Protein 3RPP (pdb70)

Secondary structure (DSSP, 8-state):
-PPPEEEEEEE-TT-HHHHHHHHHHHHHTTTSSEEEEEEE--HHHH-----SSS-HHHHHHHHHHHHHHHHHT------SS-HHHHHHH-SHHHHHHHHHHHHH-GGGHHHHHHHHHHHHHTS----SSHHHHHHHHHHTT--HHHHHHHHTTTTSHHHHHHHHHHHHHHHHTT-SSS-EEEEEETTEEEEEESSS-HHHHHHHHT-----SS---/-PPPEEEEEEE-TT-HHHHHHHHHHHHHTTTSSEEEEEEE--GGGT------SSS-HHHHHHHHHHHHHHHHHT------SS-HHHHHHH-SHHHHHHHHHHHHH-GGGHHHHHHHHHHHHHTS---SSSHHHHHHHHHHTT--HHHHHHHHTTTTSHHHHHHHHHHHHHHHHTT-SSS-EEEEEETTEEEEEESSS-HHHHHHHHT-----SS---/-PPPEEEEEEE-TT-HHHHHHHHHHHHHTTTSSEEEEEEE--HHHH-----SSS-HHHHHHHHHHHHHHHHHT------SS-HHHHHHH-SHHHHHHHHHHHHH-GGGHHHHHHHHHIIIIIS---SSSHHHHHHHHHHTT--HHHHHHHHTTTTSHHHHHHHHHHHHHHHHTT-SSS-EEEEEETTEEEEEESSS-HHHHHHHHT-----SS---

Sequence (649 aa):
GPLPRTVELFYDVLSPYSWLGFEILCRYQNIWNINLQLRPSLITGIMKKPPGLLPRKGLYMANDLKLLRHHLQIPIHFPKDFLSVMLEKGSLSAMRFLTAVNLEHPEMLEKASRELWMRVWSRNEDITEPQSILAAAEKAGMSAEQAQGLLEKIATPKVKNQLKETTEAACRYGAFGLPITVAHVDGQTHMLFGSDRMELLAHLLGEKWMGPIPPAGPLPRTVELFYDVLSPYSWLGFEILCRYQNIWNINLQLRPSLITGIMKNKPPGLLPRKGLYMANDLKLLRHHLQIPIHFPKDFLSVMLEKGSLSAMRFLTAVNLEHPEMLEKASRELWMRVWSRNEDITEPQSILAAAEKAGMSAEQAQGLLEKIATPKVKNQLKETTEAACRYGAFGLPITVAHVDGQTHMLFGSDRMELLAHLLGEKWMGPIPPAGPLPRTVELFYDVLSPYSWLGFEILCRYQNIWNINLQLRPSLITGIMKKPPGLLPRKGLYMANDLKLLRHHLQIPIHFPKDFLSVMLEKGSLSAMRFLTAVNLEHPEMLEKASRELWMRVWSRNEDITEPQSILAAAEKAGMSAEQAQGLLEKIATPKVKNQLKETTEAACRYGAFGLPITVAHVDGQTHMLFGSDRMELLAHLLGEKWMGPIPPA

B-factor: mean 27.47, std 15.36, range [7.99, 128.36]

InterPro domains:
  IPR001853 DSBA-like thioredoxin domain [PF01323] (7-210)
  IPR014440 HCCA isomerase/glutathione S-transferase kappa [PIRSF006386] (5-219)
  IPR036249 Thioredoxin-like superfamily [SSF52833] (3-220)
  IPR044088 Glutathione S-transferase kappa [cd03021] (6-211)
  IPR051924 Glutathione S-transferase Kappa/NadH [PTHR42943] (6-217)

Nearest PDB structures (foldseek):
  3rpp-assembly1_A  TM=1.005E+00  e=1.902E-38  Homo sapiens
  3rpp-assembly2_B  TM=1.004E+00  e=6.364E-37  Homo sapiens
  1yzx-assembly1_B  TM=9.667E-01  e=1.546E-33  Homo sapiens
  1r4w-assembly2_D  TM=9.695E-01  e=1.805E-28  Rattus norvegicus
  4z7x-assembly2_B  TM=6.663E-01  e=5.792E-04  Actinomyces oris

Foldseek 3Di:
DDAAWEKEKEDELLDPLSLLLLLLCVLCVVPGRHDYHYQQAFQVLQAPDDPDPQDPVNVVVQVVVVVSCVQLVPQFDDAPDDSVVLPVLGCLLVSLLLLLCCVPPVVLSSQLSVLLNCQVGHVVHDRNDLVNSLVSSVVSPDDSVRSVVSSVCSPPPVSVVSRSVSNVVCVVLPDNGDTWMWICPPNDIDIDHTRPCVVVVCVRSVHDDPGSNDDD/DDAAWEKEKEDELLDPLSLLQLLLCVLCVVPGRHDYHYQLEFQVLFADDDDPDPQDPVNVVVQVVVVVSCVQLVPQFDDAPDDSCVLVVLGQLLVSLLLLLCCVPPVVLNSQLSSLLNCAVGHVNHDRNDLVNSLVSSVVSPDDSVRSVVSSVCSPPPVSVVSRSVSNVVCVVLPDNGDTWMWIDPPNDIDIDHGRPCVVVVCVRSVHDDPGSNHDD/DDAAWEKEKEDELLDPLSLLQLLLCVLCVVPGRHDYHYQQAFQVLQADDDPDPQDPVNVVVQVVVVVCCVQLVPQFDDAPDDSVVLPVLGQLLVSLLLLLCCVPPVVLNSQLSSLSNCQVGHVNHDNNDLVNSLVSSVVSVDDSVRSVVSSVCSPPPVSVVSRSVSNVVCVVLPDNGDTWMWICPPNDIDIDHGRPCVVVVCVRSVHDDPGSNHDD

CATH classification: 3.40.30.10

GO terms:
  GO:0004364 glutathione transferase activity (F, EXP)
  GO:0005739 mitochondrion (C, HTP)
  GO:0005759 mitochondrial matrix (C, TAS)
  GO:0005782 peroxisomal matrix (C, TAS)
  GO:0005829 cytosol (C, TAS)
  GO:0005515 protein binding (F, IPI)
  GO:0005777 peroxisome (C, IDA)
  GO:0004602 glutathione peroxidase activity (F, IDA)
  GO:0004364 glutathione transferase activity (F, IDA)
  GO:0030855 epithelial cell differentiation (P, IEP)
  GO:0070062 extracellular exosome (C, HDA)
  GO:0016020 membrane (C, HDA)

Radius of gyration: 30.56 Å; Cα contacts (8 Å, |Δi|>4): 1044; chains: 3; bounding box: 88×62×83 Å

Solvent-accessible surface area: 31805 Å² total; per-residue (Å²): 89,46,28,57,34,17,1,12,0,1,0,1,0,12,8,16,54,0,2,0,0,0,16,6,8,13,70,1,50,141,74,13,50,22,55,28,58,20,65,3,0,28,28,104,51,12,115,246,231,77,140,43,166,151,51,214,183,38,113,148,36,28,72,27,5,137,126,34,91,115,110,8,119,4,59,4,82,91,11,201,74,149,41,66,63,16,88,152,109,13,4,81,42,0,0,44,2,0,3,0,0,45,62,68,59,77,129,29,6,46,118,1,0,60,29,1,0,42,34,6,1,17,87,74,60,32,6,45,94,68,120,9,1,28,48,3,1,87,130,7,61,8,61,58,150,48,0,75,31,5,29,134,80,16,72,45,94,126,4,67,76,56,3,132,108,14,9,79,38,0,46,195,69,43,14,130,4,13,0,0,2,0,1,19,7,22,24,59,73,36,57,17,88,8,11,118,118,5,109,64,0,2,90,9,4,23,41,149,70,60,15,20,85,19,86,152,116,121,153,66,66,40,1,11,0,0,0,1,0,12,8,16,47,0,2,0,0,0,14,6,8,13,68,1,51,142,78,11,61,22,55,28,59,20,66,4,0,28,31,80,7,2,112,122,211,173,81,143,43,165,149,50,74,141,37,100,29,40,28,72,5,5,141,34,12,89,111,19,7,119,4,60,4,79,90,8,198,67,161,41,63,61,14,89,153,107,13,4,80,42,0,0,52,1,0,2,2,0,37,92,84,46,73,127,31,7,46,117,2,0,61,31,0,0,41,33,5,2,17,97,58,61,34,7,40,99,76,150,10,1,29,47,4,1,85,142,5,59,8,62,58,149,47,0,73,28,3,30,130,85,18,68,48,91,171,5,81,80,57,4,125,109,12,3,41,38,0,28,105,67,3,0,21,6,14,0,0,1,0,0,61,6,118,86,117,74,27,34,4,68,9,10,48,21,5,32,9,0,2,107,31,4,71,44,150,44,59,8,13,86,18,85,154,116,120,150,64,67,40,1,11,0,0,0,1,0,12,7,16,46,0,2,0,0,0,15,6,8,13,70,1,49,142,78,11,62,22,57,26,58,19,66,4,0,26,27,104,50,2,109,203,224,91,93,13,69,74,42,39,139,36,46,31,39,28,73,6,6,140,35,12,92,112,21,6,118,4,61,5,81,88,10,198,69,157,39,68,61,14,86,152,110,13,3,80,40,0,0,45,2,0,3,0,0,46,60,57,49,76,122,28,7,44,85,1,0,62,31,1,0,39,37,5,1,16,97,60,59,31,6,45,82,72,107,8,0,30,46,4,1,86,134,3,61,8,56,59,150,74,0,74,29,4,31,132,91,19,64,47,104,138,2,68,70,58,4,127,94,15,8,77,37,0,40,195,68,11,0,23,4,13,0,0,0,0,0,57,8,118,85,116,74,27,31,5,67,9,11,48,20,5,34,8,0,2,106,32,5,69,44,151,46,58,8,13,84,17,86,154

Organism: Homo sapiens (NCBI:txid9606)

Structure (mmCIF, N/CA/C/O backbone):
data_3RPP
#
_entry.id   3RPP
#
_cell.length_a   146.113
_cell.length_b   84.290
_cell.length_c   87.316
_cell.angle_alpha   90.000
_cell.angle_beta   122.120
_cell.angle_gamma   90.000
#
_symmetry.space_group_name_H-M   'C 1 2 1'
#
loop_
_entity.id
_entity.type
_entity.pdbx_description
1 polymer 'Glutathione S-transferase kappa 1'
2 water water
#
loop_
_atom_site.group_PDB
_atom_site.id
_atom_site.type_symbol
_atom_site.label_atom_id
_atom_site.label_alt_id
_atom_site.label_comp_id
_atom_site.label_asym_id
_atom_site.label_entity_id
_atom_site.label_seq_id
_atom_site.pdbx_PDB_ins_code
_atom_site.Cartn_x
_atom_site.Cartn_y
_atom_site.Cartn_z
_atom_site.occupancy
_atom_site.B_iso_or_equiv
_atom_site.auth_seq_id
_atom_site.auth_comp_id
_atom_site.auth_asym_id
_atom_site.auth_atom_id
_atom_site.pdbx_PDB_model_num
ATOM 1 N N . GLY A 1 2 ? -3.341 -19.563 18.881 1.00 60.26 2 GLY A N 1
ATOM 2 C CA . GLY A 1 2 ? -3.619 -19.844 20.279 1.00 62.39 2 GLY A CA 1
ATOM 3 C C . GLY A 1 2 ? -3.310 -21.281 20.660 1.00 55.64 2 GLY A C 1
ATOM 4 O O . GLY A 1 2 ? -2.904 -22.077 19.812 1.00 55.16 2 GLY A O 1
ATOM 5 N N . PRO A 1 3 ? -3.503 -21.626 21.943 1.00 45.81 3 PRO A N 1
ATOM 6 C CA . PRO A 1 3 ? -3.198 -22.988 22.393 1.00 37.13 3 PRO A CA 1
ATOM 7 C C . PRO A 1 3 ? -4.075 -24.001 21.672 1.00 33.38 3 PRO A C 1
ATOM 8 O O . PRO A 1 3 ? -5.246 -23.738 21.397 1.00 29.60 3 PRO A O 1
ATOM 12 N N . LEU A 1 4 ? -3.488 -25.144 21.351 1.00 24.55 4 LEU A N 1
ATOM 13 C CA . LEU A 1 4 ? -4.169 -26.176 20.589 1.00 18.74 4 LEU A CA 1
ATOM 14 C C . LEU A 1 4 ? -5.385 -26.712 21.339 1.00 16.11 4 LEU A C 1
ATOM 15 O O . LEU A 1 4 ? -5.366 -26.828 22.557 1.00 15.93 4 LEU A O 1
ATOM 20 N N . PRO A 1 5 ? -6.450 -27.038 20.601 1.00 25.92 5 PRO A N 1
ATOM 21 C CA . PRO A 1 5 ? -7.614 -27.652 21.241 1.00 25.79 5 PRO A CA 1
ATOM 22 C C . PRO A 1 5 ? -7.277 -29.022 21.807 1.00 22.33 5 PRO A C 1
ATOM 23 O O . PRO A 1 5 ? -6.412 -29.732 21.286 1.00 18.81 5 PRO A O 1
ATOM 27 N N . ARG A 1 6 ? -7.961 -29.385 22.886 1.00 18.80 6 ARG A N 1
ATOM 28 C CA . ARG A 1 6 ? -7.793 -30.699 23.487 1.00 17.44 6 ARG A CA 1
ATOM 29 C C . ARG A 1 6 ? -8.659 -31.710 22.760 1.00 21.85 6 ARG A C 1
ATOM 30 O O . ARG A 1 6 ? -9.842 -31.471 22.516 1.00 17.44 6 ARG A O 1
ATOM 38 N N . THR A 1 7 ? -8.076 -32.851 22.426 1.00 13.75 7 THR A N 1
ATOM 39 C CA . THR A 1 7 ? -8.850 -33.907 21.791 1.00 15.51 7 THR A CA 1
ATOM 40 C C . THR A 1 7 ? -9.727 -34.603 22.821 1.00 16.76 7 THR A C 1
ATOM 41 O O . THR A 1 7 ? -9.259 -35.036 23.885 1.00 15.30 7 THR A O 1
ATOM 45 N N . VAL A 1 8 ? -11.016 -34.676 22.515 1.00 13.89 8 VAL A N 1
ATOM 46 C CA . VAL A 1 8 ? -11.934 -35.450 23.331 1.00 17.35 8 VAL A CA 1
ATOM 47 C C . VAL A 1 8 ? -12.576 -36.494 22.424 1.00 21.25 8 VAL A C 1
ATOM 48 O O . VAL A 1 8 ? -13.259 -36.143 21.457 1.00 14.86 8 VAL A O 1
ATOM 52 N N . GLU A 1 9 ? -12.345 -37.771 22.723 1.00 11.24 9 GLU A N 1
ATOM 53 C CA . GLU A 1 9 ? -12.896 -38.848 21.906 1.00 14.84 9 GLU A CA 1
ATOM 54 C C . GLU A 1 9 ? -14.172 -39.369 22.552 1.00 17.00 9 GLU A C 1
ATOM 55 O O . GLU A 1 9 ? -14.223 -39.553 23.761 1.00 19.58 9 GLU A O 1
ATOM 61 N N . LEU A 1 10 ? -15.210 -39.587 21.757 1.00 11.63 10 LEU A N 1
ATOM 62 C CA . LEU A 1 10 ? -16.414 -40.227 22.268 1.00 13.79 10 LEU A CA 1
ATOM 63 C C . LEU A 1 10 ? -16.615 -41.557 21.555 1.00 15.27 10 LEU A C 1
ATOM 64 O O . LEU A 1 10 ? -16.832 -41.580 20.347 1.00 13.13 10 LEU A O 1
ATOM 69 N N . PHE A 1 11 ? -16.525 -42.656 22.294 1.00 10.95 11 PHE A N 1
ATOM 70 C CA . PHE A 1 11 ? -16.815 -43.980 21.738 1.00 13.83 11 PHE A CA 1
ATOM 71 C C . PHE A 1 11 ? -18.268 -44.339 22.028 1.00 14.28 11 PHE A C 1
ATOM 72 O O . PHE A 1 11 ? -18.711 -44.305 23.189 1.00 12.69 11 PHE A O 1
ATOM 80 N N . TYR A 1 12 ? -19.005 -44.687 20.977 1.00 10.78 12 TYR A N 1
ATOM 81 C CA . TYR A 1 12 ? -20.454 -44.869 21.083 1.00 13.41 12 TYR A CA 1
ATOM 82 C C . TYR A 1 12 ? -20.990 -45.917 20.118 1.00 15.56 12 TYR A C 1
ATOM 83 O O . TYR A 1 12 ? -20.363 -46.238 19.108 1.00 18.98 12 TYR A O 1
ATOM 92 N N . ASP A 1 13 ? -22.173 -46.428 20.442 1.00 13.03 13 ASP A N 1
ATOM 93 C CA . ASP A 1 13 ? -22.895 -47.380 19.611 1.00 17.25 13 ASP A CA 1
ATOM 94 C C . ASP A 1 13 ? -24.329 -46.873 19.659 1.00 16.45 13 ASP A C 1
ATOM 95 O O . ASP A 1 13 ? -24.802 -46.484 20.732 1.00 17.35 13 ASP A O 1
ATOM 100 N N . VAL A 1 14 ? -25.016 -46.831 18.520 1.00 12.62 14 VAL A N 1
ATOM 101 C CA . VAL A 1 14 ? -26.380 -46.282 18.515 1.00 16.56 14 VAL A CA 1
ATOM 102 C C . VAL A 1 14 ? -27.389 -47.167 19.255 1.00 15.80 14 VAL A C 1
ATOM 103 O O . VAL A 1 14 ? -28.516 -46.757 19.503 1.00 17.23 14 VAL A O 1
ATOM 107 N N . LEU A 1 15 ? -26.982 -48.381 19.612 1.00 15.62 15 LEU A N 1
ATOM 108 C CA . LEU A 1 15 ? -27.828 -49.258 20.412 1.00 19.96 15 LEU A CA 1
ATOM 109 C C . LEU A 1 15 ? -27.917 -48.774 21.867 1.00 21.11 15 LEU A C 1
ATOM 110 O O . LEU A 1 15 ? -28.849 -49.118 22.595 1.00 16.83 15 LEU A O 1
ATOM 115 N N . SER A 1 16 ? -26.947 -47.958 22.278 1.00 14.08 16 SER A N 1
ATOM 116 C CA . SER A 1 16 ? -26.856 -47.462 23.653 1.00 17.24 16 SER A CA 1
ATOM 117 C C . SER A 1 16 ? -27.619 -46.147 23.889 1.00 15.11 16 SER A C 1
ATOM 118 O O . SER A 1 16 ? -27.299 -45.127 23.270 1.00 13.84 16 SER A O 1
ATOM 121 N N . PRO A 1 17 ? -28.602 -46.147 24.816 1.00 12.55 17 PRO A N 1
ATOM 122 C CA . PRO A 1 17 ? -29.345 -44.908 25.086 1.00 11.70 17 PRO A CA 1
ATOM 123 C C . PRO A 1 17 ? -28.452 -43.850 25.738 1.00 16.15 17 PRO A C 1
ATOM 124 O O . PRO A 1 17 ? -28.516 -42.671 25.380 1.00 11.43 17 PRO A O 1
ATOM 128 N N . TYR A 1 18 ? -27.615 -44.258 26.684 1.00 12.89 18 TYR A N 1
ATOM 129 C CA . TYR A 1 18 ? -26.773 -43.281 27.361 1.00 15.30 18 TYR A CA 1
ATOM 130 C C . TYR A 1 18 ? -25.697 -42.711 26.440 1.00 12.73 18 TYR A C 1
ATOM 131 O O . TYR A 1 18 ? -25.232 -41.595 26.660 1.00 10.79 18 TYR A O 1
ATOM 140 N N . SER A 1 19 ? -25.324 -43.465 25.406 1.00 14.60 19 SER A N 1
ATOM 141 C CA . SER A 1 19 ? -24.374 -42.955 24.414 1.00 16.35 19 SER A CA 1
ATOM 142 C C . SER A 1 19 ? -24.988 -41.747 23.685 1.00 14.25 19 SER A C 1
ATOM 143 O O . SER A 1 19 ? -24.309 -40.755 23.410 1.00 11.49 19 SER A O 1
ATOM 146 N N . TRP A 1 20 ? -26.278 -41.830 23.369 1.00 9.49 20 TRP A N 1
ATOM 147 C CA . TRP A 1 20 ? -26.948 -40.697 22.734 1.00 16.31 20 TRP A CA 1
ATOM 148 C C . TRP A 1 20 ? -26.916 -39.472 23.628 1.00 15.11 20 TRP A C 1
ATOM 149 O O . TRP A 1 20 ? -26.613 -38.363 23.176 1.00 11.52 20 TRP A O 1
ATOM 160 N N . LEU A 1 21 ? -27.225 -39.663 24.906 1.00 13.21 21 LEU A N 1
ATOM 161 C CA . LEU A 1 21 ? -27.267 -38.549 25.835 1.00 13.48 21 LEU A CA 1
ATOM 162 C C . LEU A 1 21 ? -25.898 -37.869 25.975 1.00 13.72 21 LEU A C 1
ATOM 163 O O . LEU A 1 21 ? -25.805 -36.642 25.925 1.00 13.29 21 LEU A O 1
ATOM 168 N N . GLY A 1 22 ? -24.840 -38.659 26.136 1.00 11.58 22 GLY A N 1
ATOM 169 C CA . GLY A 1 22 ? -23.504 -38.084 26.260 1.00 12.49 22 GLY A CA 1
ATOM 170 C C . GLY A 1 22 ? -23.095 -37.389 24.972 1.00 12.89 22 GLY A C 1
ATOM 171 O O . GLY A 1 22 ? -22.471 -36.321 24.988 1.00 11.43 22 GLY A O 1
ATOM 172 N N . PHE A 1 23 ? -23.427 -38.021 23.854 1.00 11.56 23 PHE A N 1
ATOM 173 C CA . PHE A 1 23 ? -23.189 -37.469 22.516 1.00 17.01 23 PHE A CA 1
ATOM 174 C C . PHE A 1 23 ? -23.782 -36.065 22.390 1.00 16.34 23 PHE A C 1
ATOM 175 O O . PHE A 1 23 ? -23.100 -35.124 21.975 1.00 11.55 23 PHE A O 1
ATOM 183 N N . GLU A 1 24 ? -25.051 -35.903 22.753 1.00 12.30 24 GLU A N 1
ATOM 184 C CA . GLU A 1 24 ? -25.681 -34.590 22.562 1.00 13.50 24 GLU A CA 1
ATOM 185 C C . GLU A 1 24 ? -25.042 -33.523 23.451 1.00 17.56 24 GLU A C 1
ATOM 186 O O . GLU A 1 24 ? -24.859 -32.385 23.028 1.00 13.35 24 GLU A O 1
ATOM 192 N N . ILE A 1 25 ? -24.704 -33.878 24.688 1.00 13.99 25 ILE A N 1
ATOM 193 C CA . ILE A 1 25 ? -24.051 -32.912 25.568 1.00 13.71 25 ILE A CA 1
ATOM 194 C C . ILE A 1 25 ? -22.712 -32.478 24.973 1.00 17.55 25 ILE A C 1
ATOM 195 O O . ILE A 1 25 ? -22.403 -31.287 24.916 1.00 13.26 25 ILE A O 1
ATOM 200 N N . LEU A 1 26 ? -21.920 -33.441 24.516 1.00 12.59 26 LEU A N 1
ATOM 201 C CA . LEU A 1 26 ? -20.646 -33.105 23.884 1.00 14.86 26 LEU A CA 1
ATOM 202 C C . LEU A 1 26 ? -20.822 -32.252 22.631 1.00 21.35 26 LEU A C 1
ATOM 203 O O . LEU A 1 26 ? -20.099 -31.270 22.440 1.00 15.50 26 LEU A O 1
ATOM 208 N N . CYS A 1 27 ? -21.781 -32.606 21.778 1.00 14.43 27 CYS A N 1
ATOM 209 C CA . CYS A 1 27 ? -21.992 -31.822 20.560 1.00 17.51 27 CYS A CA 1
ATOM 210 C C . CYS A 1 27 ? -22.379 -30.391 20.912 1.00 22.35 27 CYS A C 1
ATOM 211 O O . CYS A 1 27 ? -22.030 -29.458 20.197 1.00 15.19 27 CYS A O 1
ATOM 214 N N . ARG A 1 28 ? -23.098 -30.219 22.017 1.00 18.41 28 ARG A N 1
ATOM 215 C CA . ARG A 1 28 ? -23.516 -28.885 22.440 1.00 16.98 28 ARG A CA 1
ATOM 216 C C . ARG A 1 28 ? -22.351 -28.011 22.893 1.00 17.75 28 ARG A C 1
ATOM 217 O O . ARG A 1 28 ? -22.437 -26.784 22.833 1.00 15.31 28 ARG A O 1
ATOM 225 N N . TYR A 1 29 ? -21.275 -28.640 23.359 1.00 13.19 29 TYR A N 1
ATOM 226 C CA . TYR A 1 29 ? -20.118 -27.890 23.841 1.00 14.56 29 TYR A CA 1
ATOM 227 C C . TYR A 1 29 ? -18.969 -27.831 22.836 1.00 20.66 29 TYR A C 1
ATOM 228 O O . TYR A 1 29 ? -17.948 -27.187 23.091 1.00 19.46 29 TYR A O 1
ATOM 237 N N . GLN A 1 30 ? -19.131 -28.477 21.690 1.00 13.30 30 GLN A N 1
ATOM 238 C CA . GLN A 1 30 ? -17.993 -28.630 20.780 1.00 21.45 30 GLN A CA 1
ATOM 239 C C . GLN A 1 30 ? -17.462 -27.313 20.202 1.00 23.16 30 GLN A C 1
ATOM 240 O O . GLN A 1 30 ? -16.285 -27.235 19.834 1.00 22.04 30 GLN A O 1
ATOM 246 N N . ASN A 1 31 ? -18.314 -26.291 20.126 1.00 19.19 31 ASN A N 1
ATOM 247 C CA . ASN A 1 31 ? -17.893 -24.967 19.644 1.00 29.99 31 ASN A CA 1
ATOM 248 C C . ASN A 1 31 ? -17.850 -23.919 20.753 1.00 32.10 31 ASN A C 1
ATOM 249 O O . ASN A 1 31 ? -17.728 -22.724 20.487 1.00 36.79 31 ASN A O 1
ATOM 254 N N . ILE A 1 32 ? -17.975 -24.373 21.993 1.00 19.52 32 ILE A N 1
ATOM 255 C CA . ILE A 1 32 ? -17.884 -23.503 23.159 1.00 16.38 32 ILE A CA 1
ATOM 256 C C . ILE A 1 32 ? -16.549 -23.733 23.865 1.00 22.50 32 ILE A C 1
ATOM 257 O O . ILE A 1 32 ? -15.784 -22.797 24.098 1.00 22.81 32 ILE A O 1
ATOM 262 N N . TRP A 1 33 ? -16.265 -24.985 24.200 1.00 14.92 33 TRP A N 1
ATOM 263 C CA . TRP A 1 33 ? -14.975 -25.341 24.775 1.00 13.17 33 TRP A CA 1
ATOM 264 C C . TRP A 1 33 ? -13.907 -25.418 23.688 1.00 17.73 33 TRP A C 1
ATOM 265 O O . TRP A 1 33 ? -14.221 -25.600 22.514 1.00 21.13 33 TRP A O 1
ATOM 276 N N . ASN A 1 34 ? -12.644 -25.287 24.088 1.00 18.07 34 ASN A N 1
ATOM 277 C CA . ASN A 1 34 ? -11.536 -25.439 23.155 1.00 19.58 34 ASN A CA 1
ATOM 278 C C . ASN A 1 34 ? -11.176 -26.915 22.973 1.00 18.01 34 ASN A C 1
ATOM 279 O O . ASN A 1 34 ? -10.151 -27.389 23.470 1.00 17.31 34 ASN A O 1
ATOM 284 N N . ILE A 1 35 ? -12.043 -27.640 22.273 1.00 17.00 35 ILE A N 1
ATOM 285 C CA . ILE A 1 35 ? -11.835 -29.055 22.064 1.00 23.11 35 ILE A CA 1
ATOM 286 C C . ILE A 1 35 ? -11.952 -29.442 20.606 1.00 21.79 35 ILE A C 1
ATOM 287 O O . ILE A 1 35 ? -12.548 -28.735 19.784 1.00 15.44 35 ILE A O 1
ATOM 292 N N . ASN A 1 36 ? -11.354 -30.581 20.308 1.00 16.80 36 ASN A N 1
ATOM 293 C CA . ASN A 1 36 ? -11.487 -31.246 19.039 1.00 23.03 36 ASN A CA 1
ATOM 294 C C . ASN A 1 36 ? -12.295 -32.501 19.346 1.00 23.63 36 ASN A C 1
ATOM 295 O O . ASN A 1 36 ? -11.728 -33.513 19.759 1.00 14.39 36 ASN A O 1
ATOM 300 N N . LEU A 1 37 ? -13.615 -32.419 19.197 1.00 18.20 37 LEU A N 1
ATOM 301 C CA . LEU A 1 37 ? -14.485 -33.574 19.453 1.00 18.54 37 LEU A CA 1
ATOM 302 C C . LEU A 1 37 ? -14.311 -34.609 18.345 1.00 18.04 37 LEU A C 1
ATOM 303 O O . LEU A 1 37 ? -14.579 -34.326 17.170 1.00 15.88 37 LEU A O 1
ATOM 308 N N . GLN A 1 38 ? -13.848 -35.801 18.715 1.00 10.99 38 GLN A N 1
ATOM 309 C CA . GLN A 1 38 ? -13.644 -36.873 17.752 1.00 16.37 38 GLN A CA 1
ATOM 310 C C . GLN A 1 38 ? -14.629 -37.999 18.021 1.00 16.24 38 GLN A C 1
ATOM 311 O O . GLN A 1 38 ? -14.515 -38.700 19.026 1.00 15.42 38 GLN A O 1
ATOM 317 N N . LEU A 1 39 ? -15.603 -38.157 17.131 1.00 13.31 39 LEU A N 1
ATOM 318 C CA . LEU A 1 39 ? -16.574 -39.242 17.251 1.00 17.75 39 LEU A CA 1
ATOM 319 C C . LEU A 1 39 ? -15.961 -40.571 16.810 1.00 22.80 39 LEU A C 1
ATOM 320 O O . LEU A 1 39 ? -15.337 -40.660 15.753 1.00 19.54 39 LEU A O 1
ATOM 325 N N . ARG A 1 40 ? -16.147 -41.598 17.631 1.00 14.70 40 ARG A N 1
ATOM 326 C CA . ARG A 1 40 ? -15.541 -42.907 17.400 1.00 13.41 40 ARG A CA 1
ATOM 327 C C . ARG A 1 40 ? -16.619 -43.992 17.376 1.00 12.61 40 ARG A C 1
ATOM 3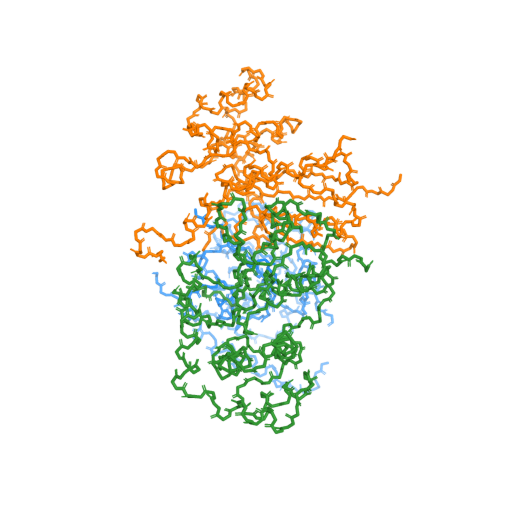28 O O . ARG A 1 40 ? -16.934 -44.582 18.411 1.00 14.44 40 ARG A O 1
ATOM 336 N N . PRO A 1 41 ? -17.182 -44.261 16.195 1.00 14.07 41 PRO A N 1
ATOM 337 C CA . PRO A 1 41 ? -18.198 -45.321 16.079 1.00 14.03 41 PRO A CA 1
ATOM 338 C C . PRO A 1 41 ? -17.633 -46.663 16.531 1.00 21.02 41 PRO A C 1
ATOM 339 O O . PRO A 1 41 ? -16.597 -47.094 16.002 1.00 16.37 41 PRO A O 1
ATOM 343 N N . SER A 1 42 ? -18.301 -47.306 17.493 1.00 14.30 42 SE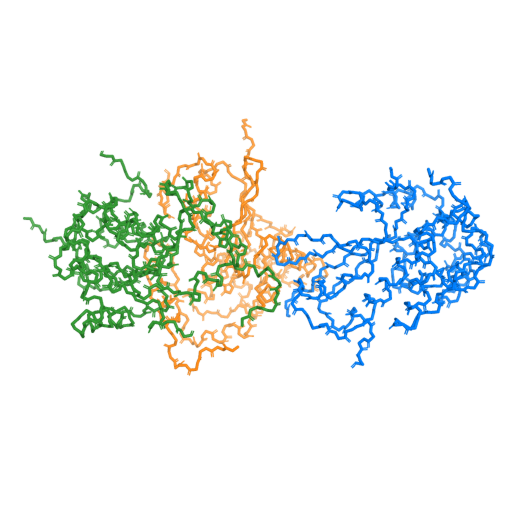R A N 1
ATOM 344 C CA . SER A 1 42 ? -17.812 -48.551 18.073 1.00 15.67 42 SER A CA 1
ATOM 345 C C . SER A 1 42 ? -18.933 -49.573 18.198 1.00 19.07 42 SER A C 1
ATOM 346 O O . SER A 1 42 ? -20.101 -49.242 18.016 1.00 17.25 42 SER A O 1
ATOM 349 N N . LEU A 1 43 ? -18.571 -50.808 18.546 1.00 17.19 43 LEU A N 1
ATOM 350 C CA . LEU A 1 43 ? -19.550 -51.899 18.666 1.00 19.18 43 LEU A CA 1
ATOM 351 C C . LEU A 1 43 ? -19.565 -52.472 20.078 1.00 21.76 43 LEU A C 1
ATOM 352 O O . LEU A 1 43 ? -18.568 -53.050 20.519 1.00 20.40 43 LEU A O 1
ATOM 357 N N . ILE A 1 44 ? -20.686 -52.327 20.783 1.00 14.06 44 ILE A N 1
ATOM 358 C CA . ILE A 1 44 ? -20.804 -52.847 22.146 1.00 15.10 44 ILE A CA 1
ATOM 359 C C . ILE A 1 44 ? -20.487 -54.345 22.234 1.00 20.21 44 ILE A C 1
ATOM 360 O O . ILE A 1 44 ? -19.866 -54.796 23.198 1.00 20.74 44 ILE A O 1
ATOM 365 N N . THR A 1 45 ? -20.906 -55.111 21.230 1.00 17.18 45 THR A N 1
ATOM 366 C CA . THR A 1 45 ? -20.663 -56.557 21.240 1.00 21.35 45 THR A CA 1
ATOM 367 C C . THR A 1 45 ? -19.165 -56.928 21.246 1.00 26.61 45 THR A C 1
ATOM 368 O O . THR A 1 45 ? -18.797 -58.041 21.624 1.00 19.38 45 THR A O 1
ATOM 372 N N . GLY A 1 46 ? -18.301 -56.007 20.829 1.00 20.40 46 GLY A N 1
ATOM 373 C CA . GLY A 1 46 ? -16.867 -56.279 20.844 1.00 21.37 46 GLY A CA 1
ATOM 374 C C . GLY A 1 46 ? -16.251 -56.008 22.211 1.00 21.41 46 GLY A C 1
ATOM 375 O O . GLY A 1 46 ? -15.122 -56.416 22.497 1.00 23.74 46 GLY A O 1
ATOM 376 N N . ILE A 1 47 ? -17.012 -55.325 23.059 1.00 17.84 47 ILE A N 1
ATOM 377 C CA . ILE A 1 47 ? -16.534 -54.914 24.372 1.00 19.92 47 ILE A CA 1
ATOM 378 C C . ILE A 1 47 ? -17.111 -55.774 25.486 1.00 34.45 47 ILE A C 1
ATOM 379 O O . ILE A 1 47 ? -16.379 -56.267 26.346 1.00 36.63 47 ILE A O 1
ATOM 384 N N . MET A 1 48 ? -18.427 -55.949 25.457 1.00 40.79 48 MET A N 1
ATOM 385 C CA . MET A 1 48 ? -19.157 -56.581 26.549 1.00 51.50 48 MET A CA 1
ATOM 386 C C . MET A 1 48 ? -18.664 -57.990 26.842 1.00 63.72 48 MET A C 1
ATOM 387 O O . MET A 1 48 ? -18.906 -58.919 26.072 1.00 66.87 48 MET A O 1
ATOM 392 N N . LYS A 1 49 ? -17.973 -58.134 27.967 1.00 65.03 49 LYS A N 1
ATOM 393 C CA . LYS A 1 49 ? -17.401 -59.410 28.370 1.00 78.89 49 LYS A CA 1
ATOM 394 C C . LYS A 1 49 ? -17.899 -59.786 29.762 1.00 83.17 49 LYS A C 1
ATOM 395 O O . LYS A 1 49 ? -18.645 -59.028 30.389 1.00 83.25 49 LYS A O 1
ATOM 401 N N . LYS A 1 54 ? -27.949 -63.498 34.472 1.00 107.99 54 LYS A N 1
ATOM 402 C CA . LYS A 1 54 ? -28.985 -62.473 34.542 1.00 117.15 54 LYS A CA 1
ATOM 403 C C . LYS A 1 54 ? -29.849 -62.664 35.784 1.00 103.03 54 LYS A C 1
ATOM 404 O O . LYS A 1 54 ? -29.958 -63.775 36.304 1.00 102.73 54 LYS A O 1
ATOM 410 N N . PRO A 1 55 ? -30.471 -61.576 36.262 1.00 68.77 55 PRO A N 1
ATOM 411 C CA . PRO A 1 55 ? -31.464 -61.685 37.337 1.00 56.58 55 PRO A CA 1
ATOM 412 C C . PRO A 1 55 ? -32.643 -62.560 36.907 1.00 49.71 55 PRO A C 1
ATOM 413 O O . PRO A 1 55 ? -33.118 -62.443 35.778 1.00 52.33 55 PRO A O 1
ATOM 417 N N . PRO A 1 56 ? -33.097 -63.448 37.800 1.00 36.83 56 PRO A N 1
ATOM 418 C CA . PRO A 1 56 ? -34.259 -64.309 37.548 1.00 28.69 56 PRO A CA 1
ATOM 419 C C . PRO A 1 56 ? -35.580 -63.564 37.742 1.00 26.32 56 PRO A C 1
ATOM 420 O O . PRO A 1 56 ? -36.638 -64.098 37.383 1.00 23.95 56 PRO A O 1
ATOM 424 N N . GLY A 1 57 ? -35.528 -62.367 38.317 1.00 21.34 57 GLY A N 1
ATOM 425 C CA . GLY A 1 57 ? -36.751 -61.631 38.633 1.00 18.74 57 GLY A CA 1
ATOM 426 C C . GLY A 1 57 ? -37.423 -61.076 37.389 1.00 20.44 57 GLY A C 1
ATOM 427 O O . GLY A 1 57 ? -36.749 -60.676 36.444 1.00 18.02 57 GLY A O 1
ATOM 428 N N . LEU A 1 58 ? -38.755 -61.035 37.388 1.00 12.82 58 LEU A N 1
ATOM 429 C CA . LEU A 1 58 ? -39.492 -60.627 36.200 1.00 16.88 58 LEU A CA 1
ATOM 430 C C . LEU A 1 58 ? -39.132 -59.206 35.787 1.00 14.66 58 LEU A C 1
ATOM 431 O O . LEU A 1 58 ? -38.982 -58.917 34.602 1.00 16.67 58 LEU A O 1
ATOM 436 N N . LEU A 1 59 ? -39.007 -58.329 36.774 1.00 12.53 59 LEU A N 1
ATOM 437 C CA . LEU A 1 59 ? -38.785 -56.899 36.528 1.00 16.07 59 LEU A CA 1
ATOM 438 C C . LEU A 1 59 ? -37.612 -56.407 37.368 1.00 14.81 59 LEU A C 1
ATOM 439 O O . LEU A 1 59 ? -37.810 -55.830 38.439 1.00 16.21 59 LEU A O 1
ATOM 444 N N . PRO A 1 60 ? -36.384 -56.648 36.890 1.00 16.55 60 PRO A N 1
ATOM 445 C CA . PRO A 1 60 ? -35.175 -56.348 37.659 1.00 20.53 60 PRO A CA 1
ATOM 446 C C . PRO A 1 60 ? -35.080 -54.867 38.027 1.00 18.02 60 PRO A C 1
ATOM 447 O O . PRO A 1 60 ? -35.517 -54.004 37.269 1.00 13.26 60 PRO A O 1
ATOM 451 N N . ARG A 1 61 ? -34.518 -54.602 39.201 1.00 15.59 61 ARG A N 1
ATOM 452 C CA . ARG A 1 61 ? -34.396 -53.249 39.734 1.00 16.06 61 ARG A CA 1
ATOM 453 C C . ARG A 1 61 ? -33.624 -52.319 38.808 1.00 14.32 61 ARG A C 1
ATOM 454 O O . ARG A 1 61 ? -33.979 -51.150 38.661 1.00 11.89 61 ARG A O 1
ATOM 462 N N . LYS A 1 62 ? -32.559 -52.817 38.193 1.00 15.06 62 LYS A N 1
ATOM 463 C CA . LYS A 1 62 ? -31.778 -51.951 37.318 1.00 13.42 62 LYS A CA 1
ATOM 464 C C . LYS A 1 62 ? -32.556 -51.579 36.063 1.00 18.38 62 LYS A C 1
ATOM 465 O O . LYS A 1 62 ? -32.404 -50.477 35.542 1.00 14.88 62 LYS A O 1
ATOM 471 N N . GLY A 1 63 ? -33.407 -52.488 35.590 1.00 15.34 63 GLY A N 1
ATOM 472 C CA . GLY A 1 63 ? -34.258 -52.199 34.450 1.00 19.91 63 GLY A CA 1
ATOM 473 C C . GLY A 1 63 ? -35.290 -51.128 34.761 1.00 21.39 63 GLY A C 1
ATOM 474 O O . GLY A 1 63 ? -35.552 -50.244 33.936 1.00 15.90 63 GLY A O 1
ATOM 475 N N . LEU A 1 64 ? -35.885 -51.209 35.950 1.00 17.54 64 LEU A N 1
ATOM 476 C CA . LEU A 1 64 ? -36.814 -50.184 36.410 1.00 12.14 64 LEU A CA 1
ATOM 477 C C . LEU A 1 64 ? -36.072 -48.867 36.538 1.00 13.98 64 LEU A C 1
ATOM 478 O O . LEU A 1 64 ? -36.559 -47.814 36.111 1.00 14.25 64 LEU A O 1
ATOM 483 N N . TYR A 1 65 ? -34.894 -48.914 37.149 1.00 11.91 65 TYR A N 1
ATOM 484 C CA . TYR A 1 65 ? -34.108 -47.691 37.289 1.00 13.04 65 TYR A CA 1
ATOM 485 C C . TYR A 1 65 ? -33.852 -47.021 35.937 1.00 16.97 65 TYR A C 1
ATOM 486 O O . TYR A 1 65 ? -34.055 -45.804 35.790 1.00 13.14 65 TYR A O 1
ATOM 495 N N . MET A 1 66 ? -33.416 -47.794 34.947 1.00 11.08 66 MET A N 1
ATOM 496 C CA . MET A 1 66 ? -33.151 -47.197 33.638 1.00 16.27 66 MET A CA 1
ATOM 497 C C . MET A 1 66 ? -34.399 -46.573 33.033 1.00 19.21 66 MET A C 1
ATOM 498 O O . MET A 1 66 ? -34.346 -45.477 32.473 1.00 12.48 66 MET A O 1
ATOM 503 N N . ALA A 1 67 ? -35.525 -47.272 33.136 1.00 17.11 67 ALA A N 1
ATOM 504 C CA . ALA A 1 67 ? -36.779 -46.720 32.639 1.00 22.91 67 ALA A CA 1
ATOM 505 C C . ALA A 1 67 ? -37.084 -45.368 33.296 1.00 22.44 67 ALA A C 1
ATOM 506 O O . ALA A 1 67 ? -37.413 -44.400 32.612 1.00 14.82 67 ALA A O 1
ATOM 508 N N . ASN A 1 68 ? -36.975 -45.298 34.621 1.00 14.27 68 ASN A N 1
ATOM 509 C CA . ASN A 1 68 ? -37.253 -44.051 35.331 1.00 14.90 68 ASN A CA 1
ATOM 510 C C . ASN A 1 68 ? -36.226 -42.965 34.996 1.00 16.78 68 ASN A C 1
ATOM 511 O O . ASN A 1 68 ? -36.567 -41.798 34.843 1.00 12.96 68 ASN A O 1
ATOM 516 N N . ASP A 1 69 ? -34.962 -43.364 34.901 1.00 15.35 69 ASP A N 1
ATOM 517 C CA . ASP A 1 69 ? -33.874 -42.431 34.638 1.00 18.31 69 ASP A CA 1
ATOM 518 C C . ASP A 1 69 ? -34.012 -41.760 33.264 1.00 22.01 69 ASP A C 1
ATOM 519 O O . ASP A 1 69 ? -33.862 -40.541 33.147 1.00 13.79 69 ASP A O 1
ATOM 524 N N . LEU A 1 70 ? -34.302 -42.546 32.229 1.00 16.76 70 LEU A N 1
ATOM 525 C CA . LEU A 1 70 ? -34.436 -41.985 30.884 1.00 18.31 70 LEU A CA 1
ATOM 526 C C . LEU A 1 70 ? -35.635 -41.044 30.800 1.00 21.64 70 LEU A C 1
ATOM 527 O O . LEU A 1 70 ? -35.626 -40.085 30.026 1.00 18.18 70 LEU A O 1
ATOM 532 N N . LYS A 1 71 ? -36.665 -41.314 31.597 1.00 19.96 71 LYS A N 1
ATOM 533 C CA . LYS A 1 71 ? -37.802 -40.397 31.672 1.00 16.23 71 LYS A CA 1
ATOM 534 C C . LYS A 1 71 ? -37.378 -39.028 32.207 1.00 21.56 71 LYS A C 1
ATOM 535 O O . LYS A 1 71 ? -37.723 -37.998 31.628 1.00 14.76 71 LYS A O 1
ATOM 541 N N . LEU A 1 72 ? -36.618 -39.018 33.298 1.00 15.04 72 LEU A N 1
ATOM 542 C CA . LEU A 1 72 ? -36.116 -37.769 33.859 1.00 15.52 72 LEU A CA 1
ATOM 543 C C . LEU A 1 72 ? -35.140 -37.087 32.910 1.00 15.54 72 LEU A C 1
ATOM 544 O O . LEU A 1 72 ? -35.169 -35.862 32.738 1.00 13.55 72 LEU A O 1
ATOM 549 N N . LEU A 1 73 ? -34.258 -37.876 32.312 1.00 14.01 73 LEU A N 1
ATOM 550 C CA . LEU A 1 73 ? -33.199 -37.296 31.482 1.00 14.57 73 LEU A CA 1
ATOM 551 C C . LEU A 1 73 ? -33.739 -36.724 30.174 1.00 17.91 73 LEU A C 1
ATOM 552 O O . LEU A 1 73 ? -33.197 -35.747 29.646 1.00 16.03 73 LEU A O 1
ATOM 557 N N . ARG A 1 74 ? -34.824 -37.307 29.665 1.00 12.17 74 ARG A N 1
ATOM 558 C CA . ARG A 1 74 ? -35.494 -36.725 28.512 1.00 14.78 74 ARG A CA 1
ATOM 559 C C . ARG A 1 74 ? -35.778 -35.244 28.778 1.00 16.74 74 ARG A C 1
ATOM 560 O O . ARG A 1 74 ? -35.485 -34.386 27.938 1.00 12.64 74 ARG A O 1
ATOM 568 N N . HIS A 1 75 ? -36.339 -34.946 29.949 1.00 12.86 75 HIS A N 1
ATOM 569 C CA . HIS A 1 75 ? -36.674 -33.566 30.301 1.00 16.79 75 HIS A CA 1
ATOM 570 C C . HIS A 1 75 ? -35.453 -32.747 30.680 1.00 13.89 75 HIS A C 1
ATOM 571 O O . HIS A 1 75 ? -35.353 -31.582 30.301 1.00 14.56 75 HIS A O 1
ATOM 578 N N . HIS A 1 76 ? -34.545 -33.343 31.451 1.00 16.42 76 HIS A N 1
ATOM 579 C CA . HIS A 1 76 ? -33.372 -32.610 31.937 1.00 15.40 76 HIS A CA 1
ATOM 580 C C . HIS A 1 76 ? -32.448 -32.186 30.793 1.00 15.51 76 HIS A C 1
ATOM 581 O O . HIS A 1 76 ? -31.885 -31.078 30.807 1.00 13.01 76 HIS A O 1
ATOM 588 N N . LEU A 1 77 ? -32.281 -33.072 29.820 1.00 13.21 77 LEU A N 1
ATOM 589 C CA . LEU A 1 77 ? -31.365 -32.839 28.707 1.00 14.72 77 LEU A CA 1
ATOM 590 C C . LEU A 1 77 ? -32.082 -32.299 27.472 1.00 13.94 77 LEU A C 1
ATOM 591 O O . LEU A 1 77 ? -31.428 -31.890 26.507 1.00 13.72 77 LEU A O 1
ATOM 596 N N . GLN A 1 78 ? -33.418 -32.327 27.496 1.00 13.43 78 GLN A N 1
ATOM 597 C CA . GLN A 1 78 ? -34.229 -31.982 26.321 1.00 17.83 78 GLN A CA 1
ATOM 598 C C . GLN A 1 78 ? -33.801 -32.793 25.085 1.00 24.75 78 GLN A C 1
ATOM 599 O O . GLN A 1 78 ? -33.409 -32.256 24.045 1.00 16.21 78 GLN A O 1
ATOM 605 N N . ILE A 1 79 ? -33.877 -34.111 25.225 1.00 15.85 79 ILE A N 1
ATOM 606 C CA . ILE A 1 79 ? -33.568 -35.033 24.146 1.00 15.07 79 ILE A CA 1
ATOM 607 C C . ILE A 1 79 ? -34.767 -35.973 24.048 1.00 17.99 79 ILE A C 1
ATOM 608 O O . ILE A 1 79 ? -35.210 -36.504 25.065 1.00 16.50 79 ILE A O 1
ATOM 613 N N . PRO A 1 80 ? -35.307 -36.172 22.833 1.00 16.82 80 PRO A N 1
ATOM 614 C CA . PRO A 1 80 ? -36.558 -36.934 22.721 1.00 15.84 80 PRO A CA 1
ATOM 615 C C . PRO A 1 80 ? -36.317 -38.435 22.761 1.00 15.33 80 PRO A C 1
ATOM 616 O O . PRO A 1 80 ? -36.633 -39.143 21.806 1.00 16.57 80 PRO A O 1
ATOM 620 N N . ILE A 1 81 ? -35.762 -38.911 23.864 1.00 16.38 81 ILE A N 1
ATOM 621 C CA . ILE A 1 81 ? -35.512 -40.334 24.024 1.00 13.46 81 ILE A CA 1
ATOM 622 C C . ILE A 1 81 ? -36.742 -41.023 24.621 1.00 18.50 81 ILE A C 1
ATOM 623 O O . ILE A 1 81 ? -37.367 -40.518 25.556 1.00 16.88 81 ILE A O 1
ATOM 628 N N . HIS A 1 82 ? -37.088 -42.170 24.049 1.00 18.30 82 HIS A N 1
ATOM 629 C CA . HIS A 1 82 ? -38.281 -42.909 24.430 1.00 20.69 82 HIS A CA 1
ATOM 630 C C . HIS A 1 82 ? -37.938 -44.389 24.472 1.00 24.23 82 HIS A C 1
ATOM 631 O O . HIS A 1 82 ? -37.376 -44.929 23.518 1.00 26.38 82 HIS A O 1
ATOM 638 N N . PHE A 1 83 ? -38.251 -45.020 25.596 1.00 24.63 83 PHE A N 1
ATOM 639 C CA . PHE A 1 83 ? -38.085 -46.455 25.748 1.00 30.52 83 PHE A CA 1
ATOM 640 C C . PHE A 1 83 ? -38.920 -47.147 24.676 1.00 31.10 83 PHE A C 1
ATOM 641 O O . PHE A 1 83 ? -40.054 -46.742 24.411 1.00 29.18 83 PHE A O 1
ATOM 649 N N . PRO A 1 84 ? -38.358 -48.183 24.040 1.00 34.27 84 PRO A N 1
ATOM 650 C CA . PRO A 1 84 ? -39.040 -48.891 22.946 1.00 40.04 84 PRO A CA 1
ATOM 651 C C . PRO A 1 84 ? -40.352 -49.514 23.408 1.00 32.12 84 PRO A C 1
ATOM 652 O O . PRO A 1 84 ? -40.470 -49.914 24.567 1.00 25.24 84 PRO A O 1
ATOM 656 N N . LYS A 1 85 ? -41.320 -49.593 22.505 1.00 34.46 85 LYS A N 1
ATOM 657 C CA . LYS A 1 85 ? -42.605 -50.209 22.814 1.00 39.23 85 LYS A CA 1
ATOM 658 C C . LYS A 1 85 ? -42.470 -51.717 23.006 1.00 43.35 85 LYS A C 1
ATOM 659 O O . LYS A 1 85 ? -43.161 -52.306 23.838 1.00 46.15 85 LYS A O 1
ATOM 665 N N . ASP A 1 86 ? -41.587 -52.347 22.236 1.00 41.16 86 ASP A N 1
ATOM 666 C CA . ASP A 1 86 ? -41.364 -53.776 22.416 1.00 42.47 86 ASP A CA 1
ATOM 667 C C . ASP A 1 86 ? -40.165 -54.063 23.308 1.00 34.64 86 ASP A C 1
ATOM 668 O O . ASP A 1 86 ? -39.469 -53.150 23.745 1.00 35.19 86 ASP A O 1
ATOM 673 N N . PHE A 1 87 ? -39.942 -55.344 23.579 1.00 29.84 87 PHE A N 1
ATOM 674 C CA . PHE A 1 87 ? -38.889 -55.772 24.485 1.00 30.03 87 PHE A CA 1
ATOM 675 C C . PHE A 1 87 ? -37.549 -55.205 24.057 1.00 24.64 87 PHE A C 1
ATOM 676 O O . PHE A 1 87 ? -37.193 -55.265 22.874 1.00 26.86 87 PHE A O 1
ATOM 684 N N . LEU A 1 8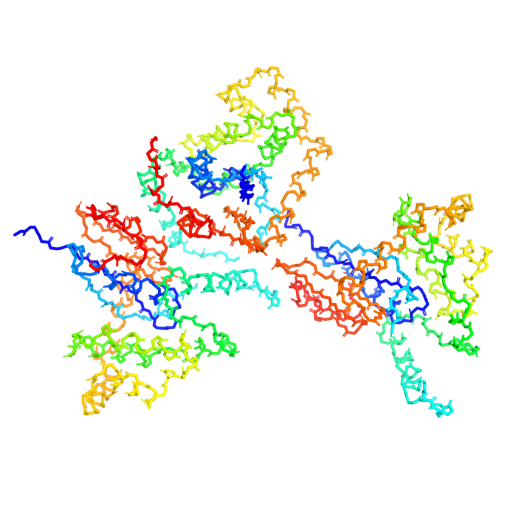8 ? -36.806 -54.665 25.019 1.00 24.61 88 LEU A N 1
ATOM 685 C CA . LEU A 1 88 ? -35.437 -54.218 24.761 1.00 32.51 88 LEU A CA 1
ATOM 686 C C . LEU A 1 88 ? -34.601 -55.365 24.203 1.00 38.36 88 LEU A C 1
ATOM 687 O O . LEU A 1 88 ? -33.755 -55.170 23.327 1.00 29.06 88 LEU A O 1
ATOM 692 N N . SER A 1 89 ? -34.833 -56.564 24.730 1.00 39.32 89 SER A N 1
ATOM 693 C CA . SER A 1 89 ? -34.104 -57.751 24.301 1.00 43.17 89 SER A CA 1
ATOM 694 C C . SER A 1 89 ? -34.146 -57.907 22.787 1.00 41.08 89 SER A C 1
ATOM 695 O O . SER A 1 89 ? -33.205 -58.416 22.180 1.00 44.14 89 SER A O 1
ATOM 698 N N . VAL A 1 90 ? -35.243 -57.470 22.180 1.00 43.78 90 VAL A N 1
ATOM 699 C CA . VAL A 1 90 ? -35.429 -57.620 20.742 1.00 45.24 90 VAL A CA 1
ATOM 700 C C . VAL A 1 90 ? -34.550 -56.672 19.927 1.00 46.67 90 VAL A C 1
ATOM 701 O O . VAL A 1 90 ? -33.888 -57.091 18.976 1.00 42.93 90 VAL A O 1
ATOM 705 N N . MET A 1 91 ? -34.561 -55.394 20.291 1.00 45.73 91 MET A N 1
ATOM 706 C CA . MET A 1 91 ? -33.680 -54.419 19.672 1.00 38.14 91 MET A CA 1
ATOM 707 C C . MET A 1 91 ? -32.243 -54.904 19.797 1.00 31.03 91 MET A C 1
ATOM 708 O O . MET A 1 91 ? -31.468 -54.870 18.840 1.00 34.05 91 MET A O 1
ATOM 713 N N . LEU A 1 92 ? -31.893 -55.360 20.993 1.00 29.86 92 LEU A N 1
ATOM 714 C CA . LEU A 1 92 ? -30.516 -55.743 21.273 1.00 37.14 92 LEU A CA 1
ATOM 715 C C . LEU A 1 92 ? -30.099 -56.988 20.496 1.00 39.22 92 LEU A C 1
ATOM 716 O O . LEU A 1 92 ? -28.976 -57.065 20.000 1.00 38.41 92 LEU A O 1
ATOM 721 N N . GLU A 1 93 ? -31.006 -57.956 20.378 1.00 38.59 93 GLU A N 1
ATOM 722 C CA . GLU A 1 93 ? -30.727 -59.168 19.612 1.00 38.27 93 GLU A CA 1
ATOM 723 C C . GLU A 1 93 ? -30.518 -58.870 18.131 1.00 41.77 93 GLU A C 1
ATOM 724 O O . GLU A 1 93 ? -29.660 -59.471 17.484 1.00 39.51 93 GLU A O 1
ATOM 730 N N . LYS A 1 94 ? -31.307 -57.948 17.592 1.00 28.00 94 LYS A N 1
ATOM 731 C CA . LYS A 1 94 ? -31.146 -57.557 16.195 1.00 25.93 94 LYS A CA 1
ATOM 732 C C . LYS A 1 94 ? -29.780 -56.899 15.994 1.00 26.50 94 LYS A C 1
ATOM 733 O O . LYS A 1 94 ? -29.133 -57.088 14.962 1.00 29.47 94 LYS A O 1
ATOM 739 N N . GLY A 1 95 ? -29.346 -56.125 16.986 1.00 24.81 95 GLY A N 1
ATOM 740 C CA . GLY A 1 95 ? -28.010 -55.544 16.965 1.00 23.84 95 GLY A CA 1
ATOM 741 C C . GLY A 1 95 ? -27.914 -54.270 16.140 1.00 29.61 95 GLY A C 1
ATOM 742 O O . GLY A 1 95 ? -28.925 -53.768 15.643 1.00 22.40 95 GLY A O 1
ATOM 743 N N . SER A 1 96 ? -26.690 -53.753 15.995 1.00 20.61 96 SER A N 1
ATOM 744 C CA . SER A 1 96 ? -26.449 -52.490 15.303 1.00 24.37 96 SER A CA 1
ATOM 745 C C . SER A 1 96 ? -25.290 -52.603 14.311 1.00 24.63 96 SER A C 1
ATOM 746 O O . SER A 1 96 ? -24.690 -51.599 13.916 1.00 17.91 96 SER A O 1
ATOM 749 N N . LEU A 1 97 ? -24.977 -53.825 13.898 1.00 21.32 97 LEU A N 1
ATOM 750 C CA . LEU A 1 97 ? -23.773 -54.057 13.112 1.00 22.93 97 LEU A CA 1
ATOM 751 C C . LEU A 1 97 ? -23.738 -53.253 11.810 1.00 26.80 97 LEU A C 1
ATOM 752 O O . LEU A 1 97 ? -22.758 -52.564 11.526 1.00 21.67 97 LEU A O 1
ATOM 757 N N . SER A 1 98 ? -24.799 -53.341 11.016 1.00 22.63 98 SER A N 1
ATOM 758 C CA . SER A 1 98 ? -24.845 -52.606 9.761 1.00 24.27 98 SER A CA 1
ATOM 759 C C . SER A 1 98 ? -24.813 -51.102 9.998 1.00 22.48 98 SER A C 1
ATOM 760 O O . SER A 1 98 ? -24.106 -50.370 9.306 1.00 23.36 98 SER A O 1
ATOM 763 N N . ALA A 1 99 ? -25.582 -50.649 10.978 1.00 20.48 99 ALA A N 1
ATOM 764 C CA . ALA A 1 99 ? -25.619 -49.236 11.330 1.00 21.04 99 ALA A CA 1
ATOM 765 C C . ALA A 1 99 ? -24.238 -48.708 11.736 1.00 19.38 99 ALA A C 1
ATOM 766 O O . ALA A 1 99 ? -23.827 -47.625 11.314 1.00 19.29 99 ALA A O 1
ATOM 768 N N . MET A 1 100 ? -23.529 -49.459 12.571 1.00 16.49 100 MET A N 1
ATOM 769 C CA . MET A 1 100 ? -22.218 -48.997 13.040 1.00 22.09 100 MET A CA 1
ATOM 770 C C . MET A 1 100 ? -21.164 -49.101 11.943 1.00 26.95 100 MET A C 1
ATOM 771 O O . MET A 1 100 ? -20.232 -48.296 11.878 1.00 17.43 100 MET A O 1
ATOM 776 N N . ARG A 1 101 ? -21.306 -50.098 11.081 1.00 18.70 101 ARG A N 1
ATOM 777 C CA . ARG A 1 101 ? -20.451 -50.168 9.903 1.00 21.36 101 ARG A CA 1
ATOM 778 C C . ARG A 1 101 ? -20.727 -49.005 8.956 1.00 25.96 101 ARG A C 1
ATOM 779 O O . ARG A 1 101 ? -19.800 -48.414 8.401 1.00 20.23 101 ARG A O 1
ATOM 787 N N . PHE A 1 102 ? -21.999 -48.666 8.773 1.00 17.69 102 PHE A N 1
ATOM 788 C CA . PHE A 1 102 ? -22.353 -47.501 7.961 1.00 22.34 102 PHE A CA 1
ATOM 789 C C . PHE A 1 102 ? -21.732 -46.225 8.517 1.00 22.54 102 PHE A C 1
ATOM 790 O O . PHE A 1 102 ? -21.167 -45.422 7.775 1.00 22.23 102 PHE A O 1
ATOM 798 N N . LEU A 1 103 ? -21.837 -46.030 9.828 1.00 19.02 103 LEU A N 1
ATOM 799 C CA . LEU A 1 103 ? -21.270 -44.837 10.436 1.00 15.76 103 LEU A CA 1
ATOM 800 C C . LEU A 1 103 ? -19.751 -44.839 10.319 1.00 21.59 103 LEU A C 1
ATOM 801 O O . LEU A 1 103 ? -19.127 -43.787 10.206 1.00 17.99 103 LEU A O 1
ATOM 806 N N . THR A 1 104 ? -19.157 -46.027 10.322 1.00 16.52 104 THR A N 1
ATOM 807 C CA . THR A 1 104 ? -17.721 -46.141 10.126 1.00 19.64 104 THR A CA 1
ATOM 808 C C . THR A 1 104 ? -17.370 -45.684 8.708 1.00 26.51 104 THR A C 1
ATOM 809 O O . THR A 1 104 ? -16.406 -44.943 8.495 1.00 23.63 104 THR A O 1
ATOM 813 N N . ALA A 1 105 ? -18.172 -46.123 7.745 1.00 18.78 105 ALA A N 1
ATOM 814 C CA . ALA A 1 105 ? -17.998 -45.717 6.353 1.00 28.26 105 ALA A CA 1
ATOM 815 C C . ALA A 1 105 ? -18.126 -44.199 6.197 1.00 33.52 105 ALA A C 1
ATOM 816 O O . ALA A 1 105 ? -17.345 -43.573 5.477 1.00 23.96 105 ALA A O 1
ATOM 818 N N . VAL A 1 106 ? -19.118 -43.617 6.868 1.00 23.72 106 VAL A N 1
ATOM 819 C CA . VAL A 1 106 ? -19.304 -42.167 6.872 1.00 27.63 106 VAL A CA 1
ATOM 820 C C . VAL A 1 106 ? -18.087 -41.460 7.457 1.00 26.00 106 VAL A C 1
ATOM 821 O O . VAL A 1 106 ? -17.633 -40.440 6.927 1.00 24.59 106 VAL A O 1
ATOM 825 N N . ASN A 1 107 ? -17.553 -42.005 8.548 1.00 20.93 107 ASN A N 1
ATOM 826 C CA . ASN A 1 107 ? -16.387 -41.403 9.190 1.00 19.68 107 ASN A CA 1
ATOM 827 C C . ASN A 1 107 ? -15.200 -41.378 8.237 1.00 28.03 107 ASN A C 1
ATOM 828 O O . ASN A 1 107 ? -14.437 -40.412 8.205 1.00 25.59 107 ASN A O 1
ATOM 833 N N . LEU A 1 108 ? -15.054 -42.448 7.463 1.00 24.77 108 LEU A N 1
ATOM 834 C CA . LEU A 1 108 ? -13.919 -42.585 6.553 1.00 28.55 108 LEU A CA 1
ATOM 835 C C . LEU A 1 108 ? -14.039 -41.682 5.321 1.00 32.46 108 LEU A C 1
ATOM 836 O O . LEU A 1 108 ? -13.036 -41.148 4.841 1.00 34.27 108 LEU A O 1
ATOM 841 N N . GLU A 1 109 ? -15.261 -41.511 4.822 1.00 33.72 109 GLU A N 1
ATOM 842 C CA . GLU A 1 109 ? -15.493 -40.822 3.549 1.00 44.27 109 GLU A CA 1
ATOM 843 C C . GLU A 1 109 ? -16.008 -39.390 3.694 1.00 44.88 109 GLU A C 1
ATOM 844 O O . GLU A 1 109 ? -15.560 -38.489 2.986 1.00 38.11 109 GLU A O 1
ATOM 850 N N . HIS A 1 110 ? -16.965 -39.195 4.595 1.00 33.25 110 HIS A N 1
ATOM 851 C CA . HIS A 1 110 ? -17.606 -37.895 4.776 1.00 31.24 110 HIS A CA 1
ATOM 852 C C . HIS A 1 110 ? -17.771 -37.566 6.259 1.00 28.35 110 HIS A C 1
ATOM 853 O O . HIS A 1 110 ? -18.893 -37.498 6.760 1.00 24.67 110 HIS A O 1
ATOM 860 N N . PRO A 1 111 ? -16.649 -37.340 6.956 1.00 30.58 111 PRO A N 1
ATOM 861 C CA . PRO A 1 111 ? -16.680 -37.166 8.411 1.00 28.19 111 PRO A CA 1
ATOM 862 C C . PRO A 1 111 ? -17.594 -36.015 8.819 1.00 34.16 111 PRO A C 1
ATOM 863 O O . PRO A 1 111 ? -18.160 -36.041 9.907 1.00 27.53 111 PRO A O 1
ATOM 867 N N . GLU A 1 112 ? -17.737 -35.013 7.958 1.00 32.64 112 GLU A N 1
ATOM 868 C CA . GLU A 1 112 ? -18.558 -33.859 8.302 1.00 34.45 112 GLU A CA 1
ATOM 869 C C . GLU A 1 112 ? -20.035 -34.232 8.433 1.00 34.12 112 GLU A C 1
ATOM 870 O O . GLU A 1 112 ? -20.834 -33.451 8.948 1.00 33.22 112 GLU A O 1
ATOM 876 N N . MET A 1 113 ? -20.397 -35.425 7.968 1.00 25.58 113 MET A N 1
ATOM 877 C CA . MET A 1 113 ? -21.781 -35.887 8.067 1.00 22.58 113 MET A CA 1
ATOM 878 C C . MET A 1 113 ? -21.988 -36.840 9.244 1.00 20.40 113 MET A C 1
ATOM 879 O O . MET A 1 113 ? -23.114 -37.253 9.518 1.00 17.79 113 MET A O 1
ATOM 884 N N . LEU A 1 114 ? -20.909 -37.192 9.935 1.00 18.03 114 LEU A N 1
ATOM 885 C CA . LEU A 1 114 ? -20.993 -38.218 10.978 1.00 18.30 114 LEU A CA 1
ATOM 886 C C . LEU A 1 114 ? -21.938 -37.842 12.120 1.00 21.74 114 LEU A C 1
ATOM 887 O O . LEU A 1 114 ? -22.720 -38.679 12.591 1.00 17.90 114 LEU A O 1
ATOM 892 N N . GLU A 1 115 ? -21.869 -36.593 12.571 1.00 21.20 115 GLU A N 1
ATOM 893 C CA . GLU A 1 115 ? -22.719 -36.166 13.682 1.00 23.80 115 GLU A CA 1
ATOM 894 C C . GLU A 1 115 ? -24.201 -36.338 13.352 1.00 24.18 115 GLU A C 1
ATOM 895 O O . GLU A 1 115 ? -24.948 -36.964 14.112 1.00 22.39 115 GLU A O 1
ATOM 901 N N . LYS A 1 116 ? -24.640 -35.797 12.218 1.00 16.95 116 LYS A N 1
ATOM 902 C CA . LYS A 1 116 ? -26.054 -35.896 11.881 1.00 23.21 116 LYS A CA 1
ATOM 903 C C . LYS A 1 116 ? -26.484 -37.325 11.556 1.00 24.24 116 LYS A C 1
ATOM 904 O O . LYS A 1 116 ? -27.586 -37.732 11.912 1.00 15.53 116 LYS A O 1
ATOM 910 N N . ALA A 1 117 ? -25.624 -38.083 10.876 1.00 19.06 117 ALA A N 1
ATOM 911 C CA . ALA A 1 117 ? -25.941 -39.478 10.575 1.00 19.03 117 ALA A CA 1
ATOM 912 C C . ALA A 1 117 ? -26.150 -40.281 11.860 1.00 22.08 117 ALA A C 1
ATOM 913 O O . ALA A 1 117 ? -27.074 -41.086 11.961 1.00 17.19 117 ALA A O 1
ATOM 915 N N . SER A 1 118 ? -25.273 -40.072 12.832 1.00 16.27 118 SER A N 1
ATOM 916 C CA . SER A 1 118 ? -25.388 -40.760 14.111 1.00 20.55 118 SER A CA 1
ATOM 917 C C . SER A 1 118 ? -26.691 -40.356 14.802 1.00 20.71 118 SER A C 1
ATOM 918 O O . SER A 1 118 ? -27.446 -41.202 15.268 1.00 16.35 118 SER A O 1
ATOM 921 N N . ARG A 1 119 ? -26.958 -39.054 14.858 1.00 13.27 119 ARG A N 1
ATOM 922 C CA . ARG A 1 119 ? -28.187 -38.577 15.481 1.00 21.93 119 ARG A CA 1
ATOM 923 C C . ARG A 1 119 ? -29.420 -39.206 14.834 1.00 22.50 119 ARG A C 1
ATOM 924 O O . ARG A 1 119 ? -30.354 -39.621 15.521 1.00 17.44 119 ARG A O 1
ATOM 932 N N . GLU A 1 120 ? -29.437 -39.283 13.507 1.00 14.88 120 GLU A N 1
ATOM 933 C CA . GLU A 1 120 ? -30.627 -39.808 12.845 1.00 19.29 120 GLU A CA 1
ATOM 934 C C . GLU A 1 120 ? -30.837 -41.288 13.151 1.00 16.59 120 GLU A C 1
ATOM 935 O O . GLU A 1 120 ? -31.972 -41.748 13.243 1.00 17.70 120 GLU A O 1
ATOM 941 N N . LEU A 1 121 ? -29.755 -42.035 13.332 1.00 17.89 121 LEU A N 1
ATOM 942 C CA . LEU A 1 121 ? -29.914 -43.448 13.671 1.00 15.84 121 LEU A CA 1
ATOM 943 C C . LEU A 1 121 ? -30.450 -43.615 15.101 1.00 19.02 121 LEU A C 1
ATOM 944 O O . LEU A 1 121 ? -31.311 -44.453 15.340 1.00 15.45 121 LEU A O 1
ATOM 949 N N . TRP A 1 122 ? -29.964 -42.805 16.044 1.00 13.18 122 TRP A N 1
ATOM 950 C CA . TRP A 1 122 ? -30.534 -42.794 17.387 1.00 15.48 122 TRP A CA 1
ATOM 951 C C . TRP A 1 122 ? -32.011 -42.392 17.351 1.00 22.19 122 TRP A C 1
ATOM 952 O O . TRP A 1 122 ? -32.827 -42.946 18.080 1.00 15.14 122 TRP A O 1
ATOM 963 N N . MET A 1 123 ? -32.346 -41.415 16.515 1.00 17.53 123 MET A N 1
ATOM 964 C CA . MET A 1 123 ? -33.746 -41.002 16.374 1.00 21.00 123 MET A CA 1
ATOM 965 C C . MET A 1 123 ? -34.641 -42.176 15.957 1.00 26.41 123 MET A C 1
ATOM 966 O O . MET A 1 123 ? -35.783 -42.282 16.411 1.00 23.74 123 MET A O 1
ATOM 971 N N . ARG A 1 124 ? -34.129 -43.057 15.101 1.00 19.22 124 ARG A N 1
ATOM 972 C CA . ARG A 1 124 ? -34.880 -44.262 14.749 1.00 20.24 124 ARG A CA 1
ATOM 973 C C . ARG A 1 124 ? -35.018 -45.226 15.923 1.00 23.17 124 ARG A C 1
ATOM 974 O O . ARG A 1 124 ? -36.127 -45.562 16.342 1.00 21.62 124 ARG A O 1
ATOM 982 N N . VAL A 1 125 ? -33.895 -45.679 16.462 1.00 21.02 125 VAL A N 1
ATOM 983 C CA . VAL A 1 125 ? -33.954 -46.756 17.447 1.00 24.53 125 VAL A CA 1
ATOM 984 C C . VAL A 1 125 ? -34.430 -46.284 18.819 1.00 22.17 125 VAL A C 1
ATOM 985 O O . VAL A 1 125 ? -35.189 -46.988 19.487 1.00 16.75 125 VAL A O 1
ATOM 989 N N . TRP A 1 126 ? -34.006 -45.090 19.229 1.00 13.82 126 TRP A N 1
ATOM 990 C CA . TRP A 1 126 ? -34.258 -44.630 20.592 1.00 17.86 126 TRP A CA 1
ATOM 991 C C . TRP A 1 126 ? -35.227 -43.458 20.728 1.00 22.03 126 TRP A C 1
ATOM 992 O O . TRP A 1 126 ? -35.417 -42.946 21.828 1.00 16.26 126 TRP A O 1
ATOM 1003 N N . SER A 1 127 ? -35.857 -43.051 19.626 1.00 19.86 127 SER A N 1
ATOM 1004 C CA . SER A 1 127 ? -36.942 -42.076 19.709 1.00 18.26 127 SER A CA 1
ATOM 1005 C C . SER A 1 127 ? -38.237 -42.618 19.108 1.00 25.52 127 SER A C 1
ATOM 1006 O O . SER A 1 127 ? -39.289 -42.549 19.736 1.00 23.69 127 SER A O 1
ATOM 1009 N N . ARG A 1 128 ? -38.162 -43.158 17.896 1.00 18.46 128 ARG A N 1
ATOM 1010 C CA . ARG A 1 128 ? -39.378 -43.567 17.184 1.00 21.36 128 ARG A CA 1
ATOM 1011 C C . ARG A 1 128 ? -39.598 -45.076 17.157 1.00 28.08 128 ARG A C 1
ATOM 1012 O O . ARG A 1 128 ? -40.543 -45.558 16.520 1.00 22.37 128 ARG A O 1
ATOM 1020 N N . ASN A 1 129 ? -38.720 -45.815 17.828 1.00 27.05 129 ASN A N 1
ATOM 1021 C CA . ASN A 1 129 ? -38.790 -47.274 17.843 1.00 29.21 129 ASN A CA 1
ATOM 1022 C C . ASN A 1 129 ? -38.857 -47.852 16.431 1.00 31.09 129 ASN A C 1
ATOM 1023 O O . ASN A 1 129 ? -39.677 -48.728 16.143 1.00 27.24 129 ASN A O 1
ATOM 1028 N N . GLU A 1 130 ? -37.984 -47.357 15.558 1.00 25.12 130 GLU A N 1
ATOM 1029 C CA . GLU A 1 130 ? -37.891 -47.851 14.184 1.00 23.77 130 GLU A CA 1
ATOM 1030 C C . GLU A 1 130 ? -36.670 -48.748 14.016 1.00 31.30 130 GLU A C 1
ATOM 1031 O O . GLU A 1 130 ? -35.666 -48.584 14.708 1.00 25.55 130 GLU A O 1
ATOM 1037 N N . ASP A 1 131 ? -36.761 -49.694 13.088 1.00 31.17 131 ASP A N 1
ATOM 1038 C CA . ASP A 1 131 ? -35.658 -50.597 12.780 1.00 32.87 131 ASP A CA 1
ATOM 1039 C C . ASP A 1 131 ? -34.399 -49.859 12.308 1.00 27.52 131 ASP A C 1
ATOM 1040 O O . ASP A 1 131 ? -34.487 -48.812 11.667 1.00 22.78 131 ASP A O 1
ATOM 1045 N N . ILE A 1 132 ? -33.231 -50.419 12.620 1.00 22.04 132 ILE A N 1
ATOM 1046 C CA . ILE A 1 132 ? -31.965 -49.886 12.113 1.00 27.27 132 ILE A CA 1
ATOM 1047 C C . ILE A 1 132 ? -31.075 -50.971 11.485 1.00 25.63 132 ILE A C 1
ATOM 1048 O O . ILE A 1 132 ? -29.891 -50.740 11.245 1.00 26.88 132 ILE A O 1
ATOM 1053 N N . THR A 1 133 ? -31.646 -52.143 11.206 1.00 23.29 133 THR A N 1
ATOM 1054 C CA . THR A 1 133 ? -30.879 -53.246 10.623 1.00 29.90 133 THR A CA 1
ATOM 1055 C C . THR A 1 133 ? -31.083 -53.432 9.112 1.00 32.63 133 THR A C 1
ATOM 1056 O O . THR A 1 133 ? -30.215 -53.974 8.428 1.00 33.73 133 THR A O 1
ATOM 1060 N N . GLU A 1 134 ? -32.226 -52.989 8.595 1.00 27.91 134 GLU A N 1
ATOM 1061 C CA . GLU A 1 134 ? -32.520 -53.128 7.169 1.00 35.47 134 GLU A CA 1
ATOM 1062 C C . GLU A 1 134 ? -31.858 -52.025 6.351 1.00 37.95 134 GLU A C 1
ATOM 1063 O O . GLU A 1 134 ? -31.736 -50.895 6.815 1.00 27.46 134 GLU A O 1
ATOM 1069 N N . PRO A 1 135 ? -31.423 -52.352 5.126 1.00 39.65 135 PRO A N 1
ATOM 1070 C CA . PRO A 1 135 ? -30.794 -51.339 4.271 1.00 36.34 135 PRO A CA 1
ATOM 1071 C C . PRO A 1 135 ? -31.672 -50.099 4.106 1.00 31.11 135 PRO A C 1
ATOM 1072 O O . PRO A 1 135 ? -31.172 -48.982 4.208 1.00 29.08 135 PRO A O 1
ATOM 1076 N N . GLN A 1 136 ? -32.963 -50.290 3.852 1.00 27.79 136 GLN A N 1
ATOM 1077 C CA . GLN A 1 136 ? -33.861 -49.156 3.657 1.00 36.80 136 GLN A CA 1
ATOM 1078 C C . GLN A 1 136 ? -33.913 -48.275 4.902 1.00 35.95 136 GLN A C 1
ATOM 1079 O O . GLN A 1 136 ? -34.087 -47.060 4.806 1.00 26.63 136 GLN A O 1
ATOM 1085 N N . SER A 1 137 ? -33.762 -48.896 6.067 1.00 31.54 137 SER A N 1
ATOM 1086 C CA . SER A 1 137 ? -33.764 -48.158 7.327 1.00 31.58 137 SER A CA 1
ATOM 1087 C C . SER A 1 137 ? -32.548 -47.240 7.430 1.00 32.79 137 SER A C 1
ATOM 1088 O O . SER A 1 137 ? -32.678 -46.056 7.757 1.00 24.23 137 SER A O 1
ATOM 1091 N N . ILE A 1 138 ? -31.370 -47.794 7.148 1.00 27.84 138 ILE A N 1
ATOM 1092 C CA . ILE A 1 138 ? -30.130 -47.018 7.162 1.00 28.10 138 ILE A CA 1
ATOM 1093 C C . ILE A 1 138 ? -30.207 -45.862 6.167 1.00 27.60 138 ILE A C 1
ATOM 1094 O O . ILE A 1 138 ? -29.861 -44.727 6.490 1.00 23.25 138 ILE A O 1
ATOM 1099 N N . LEU A 1 139 ? -30.664 -46.155 4.953 1.00 29.00 139 LEU A N 1
ATOM 1100 C CA . LEU A 1 139 ? -30.767 -45.133 3.913 1.00 35.10 139 LEU A CA 1
ATOM 1101 C C . LEU A 1 139 ? -31.708 -44.010 4.324 1.00 33.91 139 LEU A C 1
ATOM 1102 O O . LEU A 1 139 ? -31.443 -42.842 4.050 1.00 33.96 139 LEU A O 1
ATOM 1107 N N . ALA A 1 140 ? -32.810 -44.368 4.978 1.00 33.55 140 ALA A N 1
ATOM 1108 C CA . ALA A 1 140 ? -33.779 -43.374 5.422 1.00 35.28 140 ALA A CA 1
ATOM 1109 C C . ALA A 1 140 ? -33.135 -42.406 6.405 1.00 30.31 140 ALA A C 1
ATOM 1110 O O . ALA A 1 140 ? -33.327 -41.194 6.319 1.00 26.61 140 ALA A O 1
ATOM 1112 N N . ALA A 1 141 ? -32.360 -42.943 7.341 1.00 28.07 141 ALA A N 1
ATOM 1113 C CA . ALA A 1 141 ? -31.664 -42.105 8.307 1.00 32.46 141 ALA A CA 1
ATOM 1114 C C . ALA A 1 141 ? -30.627 -41.226 7.618 1.00 34.27 141 ALA A C 1
ATOM 1115 O O . ALA A 1 141 ? -30.500 -40.046 7.934 1.00 21.14 141 ALA A O 1
ATOM 1117 N N . ALA A 1 142 ? -29.885 -41.806 6.679 1.00 27.57 142 ALA A N 1
ATOM 1118 C CA . ALA A 1 142 ? -28.843 -41.071 5.966 1.00 27.57 142 ALA A CA 1
ATOM 1119 C C . ALA A 1 142 ? -29.421 -39.895 5.185 1.00 32.10 142 ALA A C 1
ATOM 1120 O O . ALA A 1 142 ? -28.863 -38.796 5.187 1.00 31.90 142 ALA A O 1
ATOM 1122 N N . GLU A 1 143 ? -30.544 -40.122 4.516 1.00 32.82 143 GLU A N 1
ATOM 1123 C CA . GLU A 1 143 ? -31.166 -39.049 3.751 1.00 45.02 143 GLU A CA 1
ATOM 1124 C C . GLU A 1 143 ? -31.763 -37.978 4.665 1.00 43.69 143 GLU A C 1
ATOM 1125 O O . GLU A 1 143 ? -31.756 -36.796 4.331 1.00 39.38 143 GLU A O 1
ATOM 1131 N N . LYS A 1 144 ? -32.246 -38.378 5.836 1.00 42.70 144 LYS A N 1
ATOM 1132 C CA . LYS A 1 144 ? -32.714 -37.388 6.795 1.00 38.90 144 LYS A CA 1
ATOM 1133 C C . LYS A 1 144 ? -31.547 -36.527 7.294 1.00 35.93 144 LYS A C 1
ATOM 1134 O O . LYS A 1 144 ? -31.716 -35.341 7.592 1.00 30.09 144 LYS A O 1
ATOM 1140 N N . ALA A 1 145 ? -30.358 -37.121 7.359 1.00 27.36 145 ALA A N 1
ATOM 1141 C CA . ALA A 1 145 ? -29.167 -36.392 7.788 1.00 29.90 145 ALA A CA 1
ATOM 1142 C C . ALA A 1 145 ? -28.715 -35.364 6.749 1.00 32.57 145 ALA A C 1
ATOM 1143 O O . ALA A 1 145 ? -27.885 -34.506 7.039 1.00 30.73 145 ALA A O 1
ATOM 1145 N N . GLY A 1 146 ? -29.260 -35.455 5.541 1.00 40.15 146 GLY A N 1
ATOM 1146 C CA . GLY A 1 146 ? -28.915 -34.508 4.494 1.00 40.36 146 GLY A CA 1
ATOM 1147 C C . GLY A 1 146 ? -28.026 -35.083 3.405 1.00 46.43 146 GLY A C 1
ATOM 1148 O O . GLY A 1 146 ? -27.568 -34.356 2.523 1.00 40.64 146 GLY A O 1
ATOM 1149 N N . MET A 1 147 ? -27.772 -36.386 3.461 1.00 40.01 147 MET A N 1
ATOM 1150 C CA . MET A 1 147 ? -27.017 -37.049 2.403 1.00 42.80 147 MET A CA 1
ATOM 1151 C C . MET A 1 147 ? -27.872 -37.241 1.154 1.00 44.88 147 MET A C 1
ATOM 1152 O O . MET A 1 147 ? -29.074 -37.486 1.248 1.00 43.33 147 MET A O 1
ATOM 1157 N N . SER A 1 148 ? -27.246 -37.142 -0.016 1.00 41.02 148 SER A N 1
ATOM 1158 C CA . SER A 1 148 ? -27.931 -37.458 -1.261 1.00 39.75 148 SER A CA 1
ATOM 1159 C C . SER A 1 148 ? -28.176 -38.960 -1.329 1.00 40.69 148 SER A C 1
ATOM 1160 O O . SER A 1 148 ? -27.446 -39.745 -0.724 1.00 32.65 148 SER A O 1
ATOM 1163 N N . ALA A 1 149 ? -29.202 -39.358 -2.071 1.00 45.95 149 ALA A N 1
ATOM 1164 C CA . ALA A 1 149 ? -29.520 -40.772 -2.226 1.00 49.74 149 ALA A CA 1
ATOM 1165 C C . ALA A 1 149 ? -28.329 -41.572 -2.756 1.00 49.63 149 ALA A C 1
ATOM 1166 O O . ALA A 1 149 ? -28.077 -42.690 -2.308 1.00 52.17 149 ALA A O 1
ATOM 1168 N N . GLU A 1 150 ? -27.599 -41.002 -3.710 1.00 62.04 150 GLU A N 1
ATOM 1169 C CA . GLU A 1 150 ? -26.450 -41.692 -4.288 1.00 66.91 150 GLU A CA 1
ATOM 1170 C C . GLU A 1 150 ? -25.319 -41.802 -3.277 1.00 57.25 150 GLU A C 1
ATOM 1171 O O . GLU A 1 150 ? -24.668 -42.839 -3.160 1.00 56.05 150 GLU A O 1
ATOM 1177 N N . GLN A 1 151 ? -25.086 -40.710 -2.560 1.00 47.04 151 GLN A N 1
ATOM 1178 C CA . GLN A 1 151 ? -24.062 -40.664 -1.530 1.00 43.84 151 GLN A CA 1
ATOM 1179 C C . GLN A 1 151 ? -24.350 -41.726 -0.472 1.00 41.75 151 GLN A C 1
ATOM 1180 O O . GLN A 1 151 ? -23.461 -42.487 -0.084 1.00 35.90 151 GLN A O 1
ATOM 1186 N N . ALA A 1 152 ? -25.600 -41.778 -0.019 1.00 40.66 152 ALA A N 1
ATOM 1187 C CA . ALA A 1 152 ? -26.009 -42.744 0.997 1.00 38.79 152 ALA A CA 1
ATOM 1188 C C . ALA A 1 152 ? -25.893 -44.165 0.464 1.00 39.74 152 ALA A C 1
ATOM 1189 O O . ALA A 1 152 ? -25.404 -45.063 1.149 1.00 35.75 152 ALA A O 1
ATOM 1191 N N . GLN A 1 153 ? -26.340 -44.369 -0.769 1.00 40.63 153 GLN A N 1
ATOM 1192 C CA . GLN A 1 153 ? -26.285 -45.694 -1.368 1.00 40.00 153 GLN A CA 1
ATOM 1193 C C . GLN A 1 153 ? -24.844 -46.156 -1.566 1.00 34.65 153 GLN A C 1
ATOM 1194 O O . GLN A 1 153 ? -24.531 -47.334 -1.392 1.00 31.24 153 GLN A O 1
ATOM 1200 N N . GLY A 1 154 ? -23.970 -45.221 -1.923 1.00 35.87 154 GLY A N 1
ATOM 1201 C CA . GLY A 1 154 ? -22.562 -45.523 -2.111 1.00 40.96 154 GLY A CA 1
ATOM 1202 C C . GLY A 1 154 ? -21.922 -45.985 -0.819 1.00 42.41 154 GLY A C 1
ATOM 1203 O O . GLY A 1 154 ? -21.125 -46.928 -0.804 1.00 31.02 154 GLY A O 1
ATOM 1204 N N . LEU A 1 155 ? -22.273 -45.315 0.275 1.00 31.10 155 LEU A N 1
ATOM 1205 C CA . LEU A 1 155 ? -21.751 -45.686 1.582 1.00 29.58 155 LEU A CA 1
ATOM 1206 C C . LEU A 1 155 ? -22.324 -47.028 2.020 1.00 30.27 155 LEU A C 1
ATOM 1207 O O . LEU A 1 155 ? -21.606 -47.883 2.536 1.00 31.34 155 LEU A O 1
ATOM 1212 N N . LEU A 1 156 ? -23.618 -47.222 1.798 1.00 27.68 156 LEU A N 1
ATOM 1213 C CA . LEU A 1 156 ? -24.248 -48.480 2.157 1.00 29.88 156 LEU A CA 1
ATOM 1214 C C . LEU A 1 156 ? -23.504 -49.667 1.538 1.00 37.16 156 LEU A C 1
ATOM 1215 O O . LEU A 1 156 ? -23.342 -50.709 2.176 1.00 30.63 156 LEU A O 1
ATOM 1220 N N . GLU A 1 157 ? -23.049 -49.503 0.298 1.00 38.80 157 GLU A N 1
ATOM 1221 C CA . GLU A 1 157 ? -22.392 -50.589 -0.425 1.00 36.17 157 GLU A CA 1
ATOM 1222 C C . GLU A 1 157 ? -21.014 -50.930 0.137 1.00 37.87 157 GLU A C 1
ATOM 1223 O O . GLU A 1 157 ? -20.409 -51.922 -0.261 1.00 37.41 157 GLU A O 1
ATOM 1229 N N . LYS A 1 158 ? -20.519 -50.113 1.061 1.00 32.99 158 LYS A N 1
ATOM 1230 C CA . LYS A 1 158 ? -19.191 -50.333 1.621 1.00 35.05 158 LYS A CA 1
ATOM 1231 C C . LYS A 1 158 ? -19.230 -50.964 3.014 1.00 34.75 158 LYS A C 1
ATOM 1232 O O . LYS A 1 158 ? -18.186 -51.258 3.599 1.00 26.69 158 LYS A O 1
ATOM 1238 N N . ILE A 1 159 ? -20.438 -51.179 3.531 1.00 31.94 159 ILE A N 1
ATOM 1239 C CA . ILE A 1 159 ? -20.619 -51.707 4.883 1.00 34.87 159 ILE A CA 1
ATOM 1240 C C . ILE A 1 159 ? -19.868 -53.015 5.099 1.00 41.37 159 ILE A C 1
ATOM 1241 O O . ILE A 1 159 ? -19.376 -53.278 6.192 1.00 40.21 159 ILE A O 1
ATOM 1246 N N . ALA A 1 160 ? -19.787 -53.839 4.058 1.00 37.89 160 ALA A N 1
ATOM 1247 C CA . ALA A 1 160 ? -19.208 -55.170 4.209 1.00 44.59 160 ALA A CA 1
ATOM 1248 C C . ALA A 1 160 ? -17.780 -55.275 3.679 1.00 42.14 160 ALA A C 1
ATOM 1249 O O . ALA A 1 160 ? -17.222 -56.369 3.598 1.00 48.18 160 ALA A O 1
ATOM 1251 N N . THR A 1 161 ? -17.183 -54.140 3.335 1.00 35.69 161 THR A N 1
ATOM 1252 C CA . THR A 1 161 ? -15.813 -54.135 2.838 1.00 33.89 161 THR A CA 1
ATOM 1253 C C . THR A 1 161 ? -14.804 -54.320 3.967 1.00 37.54 161 THR A C 1
ATOM 1254 O O . THR A 1 161 ? -15.008 -53.834 5.079 1.00 31.38 161 THR A O 1
ATOM 1258 N N . PRO A 1 162 ? -13.704 -55.026 3.680 1.00 36.33 162 PRO A N 1
ATOM 1259 C CA . PRO A 1 162 ? -12.638 -55.246 4.662 1.00 36.30 162 PRO A CA 1
ATOM 1260 C C . PRO A 1 162 ? -12.197 -53.949 5.340 1.00 33.42 162 PRO A C 1
ATOM 1261 O O . PRO A 1 162 ? -11.948 -53.936 6.547 1.00 33.09 162 PRO A O 1
ATOM 1265 N N . LYS A 1 163 ? -12.106 -52.867 4.576 1.00 28.25 163 LYS A N 1
ATOM 1266 C CA . LYS A 1 163 ? -11.615 -51.612 5.125 1.00 30.33 163 LYS A CA 1
ATOM 1267 C C . LYS A 1 163 ? -12.541 -51.104 6.228 1.00 26.69 163 LYS A C 1
ATOM 1268 O O . LYS A 1 163 ? -12.085 -50.672 7.289 1.00 23.52 163 LYS A O 1
ATOM 1274 N N . VAL A 1 164 ? -13.841 -51.140 5.960 1.00 26.32 164 VAL A N 1
ATOM 1275 C CA . VAL A 1 164 ? -14.827 -50.654 6.917 1.00 22.69 164 VAL A CA 1
ATOM 1276 C C . VAL A 1 164 ? -14.944 -51.608 8.099 1.00 27.04 164 VAL A C 1
ATOM 1277 O O . VAL A 1 164 ? -14.999 -51.175 9.253 1.00 19.36 164 VAL A O 1
ATOM 1281 N N . LYS A 1 165 ? -14.981 -52.906 7.818 1.00 21.26 165 LYS A N 1
ATOM 1282 C CA . LYS A 1 165 ? -15.054 -53.888 8.897 1.00 28.61 165 LYS A CA 1
ATOM 1283 C C . LYS A 1 165 ? -13.855 -53.781 9.840 1.00 31.63 165 LYS A C 1
ATOM 1284 O O . LYS A 1 165 ? -14.003 -53.840 11.068 1.00 23.85 165 LYS A O 1
ATOM 1290 N N . ASN A 1 166 ? -12.668 -53.606 9.267 1.00 26.41 166 ASN A N 1
ATOM 1291 C CA . ASN A 1 166 ? -11.454 -53.509 10.064 1.00 31.11 166 ASN A CA 1
ATOM 1292 C C . ASN A 1 166 ? -11.382 -52.222 10.872 1.00 29.71 166 ASN A C 1
ATOM 1293 O O . ASN A 1 166 ? -10.886 -52.224 11.995 1.00 19.73 166 ASN A O 1
ATOM 1298 N N . GLN A 1 167 ? -11.877 -51.128 10.299 1.00 24.91 167 GLN A N 1
ATOM 1299 C CA . GLN A 1 167 ? -11.872 -49.852 11.005 1.00 24.10 167 GLN A CA 1
ATOM 1300 C C . GLN A 1 167 ? -12.770 -49.908 12.242 1.00 22.08 167 GLN A C 1
ATOM 1301 O O . GLN A 1 167 ? -12.406 -49.402 13.307 1.00 17.21 167 GLN A O 1
ATOM 1307 N N . LEU A 1 168 ? -13.942 -50.518 12.097 1.00 17.37 168 LEU A N 1
ATOM 1308 C CA . LEU A 1 168 ? -14.859 -50.642 13.230 1.00 19.82 168 LEU A CA 1
ATOM 1309 C C . LEU A 1 168 ? -14.251 -51.500 14.335 1.00 24.31 168 LEU A C 1
ATOM 1310 O O . LEU A 1 168 ? -14.370 -51.177 15.519 1.00 16.15 168 LEU A O 1
ATOM 1315 N N . LYS A 1 169 ? -13.602 -52.600 13.949 1.00 19.81 169 LYS A N 1
ATOM 1316 C CA . LYS A 1 169 ? -12.914 -53.450 14.918 1.00 19.36 169 LYS A CA 1
ATOM 1317 C C . LYS A 1 169 ? -11.811 -52.678 15.617 1.00 23.59 169 LYS A C 1
ATOM 1318 O O . LYS A 1 169 ? -11.640 -52.787 16.828 1.00 15.35 169 LYS A O 1
ATOM 1324 N N . GLU A 1 170 ? -11.047 -51.905 14.849 1.00 22.23 170 GLU A N 1
ATOM 1325 C CA . GLU A 1 170 ? -9.918 -51.176 15.420 1.00 22.16 170 GLU A CA 1
ATOM 1326 C C . GLU A 1 170 ? -10.391 -50.095 16.370 1.00 22.81 170 GLU A C 1
ATOM 1327 O O . GLU A 1 170 ? -9.780 -49.857 17.411 1.00 16.35 170 GLU A O 1
ATOM 1333 N N . THR A 1 171 ? -11.487 -49.442 16.016 1.00 17.53 171 THR A N 1
ATOM 1334 C CA . THR A 1 171 ? -12.016 -48.398 16.880 1.00 16.13 171 THR A CA 1
ATOM 1335 C C . THR A 1 171 ? -12.538 -49.025 18.165 1.00 22.81 171 THR A C 1
ATOM 1336 O O . THR A 1 171 ? -12.308 -48.520 19.255 1.00 12.19 171 THR A O 1
ATOM 1340 N N . THR A 1 172 ? -13.256 -50.134 18.034 1.00 15.57 172 THR A N 1
ATOM 1341 C CA . THR A 1 172 ? -13.773 -50.817 19.207 1.00 16.09 172 THR A CA 1
ATOM 1342 C C . THR A 1 172 ? -12.608 -51.301 20.071 1.00 20.36 172 THR A C 1
ATOM 1343 O O . THR A 1 172 ? -12.653 -51.210 21.297 1.00 14.00 172 THR A O 1
ATOM 1347 N N . GLU A 1 173 ? -11.555 -51.805 19.435 1.00 17.73 173 GLU A N 1
ATOM 1348 C CA . GLU A 1 173 ? -10.364 -52.221 20.184 1.00 21.50 173 GLU A CA 1
ATOM 1349 C C . GLU A 1 173 ? -9.735 -51.049 20.948 1.00 19.48 173 GLU A C 1
ATOM 1350 O O . GLU A 1 173 ? -9.268 -51.209 22.070 1.00 14.14 173 GLU A O 1
ATOM 1356 N N . ALA A 1 174 ? -9.728 -49.866 20.349 1.00 14.18 174 ALA A N 1
ATOM 1357 C CA . ALA A 1 174 ? -9.188 -48.702 21.044 1.00 13.52 174 ALA A CA 1
ATOM 1358 C C . ALA A 1 174 ? -9.991 -48.416 22.304 1.00 15.17 174 ALA A C 1
ATOM 1359 O O . ALA A 1 174 ? -9.431 -48.059 23.342 1.00 12.74 174 ALA A O 1
ATOM 1361 N N . ALA A 1 175 ? -11.310 -48.586 22.223 1.00 16.00 175 ALA A N 1
ATOM 1362 C CA . ALA A 1 175 ? -12.142 -48.396 23.405 1.00 15.49 175 ALA A CA 1
ATOM 1363 C C . ALA A 1 175 ? -11.733 -49.382 24.493 1.00 13.14 175 ALA A C 1
ATOM 1364 O O . ALA A 1 175 ? -11.580 -49.009 25.655 1.00 10.10 175 ALA A O 1
ATOM 1366 N N . CYS A 1 176 ? -11.535 -50.637 24.104 1.00 12.66 176 CYS A N 1
ATOM 1367 C CA . CYS A 1 176 ? -11.107 -51.664 25.049 1.00 17.29 176 CYS A CA 1
ATOM 1368 C C . CYS A 1 176 ? -9.787 -51.285 25.684 1.00 17.76 176 CYS A C 1
ATOM 1369 O O . CYS A 1 176 ? -9.614 -51.421 26.902 1.00 13.66 176 CYS A O 1
ATOM 1372 N N . ARG A 1 177 ? -8.854 -50.807 24.868 1.00 14.63 177 ARG A N 1
ATOM 1373 C CA . ARG A 1 177 ? -7.543 -50.436 25.394 1.00 21.78 177 ARG A CA 1
ATOM 1374 C C . ARG A 1 177 ? -7.594 -49.240 26.337 1.00 24.96 177 ARG A C 1
ATOM 1375 O O . ARG A 1 177 ? -6.709 -49.065 27.178 1.00 14.04 177 ARG A O 1
ATOM 1383 N N . TYR A 1 178 ? -8.633 -48.422 26.201 1.00 18.02 178 TYR A N 1
ATOM 1384 C CA . TYR A 1 178 ? -8.868 -47.335 27.143 1.00 19.20 178 TYR A CA 1
ATOM 1385 C C . TYR A 1 178 ? -9.604 -47.796 28.402 1.00 21.13 178 TYR A C 1
ATOM 1386 O O . TYR A 1 178 ? -9.940 -46.972 29.259 1.00 19.54 178 TYR A O 1
ATOM 1395 N N . GLY A 1 179 ? -9.884 -49.095 28.503 1.00 16.38 179 GLY A N 1
ATOM 1396 C CA . GLY A 1 179 ? -10.506 -49.642 29.701 1.00 18.08 179 GLY A CA 1
ATOM 1397 C C . GLY A 1 179 ? -12.026 -49.784 29.648 1.00 13.90 179 GLY A C 1
ATOM 1398 O O . GLY A 1 179 ? -12.670 -50.049 30.668 1.00 13.47 179 GLY A O 1
ATOM 1399 N N . ALA A 1 180 ? -12.607 -49.620 28.468 1.00 12.82 180 ALA A N 1
ATOM 1400 C CA . ALA A 1 180 ? -14.068 -49.703 28.334 1.00 13.72 180 ALA A CA 1
ATOM 1401 C C . ALA A 1 180 ? -14.613 -51.049 28.811 1.00 18.98 180 ALA A C 1
ATOM 1402 O O . ALA A 1 180 ? -14.089 -52.103 28.443 1.00 16.34 180 ALA A O 1
ATOM 1404 N N . PHE A 1 181 ? -15.668 -51.006 29.622 1.00 13.98 181 PHE A N 1
ATOM 1405 C CA . PHE A 1 181 ? -16.435 -52.205 29.986 1.00 14.40 181 PHE A CA 1
ATOM 1406 C C . PHE A 1 181 ? -17.867 -52.043 29.481 1.00 19.64 181 PHE A C 1
ATOM 1407 O O . PHE A 1 181 ? -18.731 -52.891 29.710 1.00 17.55 181 PHE A O 1
ATOM 1415 N N . GLY A 1 182 ? -18.111 -50.930 28.800 1.00 14.96 182 GLY A N 1
ATOM 1416 C CA . GLY A 1 182 ? -19.424 -50.607 28.260 1.00 18.44 182 GLY A CA 1
ATOM 1417 C C . GLY A 1 182 ? -19.343 -49.224 27.633 1.00 20.01 182 GLY A C 1
ATOM 1418 O O . GLY A 1 182 ? -18.335 -48.542 27.789 1.00 14.43 182 GLY A O 1
ATOM 1419 N N . LEU A 1 183 ? -20.388 -48.806 26.927 1.00 13.56 183 LEU A N 1
ATOM 1420 C CA . LEU A 1 183 ? -20.400 -47.491 26.287 1.00 17.29 183 LEU A CA 1
ATOM 1421 C C . LEU A 1 183 ? -21.514 -46.615 26.855 1.00 15.83 183 LEU A C 1
ATOM 1422 O O . LEU A 1 183 ? -22.503 -47.128 27.383 1.00 13.97 183 LEU A O 1
ATOM 1427 N N . PRO A 1 184 ? -21.369 -45.282 26.753 1.00 14.72 184 PRO A N 1
ATOM 1428 C CA . PRO A 1 184 ? -20.280 -44.549 26.101 1.00 16.21 184 PRO A CA 1
ATOM 1429 C C . PRO A 1 184 ? -19.050 -44.452 26.979 1.00 16.53 184 PRO A C 1
ATOM 1430 O O . PRO A 1 184 ? -19.159 -44.521 28.201 1.00 11.39 184 PRO A O 1
ATOM 1434 N N . ILE A 1 185 ? -17.889 -44.278 26.356 1.00 12.83 185 ILE A N 1
ATOM 1435 C CA . ILE A 1 185 ? -16.752 -43.733 27.085 1.00 9.53 185 ILE A CA 1
ATOM 1436 C C . ILE A 1 185 ? -16.277 -42.452 26.404 1.00 12.85 185 ILE A C 1
ATOM 1437 O O . ILE A 1 185 ? -16.316 -42.332 25.175 1.00 12.43 185 ILE A O 1
ATOM 1442 N N . THR A 1 186 ? -15.838 -41.496 27.218 1.00 12.07 186 THR A N 1
ATOM 1443 C CA . THR A 1 186 ? -15.314 -40.228 26.718 1.00 12.19 186 THR A CA 1
ATOM 1444 C C . THR A 1 186 ? -13.867 -40.171 27.162 1.00 17.37 186 THR A C 1
ATOM 1445 O O . THR A 1 186 ? -13.581 -40.364 28.346 1.00 14.73 186 THR A O 1
ATOM 1449 N N . VAL A 1 187 ? -12.959 -39.939 26.220 1.00 11.60 187 VAL A N 1
ATOM 1450 C CA . VAL A 1 187 ? -11.531 -39.929 26.550 1.00 10.92 187 VAL A CA 1
ATOM 1451 C C . VAL A 1 187 ? -10.957 -38.546 26.276 1.00 14.83 187 VAL A C 1
ATOM 1452 O O . VAL A 1 187 ? -10.938 -38.091 25.131 1.00 13.17 187 VAL A O 1
ATOM 1456 N N . ALA A 1 188 ? -10.497 -37.882 27.333 1.00 11.91 188 ALA A N 1
ATOM 1457 C CA . ALA A 1 188 ? -9.912 -36.546 27.205 1.00 14.71 188 ALA A CA 1
ATOM 1458 C C . ALA A 1 188 ? -8.398 -36.632 27.307 1.00 20.28 188 ALA A C 1
ATOM 1459 O O . ALA A 1 188 ? -7.874 -37.263 28.229 1.00 15.78 188 ALA A O 1
ATOM 1461 N N . HIS A 1 189 ? -7.714 -35.999 26.357 1.00 17.39 189 HIS A N 1
ATOM 1462 C CA . HIS A 1 189 ? -6.257 -35.882 26.377 1.00 16.87 189 HIS A CA 1
ATOM 1463 C C . HIS A 1 189 ? -5.940 -34.436 26.734 1.00 12.27 189 HIS A C 1
ATOM 1464 O O . HIS A 1 189 ? -6.117 -33.534 25.912 1.00 15.73 189 HIS A O 1
ATOM 1471 N N . VAL A 1 190 ? -5.510 -34.216 27.974 1.00 13.81 190 VAL A N 1
ATOM 1472 C CA . VAL A 1 190 ? -5.344 -32.858 28.473 1.00 16.53 190 VAL A CA 1
ATOM 1473 C C . VAL A 1 190 ? -4.277 -32.806 29.561 1.00 19.54 190 VAL A C 1
ATOM 1474 O O . VAL A 1 190 ? -4.156 -33.730 30.371 1.00 17.01 190 VAL A O 1
ATOM 1478 N N . ASP A 1 191 ? -3.489 -31.731 29.553 1.00 17.08 191 ASP A N 1
ATOM 1479 C CA . ASP A 1 191 ? -2.509 -31.490 30.611 1.00 20.68 191 ASP A CA 1
ATOM 1480 C C . ASP A 1 191 ? -1.572 -32.686 30.774 1.00 18.27 191 ASP A C 1
ATOM 1481 O O . ASP A 1 191 ? -1.141 -33.013 31.882 1.00 17.92 191 ASP A O 1
ATOM 1486 N N . GLY A 1 192 ? -1.271 -33.335 29.654 1.00 13.18 192 GLY A N 1
ATOM 1487 C CA . GLY A 1 192 ? -0.299 -34.419 29.622 1.00 17.01 192 GLY A CA 1
ATOM 1488 C C . GLY A 1 192 ? -0.786 -35.754 30.153 1.00 20.39 192 GLY A C 1
ATOM 1489 O O . GLY A 1 192 ? 0.008 -36.664 30.383 1.00 17.49 192 GLY A O 1
ATOM 1490 N N . GLN A 1 193 ? -2.095 -35.887 30.338 1.00 18.26 193 GLN A N 1
ATOM 1491 C CA . GLN A 1 193 ? -2.654 -37.148 30.811 1.00 15.82 193 GLN A CA 1
ATOM 1492 C C . GLN A 1 193 ? -3.828 -37.559 29.953 1.00 17.51 193 GLN A C 1
ATOM 1493 O O . GLN A 1 193 ? -4.372 -36.752 29.208 1.00 15.97 193 GLN A O 1
ATOM 1499 N N . THR A 1 194 ? -4.213 -38.822 30.068 1.00 15.77 194 THR A N 1
ATOM 1500 C CA . THR A 1 194 ? -5.382 -39.337 29.362 1.00 18.16 194 THR A CA 1
ATOM 1501 C C . THR A 1 194 ? -6.389 -39.832 30.387 1.00 19.46 194 THR A C 1
ATOM 1502 O O . THR A 1 194 ? -6.045 -40.608 31.269 1.00 17.76 194 THR A O 1
ATOM 1506 N N . HIS A 1 195 ? -7.632 -39.372 30.276 1.00 15.37 195 HIS A N 1
ATOM 1507 C CA . HIS A 1 195 ? -8.664 -39.719 31.256 1.00 11.28 195 HIS A CA 1
ATOM 1508 C C . HIS A 1 195 ? -9.858 -40.327 30.556 1.00 14.43 195 HIS A C 1
ATOM 1509 O O . HIS A 1 195 ? -10.366 -39.739 29.615 1.00 13.93 195 HIS A O 1
ATOM 1516 N N . MET A 1 196 ? -10.289 -41.504 31.003 1.00 11.36 196 MET A N 1
ATOM 1517 C CA . MET A 1 196 ? -11.477 -42.134 30.442 1.00 12.58 196 MET A CA 1
ATOM 1518 C C . MET A 1 196 ? -12.633 -41.969 31.418 1.00 13.64 196 MET A C 1
ATOM 1519 O O . MET A 1 196 ? -12.502 -42.283 32.602 1.00 12.13 196 MET A O 1
ATOM 1524 N N . LEU A 1 197 ? -13.761 -41.456 30.916 1.00 13.87 197 LEU A N 1
ATOM 1525 C CA . LEU A 1 197 ? -14.976 -41.293 31.712 1.00 14.94 197 LEU A CA 1
ATOM 1526 C C . LEU A 1 197 ? -16.109 -42.126 31.128 1.00 9.90 197 LEU A C 1
ATOM 1527 O O . LEU A 1 197 ? -16.364 -42.072 29.930 1.00 12.57 197 LEU A O 1
ATOM 1532 N N . PHE A 1 198 ? -16.788 -42.890 31.978 1.00 10.46 198 PHE A N 1
ATOM 1533 C CA . PHE A 1 198 ? -17.867 -43.751 31.514 1.00 15.36 198 PHE A CA 1
ATOM 1534 C C . PHE A 1 198 ? -19.227 -43.110 31.738 1.00 15.06 198 PHE A C 1
ATOM 1535 O O . PHE A 1 198 ? -19.481 -42.527 32.796 1.00 13.49 198 PHE A O 1
ATOM 1543 N N . GLY A 1 199 ? -20.098 -43.227 30.743 1.00 13.70 199 GLY A N 1
ATOM 1544 C CA . GLY A 1 199 ? -21.469 -42.780 30.885 1.00 17.74 199 GLY A CA 1
ATOM 1545 C C . GLY A 1 199 ? -21.722 -41.350 30.453 1.00 15.72 199 GLY A C 1
ATOM 1546 O O . GLY A 1 199 ? -20.844 -40.686 29.914 1.00 15.21 199 GLY A O 1
ATOM 1547 N N . SER A 1 200 ? -22.939 -40.877 30.695 1.00 11.43 200 SER A N 1
ATOM 1548 C CA . SER A 1 200 ? -23.340 -39.549 30.234 1.00 12.20 200 SER A CA 1
ATOM 1549 C C . SER A 1 200 ? -23.409 -38.516 31.357 1.00 14.97 200 SER A C 1
ATOM 1550 O O . SER A 1 200 ? -23.789 -37.359 31.126 1.00 16.58 200 SER A O 1
ATOM 1553 N N . ASP A 1 201 ? -23.069 -38.927 32.574 1.00 12.13 201 ASP A N 1
ATOM 1554 C CA . ASP A 1 201 ? -23.292 -38.068 33.742 1.00 14.93 201 ASP A CA 1
ATOM 1555 C C . ASP A 1 201 ? -22.013 -37.491 34.342 1.00 19.58 201 ASP A C 1
ATOM 1556 O O . ASP A 1 201 ? -22.020 -37.024 35.480 1.00 21.29 201 ASP A O 1
ATOM 1561 N N . ARG A 1 202 ? -20.926 -37.528 33.580 1.00 13.46 202 ARG A N 1
ATOM 1562 C CA . ARG A 1 202 ? -19.631 -37.062 34.068 1.00 18.68 202 ARG A CA 1
ATOM 1563 C C . ARG A 1 202 ? -19.114 -35.859 33.279 1.00 16.88 202 ARG A C 1
ATOM 1564 O O . ARG A 1 202 ? -17.924 -35.548 33.309 1.00 14.08 202 ARG A O 1
ATOM 1572 N N . MET A 1 203 ? -19.999 -35.180 32.565 1.00 14.19 203 MET A N 1
ATOM 1573 C CA . MET A 1 203 ? -19.553 -34.068 31.723 1.00 19.48 203 MET A CA 1
ATOM 1574 C C . MET A 1 203 ? -19.108 -32.833 32.524 1.00 16.11 203 MET A C 1
ATOM 1575 O O . MET A 1 203 ? -18.281 -32.051 32.050 1.00 14.85 203 MET A O 1
ATOM 1580 N N . GLU A 1 204 ? -19.617 -32.661 33.744 1.00 12.92 204 GLU A N 1
ATOM 1581 C CA . GLU A 1 204 ? -19.108 -31.582 34.598 1.00 13.01 204 GLU A CA 1
ATOM 1582 C C . GLU A 1 204 ? -17.675 -31.887 35.045 1.00 15.10 204 GLU A C 1
ATOM 1583 O O . GLU A 1 204 ? -16.821 -31.001 35.123 1.00 12.62 204 GLU A O 1
ATOM 1589 N N . LEU A 1 205 ? -17.403 -33.151 35.338 1.00 10.01 205 LEU A N 1
ATOM 1590 C CA . LEU A 1 205 ? -16.038 -33.551 35.673 1.00 12.68 205 LEU A CA 1
ATOM 1591 C C . LEU A 1 205 ? -15.126 -33.330 34.473 1.00 17.81 205 LEU A C 1
ATOM 1592 O O . LEU A 1 205 ? -13.985 -32.860 34.619 1.00 12.40 205 LEU A O 1
ATOM 1597 N N . LEU A 1 206 ? -15.619 -33.675 33.289 1.00 10.14 206 LEU A N 1
ATOM 1598 C CA . LEU A 1 206 ? -14.873 -33.417 32.053 1.00 12.25 206 LEU A CA 1
ATOM 1599 C C . LEU A 1 206 ? -14.525 -31.934 31.949 1.00 18.56 206 LEU A C 1
ATOM 1600 O O . LEU A 1 206 ? -13.385 -31.563 31.636 1.00 12.00 206 LEU A O 1
ATOM 1605 N N . ALA A 1 207 ? -15.514 -31.083 32.205 1.00 9.98 207 ALA A N 1
ATOM 1606 C CA . ALA A 1 207 ? -15.281 -29.638 32.165 1.00 12.20 207 ALA A CA 1
ATOM 1607 C C . ALA A 1 207 ? -14.116 -29.258 33.079 1.00 15.85 207 ALA A C 1
ATOM 1608 O O . ALA A 1 207 ? -13.216 -28.503 32.695 1.00 14.67 207 ALA A O 1
ATOM 1610 N N . HIS A 1 208 ? -14.138 -29.781 34.293 1.00 13.53 208 HIS A N 1
ATOM 1611 C CA . HIS A 1 208 ? -13.086 -29.483 35.250 1.00 12.27 208 HIS A CA 1
ATOM 1612 C C . HIS A 1 208 ? -11.726 -29.982 34.764 1.00 17.58 208 HIS A C 1
ATOM 1613 O O . HIS A 1 208 ? -10.735 -29.258 34.860 1.00 13.51 208 HIS A O 1
ATOM 1620 N N . LEU A 1 209 ? -11.667 -31.208 34.247 1.00 11.60 209 LEU A N 1
ATOM 1621 C CA . LEU A 1 209 ? -10.412 -31.695 33.659 1.00 14.21 209 LEU A CA 1
ATOM 1622 C C . LEU A 1 209 ? -9.872 -30.749 32.587 1.00 18.47 209 LEU A C 1
ATOM 1623 O O . LEU A 1 209 ? -8.661 -30.521 32.500 1.00 15.91 209 LEU A O 1
ATOM 1628 N N . LEU A 1 210 ? -10.773 -30.206 31.775 1.00 16.16 210 LEU A N 1
ATOM 1629 C CA . LEU A 1 210 ? -10.401 -29.312 30.679 1.00 15.96 210 LEU A CA 1
ATOM 1630 C C . LEU A 1 210 ? -10.186 -27.858 31.105 1.00 19.93 210 LEU A C 1
ATOM 1631 O O . LEU A 1 210 ? -9.749 -27.032 30.300 1.00 16.27 210 LEU A O 1
ATOM 1636 N N . GLY A 1 211 ? -10.505 -27.540 32.353 1.00 15.96 211 GLY A N 1
ATOM 1637 C CA . GLY A 1 211 ? -10.422 -26.161 32.809 1.00 13.98 211 GLY A CA 1
ATOM 1638 C C . GLY A 1 211 ? -11.432 -25.280 32.092 1.00 16.74 211 GLY A C 1
ATOM 1639 O O . GLY A 1 211 ? -11.200 -24.076 31.913 1.00 16.27 211 GLY A O 1
ATOM 1640 N N . GLU A 1 212 ? -12.550 -25.882 31.679 1.00 13.38 212 GLU A N 1
ATOM 1641 C CA . GLU A 1 212 ? -13.618 -25.165 30.983 1.00 14.17 212 GLU A CA 1
ATOM 1642 C C . GLU A 1 212 ? -14.825 -24.958 31.890 1.00 18.86 212 GLU A C 1
ATOM 1643 O O . GLU A 1 212 ? -14.985 -25.646 32.899 1.00 17.33 212 GLU A O 1
ATOM 1649 N N . LYS A 1 213 ? -15.680 -24.012 31.523 1.00 18.77 213 LYS A N 1
ATOM 1650 C CA . LYS A 1 213 ? -16.834 -23.689 32.349 1.00 15.19 213 LYS A CA 1
ATOM 1651 C C . LYS A 1 213 ? -18.008 -24.603 32.054 1.00 15.96 213 LYS A C 1
ATOM 1652 O O . LYS A 1 213 ? -18.430 -24.735 30.902 1.00 16.22 213 LYS A O 1
ATOM 1658 N N . TRP A 1 214 ? -18.542 -25.224 33.102 1.00 18.66 214 TRP A N 1
ATOM 1659 C CA . TRP A 1 214 ? -19.727 -26.060 32.968 1.00 18.01 214 TRP A CA 1
ATOM 1660 C C . TRP A 1 214 ? -20.963 -25.194 33.137 1.00 17.36 214 TRP A C 1
ATOM 1661 O O . TRP A 1 214 ? -21.120 -24.509 34.154 1.00 18.99 214 TRP A O 1
ATOM 1672 N N . MET A 1 215 ? -21.835 -25.228 32.140 1.00 14.91 215 MET A N 1
ATOM 1673 C CA . MET A 1 215 ? -23.063 -24.443 32.166 1.00 19.20 215 MET A CA 1
ATOM 1674 C C . MET A 1 215 ? -24.296 -25.343 32.087 1.00 17.93 215 MET A C 1
ATOM 1675 O O . MET A 1 215 ? -25.370 -24.925 31.638 1.00 16.57 215 MET A O 1
ATOM 1680 N N . GLY A 1 216 ? -24.140 -26.580 32.551 1.00 12.66 216 GLY A N 1
ATOM 1681 C CA . GLY A 1 216 ? -25.234 -27.538 32.525 1.00 13.44 216 GLY A CA 1
ATOM 1682 C C . GLY A 1 216 ? -25.329 -28.254 31.194 1.00 18.41 216 GLY A C 1
ATOM 1683 O O . GLY A 1 216 ? -24.560 -27.979 30.278 1.00 17.40 216 GLY A O 1
ATOM 1684 N N . PRO A 1 217 ? -26.285 -29.181 31.074 1.00 17.15 217 PRO A N 1
ATOM 1685 C CA . PRO A 1 217 ? -26.402 -30.011 29.874 1.00 17.44 217 PRO A CA 1
ATOM 1686 C C . PRO A 1 217 ? -26.949 -29.244 28.667 1.00 18.31 217 PRO A C 1
ATOM 1687 O O . PRO A 1 217 ? -26.876 -29.742 27.537 1.00 16.92 217 PRO A O 1
ATOM 1691 N N . ILE A 1 218 ? -27.480 -28.048 28.900 1.00 13.97 218 ILE A N 1
ATOM 1692 C CA . ILE A 1 218 ? -27.978 -27.227 27.805 1.00 19.32 218 ILE A CA 1
ATOM 1693 C C . ILE A 1 218 ? -27.373 -25.835 27.847 1.00 15.78 218 ILE A C 1
ATOM 1694 O O . ILE A 1 218 ? -28.047 -24.871 28.227 1.00 18.55 218 ILE A O 1
ATOM 1699 N N . PRO A 1 219 ? -26.094 -25.722 27.452 1.00 15.46 219 PRO A N 1
ATOM 1700 C CA . PRO A 1 219 ? -25.413 -24.424 27.513 1.00 20.56 219 PRO A CA 1
ATOM 1701 C C . PRO A 1 219 ? -26.092 -23.384 26.622 1.00 27.62 219 PRO A C 1
ATOM 1702 O O . PRO A 1 219 ? -26.685 -23.724 25.598 1.00 25.93 219 PRO A O 1
ATOM 1706 N N . PRO A 1 220 ? -26.020 -22.112 27.027 1.00 33.41 220 PRO A N 1
ATOM 1707 C CA . PRO A 1 220 ? -26.600 -20.998 26.267 1.00 41.59 220 PRO A CA 1
ATOM 1708 C C . PRO A 1 220 ? -25.820 -20.710 24.988 1.00 48.85 220 PRO A C 1
ATOM 1709 O O . PRO A 1 220 ? -24.697 -21.196 24.826 1.00 50.80 220 PRO A O 1
ATOM 1713 N N . ALA A 1 221 ? -26.413 -19.914 24.103 1.00 74.51 221 ALA A N 1
ATOM 1714 C CA . ALA A 1 221 ? -25.806 -19.575 22.816 1.00 108.71 221 ALA A CA 1
ATOM 1715 C C . ALA A 1 221 ? -24.348 -19.134 22.941 1.00 124.52 221 ALA A C 1
ATOM 1716 O O . ALA A 1 221 ? -24.057 -18.007 23.345 1.00 115.57 221 ALA A O 1
ATOM 1718 N N . GLY B 1 2 ? 25.418 -53.837 18.915 1.00 53.61 2 GLY B N 1
ATOM 1719 C CA . GLY B 1 2 ? 25.269 -53.598 20.340 1.00 56.62 2 GLY B CA 1
ATOM 1720 C C . GLY B 1 2 ? 23.890 -53.083 20.707 1.00 47.27 2 GLY B C 1
ATOM 1721 O O . GLY B 1 2 ? 23.000 -53.034 19.854 1.00 44.15 2 GLY B O 1
ATOM 1722 N N . PRO B 1 3 ? 23.703 -52.684 21.978 1.00 40.96 3 PRO B N 1
ATOM 1723 C CA . PRO B 1 3 ? 22.379 -52.241 22.429 1.00 32.10 3 PRO B CA 1
ATOM 1724 C C . PRO B 1 3 ? 21.936 -50.985 21.689 1.00 29.57 3 PRO B C 1
ATOM 1725 O O . PRO B 1 3 ? 22.750 -50.123 21.363 1.00 26.12 3 PRO B O 1
ATOM 1729 N N . LEU B 1 4 ? 20.642 -50.902 21.427 1.00 21.38 4 LEU B N 1
ATOM 1730 C CA . LEU B 1 4 ? 20.064 -49.813 20.655 1.00 19.21 4 LEU B CA 1
ATOM 1731 C C . LEU B 1 4 ? 20.231 -48.472 21.347 1.00 18.97 4 LEU B C 1
ATOM 1732 O O . LEU B 1 4 ? 20.122 -48.380 22.558 1.00 16.78 4 LEU B O 1
ATOM 1737 N N . PRO B 1 5 ? 20.493 -47.421 20.566 1.00 22.69 5 PRO B N 1
ATOM 1738 C CA . PRO B 1 5 ? 20.533 -46.083 21.160 1.00 24.11 5 PRO B CA 1
ATOM 1739 C C . PRO B 1 5 ? 19.186 -45.698 21.749 1.00 21.57 5 PRO B C 1
ATOM 1740 O O . PRO B 1 5 ? 18.133 -46.112 21.252 1.00 14.80 5 PRO B O 1
ATOM 1744 N N . ARG B 1 6 ? 19.224 -44.904 22.810 1.00 16.14 6 ARG B N 1
ATOM 1745 C CA . ARG B 1 6 ? 18.007 -44.400 23.427 1.00 18.20 6 ARG B CA 1
ATOM 1746 C C . ARG B 1 6 ? 17.556 -43.140 22.711 1.00 17.52 6 ARG B C 1
ATOM 1747 O O . ARG B 1 6 ? 18.336 -42.213 22.527 1.00 15.99 6 ARG B O 1
ATOM 1755 N N . THR B 1 7 ? 16.289 -43.097 22.320 1.00 14.99 7 THR B N 1
ATOM 1756 C CA . THR B 1 7 ? 15.748 -41.888 21.711 1.00 15.17 7 THR B CA 1
ATOM 1757 C C . THR B 1 7 ? 15.594 -40.777 22.732 1.00 18.24 7 THR B C 1
ATOM 1758 O O . THR B 1 7 ? 15.000 -40.958 23.806 1.00 16.10 7 THR B O 1
ATOM 1762 N N . VAL B 1 8 ? 16.142 -39.619 22.390 1.00 14.08 8 VAL B N 1
ATOM 1763 C CA . VAL B 1 8 ? 15.955 -38.422 23.185 1.00 13.82 8 VAL B CA 1
ATOM 1764 C C . VAL B 1 8 ? 15.384 -37.344 22.269 1.00 19.41 8 VAL B C 1
ATOM 1765 O O . VAL B 1 8 ? 16.026 -36.952 21.299 1.00 12.45 8 VAL B O 1
ATOM 1769 N N . GLU B 1 9 ? 14.163 -36.901 22.558 1.00 13.54 9 GLU B N 1
ATOM 1770 C CA . GLU B 1 9 ? 13.510 -35.872 21.754 1.00 13.40 9 GLU B CA 1
ATOM 1771 C C . GLU B 1 9 ? 13.687 -34.511 22.403 1.00 16.15 9 GLU B C 1
ATOM 1772 O O . GLU B 1 9 ? 13.509 -34.370 23.613 1.00 15.19 9 GLU B O 1
ATOM 1778 N N . LEU B 1 10 ? 14.044 -33.512 21.607 1.00 10.51 10 LEU B N 1
ATOM 1779 C CA . LEU B 1 10 ? 14.077 -32.140 22.112 1.00 14.46 10 LEU B CA 1
ATOM 1780 C C . LEU B 1 10 ? 13.031 -31.308 21.386 1.00 13.51 10 LEU B C 1
ATOM 1781 O O . LEU B 1 10 ? 13.125 -31.128 20.173 1.00 13.00 10 LEU B O 1
ATOM 1786 N N . PHE B 1 11 ? 12.036 -30.819 22.122 1.00 11.84 11 PHE B N 1
ATOM 1787 C CA . PHE B 1 11 ? 11.035 -29.921 21.556 1.00 11.85 11 PHE B CA 1
ATOM 1788 C C . PHE B 1 11 ? 11.453 -28.484 21.838 1.00 12.05 11 PHE B C 1
ATOM 1789 O O . PHE B 1 11 ? 11.670 -28.109 23.002 1.00 10.24 11 PHE B O 1
ATOM 1797 N N . TYR B 1 12 ? 11.557 -27.686 20.778 1.00 9.54 12 TYR B N 1
ATOM 1798 C CA . TYR B 1 12 ? 12.090 -26.320 20.886 1.00 13.62 12 TYR B CA 1
ATOM 1799 C C . TYR B 1 12 ? 11.429 -25.345 19.924 1.00 14.08 12 TYR B C 1
ATOM 1800 O O . TYR B 1 12 ? 10.822 -25.746 18.942 1.00 15.31 12 TYR B O 1
ATOM 1809 N 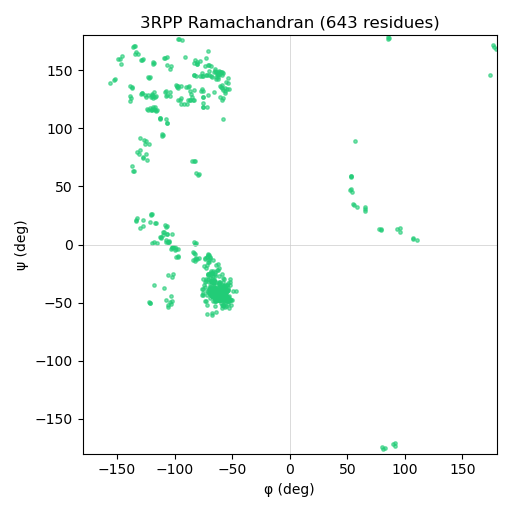N . ASP B 1 13 ? 11.587 -24.057 20.226 1.00 12.55 13 ASP B N 1
ATOM 1810 C CA . ASP B 1 13 ? 11.124 -22.948 19.399 1.00 12.98 13 ASP B CA 1
ATOM 1811 C C . ASP B 1 13 ? 12.276 -21.947 19.470 1.00 13.49 13 ASP B C 1
ATOM 1812 O O . ASP B 1 13 ? 12.853 -21.756 20.545 1.00 13.11 13 ASP B O 1
ATOM 1817 N N . VAL B 1 14 ? 12.665 -21.352 18.342 1.00 14.11 14 VAL B N 1
ATOM 1818 C CA . VAL B 1 14 ? 13.842 -20.468 18.362 1.00 13.59 14 VAL B CA 1
ATOM 1819 C C . VAL B 1 14 ? 13.559 -19.156 19.095 1.00 14.48 14 VAL B C 1
ATOM 1820 O O . VAL B 1 14 ? 14.461 -18.368 19.353 1.00 14.58 14 VAL B O 1
ATOM 1824 N N . LEU B 1 15 ? 12.299 -18.920 19.436 1.00 16.46 15 LEU B N 1
ATOM 1825 C CA . LEU B 1 15 ? 11.952 -17.755 20.241 1.00 21.58 15 LEU B CA 1
ATOM 1826 C C . LEU B 1 15 ? 12.412 -17.934 21.696 1.00 18.85 15 LEU B C 1
ATOM 1827 O O . LEU B 1 15 ? 12.512 -16.971 22.450 1.00 13.56 15 LEU B O 1
ATOM 1832 N N . SER B 1 16 ? 12.693 -19.176 22.092 1.00 11.80 16 SER B N 1
ATOM 1833 C CA . SER B 1 16 ? 12.995 -19.490 23.491 1.00 13.85 16 SER B CA 1
ATOM 1834 C C . SER B 1 16 ? 14.510 -19.492 23.755 1.00 17.91 16 SER B C 1
ATOM 1835 O O . SER B 1 16 ? 15.248 -20.263 23.131 1.00 15.37 16 SER B O 1
ATOM 1838 N N . PRO B 1 17 ? 14.983 -18.641 24.690 1.00 11.06 17 PRO B N 1
ATOM 1839 C CA . PRO B 1 17 ? 16.428 -18.613 24.956 1.00 10.66 17 PRO B CA 1
ATOM 1840 C C . PRO B 1 17 ? 16.917 -19.910 25.611 1.00 12.65 17 PRO B C 1
ATOM 1841 O O . PRO B 1 17 ? 17.968 -20.441 25.239 1.00 13.04 17 PRO B O 1
ATOM 1845 N N . TYR B 1 18 ? 16.175 -20.413 26.595 1.00 11.14 18 TYR B N 1
ATOM 1846 C CA . TYR B 1 18 ? 16.583 -21.652 27.254 1.00 10.87 18 TYR B CA 1
ATOM 1847 C C . TYR B 1 18 ? 16.523 -22.877 26.334 1.00 16.58 18 TYR B C 1
ATOM 1848 O O . TYR B 1 18 ? 17.264 -23.838 26.546 1.00 12.05 18 TYR B O 1
ATOM 1857 N N . SER B 1 19 ? 15.655 -22.846 25.317 1.00 14.11 19 SER B N 1
ATOM 1858 C CA . SER B 1 19 ? 15.654 -23.918 24.320 1.00 14.63 19 SER B CA 1
ATOM 1859 C C . SER B 1 19 ? 17.015 -23.984 23.601 1.00 13.50 19 SER B C 1
ATOM 1860 O O . SER B 1 19 ? 17.540 -25.070 23.331 1.00 11.53 19 SER B O 1
ATOM 1863 N N . TRP B 1 20 ? 17.582 -22.822 23.285 1.00 10.29 20 TRP B N 1
ATOM 1864 C CA . TRP B 1 20 ? 18.890 -22.792 22.638 1.00 14.44 20 TRP B CA 1
ATOM 1865 C C . TRP B 1 20 ? 19.939 -23.434 23.538 1.00 14.31 20 TRP B C 1
ATOM 1866 O O . TRP B 1 20 ? 20.757 -24.237 23.086 1.00 10.38 20 TRP B O 1
ATOM 1877 N N . LEU B 1 21 ? 19.914 -23.074 24.817 1.00 12.11 21 LEU B N 1
ATOM 1878 C CA . LEU B 1 21 ? 20.885 -23.600 25.765 1.00 11.40 21 LEU B CA 1
ATOM 1879 C C . LEU B 1 21 ? 20.788 -25.124 25.895 1.00 14.97 21 LEU B C 1
ATOM 1880 O O . LEU B 1 21 ? 21.804 -25.827 25.843 1.00 13.00 21 LEU B O 1
ATOM 1885 N N . GLY B 1 22 ? 19.572 -25.641 26.058 1.00 12.13 22 GLY B N 1
ATOM 1886 C CA . GLY B 1 22 ? 19.399 -27.089 26.152 1.00 14.49 22 GLY B CA 1
ATOM 1887 C C . GLY B 1 22 ? 19.828 -27.790 24.876 1.00 16.02 22 GLY B C 1
ATOM 1888 O O . GLY B 1 22 ? 20.469 -28.850 24.915 1.00 11.83 22 GLY B O 1
ATOM 1889 N N . PHE B 1 23 ? 19.445 -27.202 23.746 1.00 7.99 23 PHE B N 1
ATOM 1890 C CA . PHE B 1 23 ? 19.829 -27.674 22.409 1.00 12.42 23 PHE B CA 1
ATOM 1891 C C . PHE B 1 23 ? 21.342 -27.864 22.308 1.00 15.52 23 PHE B C 1
ATOM 1892 O O . PHE B 1 23 ? 21.814 -28.926 21.904 1.00 16.02 23 PHE B O 1
ATOM 1900 N N . GLU B 1 24 ? 22.116 -26.848 22.678 1.00 11.46 24 GLU B N 1
ATOM 1901 C CA . GLU B 1 24 ? 23.573 -26.964 22.490 1.00 15.61 24 GLU B CA 1
ATOM 1902 C C . GLU B 1 24 ? 24.167 -28.058 23.380 1.00 17.37 24 GLU B C 1
ATOM 1903 O O . GLU B 1 24 ? 25.045 -28.802 22.955 1.00 13.47 24 GLU B O 1
ATOM 1909 N N . ILE B 1 25 ? 23.693 -28.161 24.617 1.00 16.21 25 ILE B N 1
ATOM 1910 C CA . ILE B 1 25 ? 24.196 -29.209 25.505 1.00 13.35 25 ILE B CA 1
ATOM 1911 C C . ILE B 1 25 ? 23.917 -30.585 24.910 1.00 16.99 25 ILE B C 1
ATOM 1912 O O . ILE B 1 25 ? 24.802 -31.438 24.849 1.00 14.06 25 ILE B O 1
ATOM 1917 N N . LEU B 1 26 ? 22.690 -30.802 24.457 1.00 10.80 26 LEU B N 1
ATOM 1918 C CA . LEU B 1 26 ? 22.358 -32.076 23.827 1.00 17.59 26 LEU B CA 1
ATOM 1919 C C . LEU B 1 26 ? 23.177 -32.349 22.569 1.00 18.10 26 LEU B C 1
ATOM 1920 O O . LEU B 1 26 ? 23.641 -33.468 22.364 1.00 12.79 26 LEU B O 1
ATOM 1925 N N . CYS B 1 27 ? 23.350 -31.338 21.722 1.00 14.53 27 CYS B N 1
ATOM 1926 C CA . CYS B 1 27 ? 24.150 -31.524 20.512 1.00 18.10 27 CYS B CA 1
ATOM 1927 C C . CYS B 1 27 ? 25.587 -31.902 20.866 1.00 20.85 27 CYS B C 1
ATOM 1928 O O . CYS B 1 27 ? 26.216 -32.667 20.153 1.00 16.24 27 CYS B O 1
ATOM 1931 N N . ARG B 1 28 ? 26.099 -31.368 21.969 1.00 15.24 28 ARG B N 1
ATOM 1932 C CA . ARG B 1 28 ? 27.466 -31.682 22.393 1.00 14.46 28 ARG B CA 1
ATOM 1933 C C . ARG B 1 28 ? 27.633 -33.138 22.839 1.00 16.70 28 ARG B C 1
ATOM 1934 O O . ARG B 1 28 ? 28.731 -33.686 22.784 1.00 15.48 28 ARG B O 1
ATOM 1942 N N . TYR B 1 29 ? 26.545 -33.758 23.272 1.00 13.29 29 TYR B N 1
ATOM 1943 C CA . TYR B 1 29 ? 26.593 -35.138 23.758 1.00 14.01 29 TYR B CA 1
ATOM 1944 C C . TYR B 1 29 ? 26.061 -36.153 22.754 1.00 21.12 29 TYR B C 1
ATOM 1945 O O . TYR B 1 29 ? 26.101 -37.370 23.007 1.00 17.95 29 TYR B O 1
ATOM 1954 N N . GLN B 1 30 ? 25.562 -35.678 21.621 1.00 13.47 30 GLN B N 1
ATOM 1955 C CA . GLN B 1 30 ? 24.871 -36.580 20.695 1.00 17.25 30 GLN B CA 1
ATOM 1956 C C . GLN B 1 30 ? 25.744 -37.707 20.146 1.00 18.88 30 GLN B C 1
ATOM 1957 O O . GLN B 1 30 ? 25.223 -38.770 19.786 1.00 20.92 30 GLN B O 1
ATOM 1963 N N . ASN B 1 31 ? 27.056 -37.481 20.081 1.00 18.17 31 ASN B N 1
ATOM 1964 C CA . ASN B 1 31 ? 27.989 -38.510 19.609 1.00 27.58 31 ASN B CA 1
ATOM 1965 C C . ASN B 1 31 ? 28.881 -39.065 20.712 1.00 30.85 31 ASN B C 1
ATOM 1966 O O . ASN B 1 31 ? 29.858 -39.763 20.442 1.00 36.43 31 ASN B O 1
ATOM 1971 N N . ILE B 1 32 ? 28.551 -38.730 21.953 1.00 17.92 32 ILE B N 1
ATOM 1972 C CA . ILE B 1 32 ? 29.261 -39.252 23.108 1.00 15.55 32 ILE B CA 1
ATOM 1973 C C . ILE B 1 32 ? 28.391 -40.296 23.801 1.00 20.03 32 ILE B C 1
ATOM 1974 O O . ILE B 1 32 ? 28.828 -41.419 24.048 1.00 21.90 32 ILE B O 1
ATOM 1979 N N . TRP B 1 33 ? 27.152 -39.929 24.106 1.00 15.68 33 TRP B N 1
ATOM 1980 C CA . TRP B 1 33 ? 26.202 -40.872 24.705 1.00 14.57 33 TRP B CA 1
ATOM 1981 C C . TRP B 1 33 ? 25.586 -41.759 23.625 1.00 18.97 33 TRP B C 1
ATOM 1982 O O . TRP B 1 33 ? 25.555 -41.375 22.459 1.00 18.76 33 TRP B O 1
ATOM 1993 N N . ASN B 1 34 ? 25.085 -42.935 24.011 1.00 14.59 34 ASN B N 1
ATOM 1994 C CA . ASN B 1 34 ? 24.410 -43.820 23.074 1.00 15.71 34 ASN B CA 1
ATOM 1995 C C . ASN B 1 34 ? 22.957 -43.387 22.890 1.00 17.27 34 ASN B C 1
ATOM 1996 O O . ASN B 1 34 ? 22.036 -44.032 23.385 1.00 14.73 34 ASN B O 1
ATOM 2001 N N . ILE B 1 35 ? 22.765 -42.263 22.206 1.00 17.25 35 ILE B N 1
ATOM 2002 C CA . ILE B 1 35 ? 21.428 -41.730 22.004 1.00 14.45 35 ILE B CA 1
ATOM 2003 C C . ILE B 1 35 ? 21.146 -41.444 20.547 1.00 16.93 35 ILE B C 1
ATOM 2004 O O . ILE B 1 35 ? 22.056 -41.288 19.726 1.00 16.02 35 ILE B O 1
ATOM 2009 N N . ASN B 1 36 ? 19.857 -41.398 20.251 1.00 12.00 36 ASN B N 1
ATOM 2010 C CA . ASN B 1 36 ? 19.339 -40.963 18.979 1.00 18.70 36 ASN B CA 1
ATOM 2011 C C . ASN B 1 36 ? 18.662 -39.625 19.258 1.00 20.01 36 ASN B C 1
ATOM 2012 O O . ASN B 1 36 ? 17.502 -39.592 19.684 1.00 17.30 36 ASN B O 1
ATOM 2017 N N . LEU B 1 37 ? 19.398 -38.532 19.067 1.00 14.81 37 LEU B N 1
ATOM 2018 C CA . LEU B 1 37 ? 18.858 -37.199 19.340 1.00 13.32 37 LEU B CA 1
ATOM 2019 C C . LEU B 1 37 ? 17.904 -36.800 18.223 1.00 17.87 37 LEU B C 1
ATOM 2020 O O . LEU B 1 37 ? 18.312 -36.707 17.062 1.00 16.01 37 LEU B O 1
ATOM 2025 N N . GLN B 1 38 ? 16.637 -36.585 18.577 1.00 11.67 38 GLN B N 1
ATOM 2026 C CA . GLN B 1 38 ? 15.611 -36.217 17.612 1.00 15.04 38 GLN B CA 1
ATOM 2027 C C . GLN B 1 38 ? 15.150 -34.786 17.874 1.00 13.39 38 GLN B C 1
ATOM 2028 O O . GLN B 1 38 ? 14.474 -34.527 18.861 1.00 14.44 38 GLN B O 1
ATOM 2034 N N . LEU B 1 39 ? 15.532 -33.866 16.999 1.00 13.11 39 LEU B N 1
ATOM 2035 C CA . LEU B 1 39 ? 15.090 -32.476 17.108 1.00 19.29 39 LEU B CA 1
ATOM 2036 C C . LEU B 1 39 ? 13.632 -32.343 16.666 1.00 21.15 39 LEU B C 1
ATOM 2037 O O . LEU B 1 39 ? 13.245 -32.849 15.620 1.00 17.02 39 LEU B O 1
ATOM 2042 N N . ARG B 1 40 ? 12.827 -31.662 17.472 1.00 13.93 40 ARG B N 1
ATOM 2043 C CA . ARG B 1 40 ? 11.390 -31.565 17.216 1.00 12.19 40 ARG B CA 1
ATOM 2044 C C . ARG B 1 40 ? 10.967 -30.095 17.172 1.00 14.24 40 ARG B C 1
ATOM 2045 O O . ARG B 1 40 ? 10.548 -29.542 18.188 1.00 12.69 40 ARG B O 1
ATOM 2053 N N . PRO B 1 41 ? 11.072 -29.462 15.996 1.00 11.88 41 PRO B N 1
ATOM 2054 C CA . PRO B 1 41 ? 10.677 -28.049 15.903 1.00 14.77 41 PRO B CA 1
ATOM 2055 C C . PRO B 1 41 ? 9.224 -27.857 16.317 1.00 16.25 41 PRO B C 1
ATOM 2056 O O . PRO B 1 41 ? 8.335 -28.530 15.783 1.00 15.83 41 PRO B O 1
ATOM 2060 N N . SER B 1 42 ? 8.988 -26.949 17.264 1.00 14.72 42 SER B N 1
ATOM 2061 C CA . SER B 1 42 ? 7.657 -26.762 17.830 1.00 13.40 42 SER B CA 1
ATOM 2062 C C . SER B 1 42 ? 7.300 -25.281 17.932 1.00 17.20 42 SER B C 1
ATOM 2063 O O . SER B 1 42 ? 8.153 -24.421 17.747 1.00 16.12 42 SER B O 1
ATOM 2066 N N . LEU B 1 43 ? 6.041 -24.996 18.262 1.00 12.84 43 LEU B N 1
ATOM 2067 C CA . LEU B 1 43 ? 5.579 -23.609 18.394 1.00 19.89 43 LEU B CA 1
ATOM 2068 C C . LEU B 1 43 ? 5.076 -23.311 19.807 1.00 18.10 43 LEU B C 1
ATOM 2069 O O . LEU B 1 43 ? 4.102 -23.908 20.258 1.00 17.84 43 LEU B O 1
ATOM 2074 N N . ILE B 1 44 ? 5.741 -22.397 20.511 1.00 17.70 44 ILE B N 1
ATOM 2075 C CA . ILE B 1 44 ? 5.344 -22.060 21.881 1.00 16.38 44 ILE B CA 1
ATOM 2076 C C . ILE B 1 44 ? 3.880 -21.592 21.953 1.00 22.78 44 ILE B C 1
ATOM 2077 O O . ILE B 1 44 ? 3.171 -21.891 22.919 1.00 21.68 44 ILE B O 1
ATOM 2082 N N . THR B 1 45 ? 3.427 -20.868 20.935 1.00 21.44 45 THR B N 1
ATOM 2083 C CA . THR B 1 45 ? 2.050 -20.363 20.948 1.00 21.66 45 THR B CA 1
ATOM 2084 C C . THR B 1 45 ? 0.992 -21.474 20.966 1.00 25.05 45 THR B C 1
ATOM 2085 O O . THR B 1 45 ? -0.150 -21.242 21.360 1.00 24.10 45 THR B O 1
ATOM 2089 N N . GLY B 1 46 ? 1.351 -22.677 20.537 1.00 19.90 46 GLY B N 1
ATOM 2090 C CA . GLY B 1 46 ? 0.397 -23.775 20.580 1.00 23.66 46 GLY B CA 1
ATOM 2091 C C . GLY B 1 46 ? 0.331 -24.421 21.959 1.00 26.26 46 GLY B C 1
ATOM 2092 O O . GLY B 1 46 ? -0.579 -25.202 22.255 1.00 23.84 46 GLY B O 1
ATOM 2093 N N . ILE B 1 47 ? 1.297 -24.082 22.809 1.00 19.38 47 ILE B N 1
ATOM 2094 C CA . ILE B 1 47 ? 1.460 -24.753 24.094 1.00 25.96 47 ILE B CA 1
ATOM 2095 C C . ILE B 1 47 ? 1.038 -23.900 25.279 1.00 34.97 47 ILE B C 1
ATOM 2096 O O . ILE B 1 47 ? 0.319 -24.367 26.162 1.00 38.22 47 ILE B O 1
ATOM 2101 N N . MET B 1 48 ? 1.498 -22.656 25.311 1.00 39.21 48 MET B N 1
ATOM 2102 C CA . MET B 1 48 ? 1.371 -21.866 26.531 1.00 52.68 48 MET B CA 1
ATOM 2103 C C . MET B 1 48 ? -0.036 -21.330 26.800 1.00 63.46 48 MET B C 1
ATOM 2104 O O . MET B 1 48 ? -0.626 -20.610 25.993 1.00 65.99 48 MET B O 1
ATOM 2109 N N . LYS B 1 49 ? -0.553 -21.710 27.962 1.00 64.08 49 LYS B N 1
ATOM 2110 C CA . LYS B 1 49 ? -1.954 -21.534 28.299 1.00 75.26 49 LYS B CA 1
ATOM 2111 C C . LYS B 1 49 ? -2.071 -20.871 29.665 1.00 77.15 49 LYS B C 1
ATOM 2112 O O . LYS B 1 49 ? -1.065 -20.644 30.338 1.00 77.58 49 LYS B O 1
ATOM 2118 N N . ASN B 1 53 ? -2.721 -12.293 33.461 1.00 107.04 53 ASN B N 1
ATOM 2119 C CA . ASN B 1 53 ? -2.540 -11.348 34.556 1.00 112.57 53 ASN B CA 1
ATOM 2120 C C . ASN B 1 53 ? -1.085 -11.302 35.017 1.00 114.09 53 ASN B C 1
ATOM 2121 O O . ASN B 1 53 ? -0.681 -12.040 35.916 1.00 114.58 53 ASN B O 1
ATOM 2126 N N . LYS B 1 54 ? -0.303 -10.430 34.390 1.00 78.99 54 LYS B N 1
ATOM 2127 C CA . LYS B 1 54 ? 1.125 -10.323 34.666 1.00 81.87 54 LYS B CA 1
ATOM 2128 C C . LYS B 1 54 ? 1.426 -9.297 35.758 1.00 68.34 54 LYS B C 1
ATOM 2129 O O . LYS B 1 54 ? 0.594 -8.439 36.049 1.00 68.89 54 LYS B O 1
ATOM 2135 N N . PRO B 1 55 ? 2.623 -9.381 36.365 1.00 60.86 55 PRO B N 1
ATOM 2136 C CA . PRO B 1 55 ? 2.993 -8.436 37.426 1.00 47.12 55 PRO B CA 1
ATOM 2137 C C . PRO B 1 55 ? 2.845 -6.979 36.984 1.00 45.30 55 PRO B C 1
ATOM 2138 O O . PRO B 1 55 ? 3.181 -6.635 35.853 1.00 50.12 55 PRO B O 1
ATOM 2142 N N . PRO B 1 56 ? 2.322 -6.132 37.877 1.00 32.66 56 PRO B N 1
ATOM 2143 C CA . PRO B 1 56 ? 2.145 -4.695 37.638 1.00 23.16 56 PRO B CA 1
ATOM 2144 C C . PRO B 1 56 ? 3.438 -3.906 37.862 1.00 21.71 56 PRO B C 1
ATOM 2145 O O . PRO B 1 56 ? 3.504 -2.719 37.518 1.00 20.33 56 PRO B O 1
ATOM 2149 N N . GLY B 1 57 ? 4.443 -4.548 38.447 1.00 17.48 57 GLY B N 1
ATOM 2150 C CA . GLY B 1 57 ? 5.707 -3.874 38.718 1.00 15.60 57 GLY B CA 1
ATOM 2151 C C . GLY B 1 57 ? 6.518 -3.571 37.466 1.00 19.25 57 GLY B C 1
ATOM 2152 O O . GLY B 1 57 ? 6.515 -4.345 36.507 1.00 14.96 57 GLY B O 1
ATOM 2153 N N . LEU B 1 58 ? 7.236 -2.450 37.475 1.00 12.49 58 LEU B N 1
ATOM 2154 C CA . LEU B 1 58 ? 7.951 -1.999 36.287 1.00 13.63 58 LEU B CA 1
ATOM 2155 C C . LEU B 1 58 ? 9.009 -3.005 35.860 1.00 16.02 58 LEU B C 1
ATOM 2156 O O . LEU B 1 58 ? 9.204 -3.247 34.668 1.00 15.97 58 LEU B O 1
ATOM 2161 N N . LEU B 1 59 ? 9.701 -3.570 36.843 1.00 12.74 59 LEU B N 1
ATOM 2162 C CA . LEU B 1 59 ? 10.838 -4.455 36.583 1.00 15.50 59 LEU B CA 1
ATOM 2163 C C . LEU B 1 59 ? 10.680 -5.736 37.391 1.00 16.51 59 LEU B C 1
ATOM 2164 O O . LEU B 1 59 ? 11.305 -5.896 38.437 1.00 15.96 59 LEU B O 1
ATOM 2169 N N . PRO B 1 60 ? 9.820 -6.646 36.913 1.00 19.34 60 PRO B N 1
ATOM 2170 C CA . PRO B 1 60 ? 9.494 -7.874 37.642 1.00 17.43 60 PRO B CA 1
ATOM 2171 C C . PRO B 1 60 ? 10.735 -8.685 38.027 1.00 15.83 60 PRO B C 1
ATOM 2172 O O . PRO B 1 60 ? 11.704 -8.745 37.274 1.00 14.82 60 PRO B O 1
ATOM 2176 N N . ARG B 1 61 ? 10.686 -9.289 39.207 1.00 11.46 61 ARG B N 1
ATOM 2177 C CA . ARG B 1 61 ? 11.787 -10.099 39.726 1.00 17.23 61 ARG B CA 1
ATOM 2178 C C . ARG B 1 61 ? 12.178 -11.254 38.804 1.00 12.27 61 ARG B C 1
ATOM 2179 O O . ARG B 1 61 ? 13.359 -11.567 38.661 1.00 11.96 61 ARG B O 1
ATOM 2187 N N . LYS B 1 62 ? 11.200 -11.900 38.182 1.00 13.03 62 LYS B N 1
ATOM 2188 C CA . LYS B 1 62 ? 11.541 -13.009 37.295 1.00 17.79 62 LYS B CA 1
ATOM 2189 C C . LYS B 1 62 ? 12.261 -12.521 36.044 1.00 18.03 62 LYS B C 1
ATOM 2190 O O . LYS B 1 62 ? 13.104 -13.229 35.493 1.00 14.46 62 LYS B O 1
ATOM 2196 N N . GLY B 1 63 ? 11.933 -11.307 35.602 1.00 17.61 63 GLY B N 1
ATOM 2197 C CA . GLY B 1 63 ? 12.603 -10.707 34.464 1.00 19.60 63 GLY B CA 1
ATOM 2198 C C . GLY B 1 63 ? 14.052 -10.370 34.781 1.00 20.09 63 GLY B C 1
ATOM 2199 O O . GLY B 1 63 ? 14.943 -10.599 33.963 1.00 17.40 63 GLY B O 1
ATOM 2200 N N . LEU B 1 64 ? 14.281 -9.810 35.967 1.00 15.21 64 LEU B N 1
ATOM 2201 C CA . LEU B 1 64 ? 15.634 -9.509 36.423 1.00 11.04 64 LEU B CA 1
ATOM 2202 C C . LEU B 1 64 ? 16.423 -10.803 36.535 1.00 15.00 64 LEU B C 1
ATOM 2203 O O . LEU B 1 64 ? 17.589 -10.877 36.125 1.00 13.48 64 LEU B O 1
ATOM 2208 N N . TYR B 1 65 ? 15.798 -11.810 37.131 1.00 11.26 65 TYR B N 1
ATOM 2209 C CA . TYR B 1 65 ? 16.449 -13.111 37.261 1.00 10.45 65 TYR B CA 1
ATOM 2210 C C . TYR B 1 65 ? 16.880 -13.684 35.903 1.00 16.83 65 TYR B C 1
ATOM 2211 O O . TYR B 1 65 ? 18.016 -14.143 35.754 1.00 10.45 65 TYR B O 1
ATOM 2220 N N . MET B 1 66 ? 15.989 -13.670 34.913 1.00 12.14 66 MET B N 1
ATOM 2221 C CA . MET B 1 66 ? 16.359 -14.211 33.598 1.00 13.78 66 MET B CA 1
ATOM 2222 C C . MET B 1 66 ? 17.525 -13.455 32.979 1.00 13.57 66 MET B C 1
ATOM 2223 O O . MET B 1 66 ? 18.432 -14.052 32.400 1.00 13.33 66 MET B O 1
ATOM 2228 N N . ALA B 1 67 ? 17.499 -12.132 33.085 1.00 15.10 67 ALA B N 1
ATOM 2229 C CA . ALA B 1 67 ? 18.605 -11.332 32.587 1.00 19.18 67 ALA B CA 1
ATOM 2230 C C . ALA B 1 67 ? 19.926 -11.730 33.258 1.00 16.38 67 ALA B C 1
ATOM 2231 O O . ALA B 1 67 ? 20.943 -11.912 32.585 1.00 15.84 67 ALA B O 1
ATOM 2233 N N . ASN B 1 68 ? 19.916 -11.856 34.582 1.00 11.86 68 ASN B N 1
ATOM 2234 C CA . ASN B 1 68 ? 21.128 -12.239 35.305 1.00 13.47 68 ASN B CA 1
ATOM 2235 C C . ASN B 1 68 ? 21.548 -13.665 34.953 1.00 18.18 68 ASN B C 1
ATOM 2236 O O . ASN B 1 68 ? 22.735 -13.970 34.817 1.00 13.16 68 ASN B O 1
ATOM 2241 N N . ASP B 1 69 ? 20.559 -14.538 34.809 1.00 13.52 69 ASP B N 1
ATOM 2242 C CA . ASP B 1 69 ? 20.814 -15.953 34.558 1.00 12.60 69 ASP B CA 1
ATOM 2243 C C . ASP B 1 69 ? 21.457 -16.160 33.175 1.00 18.10 69 ASP B C 1
ATOM 2244 O O . ASP B 1 69 ? 22.431 -16.912 33.042 1.00 12.59 69 ASP B O 1
ATOM 2249 N N . LEU B 1 70 ? 20.927 -15.495 32.152 1.00 14.22 70 LEU B N 1
ATOM 2250 C CA . LEU B 1 70 ? 21.503 -15.634 30.811 1.00 16.03 70 LEU B CA 1
ATOM 2251 C C . LEU B 1 70 ? 22.934 -15.091 30.754 1.00 16.14 70 LEU B C 1
ATOM 2252 O O . LEU B 1 70 ? 23.772 -15.611 30.018 1.00 15.93 70 LEU B O 1
ATOM 2257 N N . LYS B 1 71 ? 23.227 -14.068 31.548 1.00 16.54 71 LYS B N 1
ATOM 2258 C CA . LYS B 1 71 ? 24.604 -13.567 31.618 1.00 14.82 71 LYS B CA 1
ATOM 2259 C C . LYS B 1 71 ? 25.561 -14.628 32.164 1.00 19.45 71 LYS B C 1
ATOM 2260 O O . LYS B 1 71 ? 26.630 -14.865 31.596 1.00 16.09 71 LYS B O 1
ATOM 2266 N N . LEU B 1 72 ? 25.174 -15.273 33.258 1.00 12.56 72 LEU B N 1
ATOM 2267 C CA . LEU B 1 72 ? 25.989 -16.346 33.813 1.00 13.80 72 LEU B CA 1
ATOM 2268 C C . LEU B 1 72 ? 26.092 -17.531 32.851 1.00 15.42 72 LEU B C 1
ATOM 2269 O O . LEU B 1 72 ? 27.170 -18.089 32.641 1.00 12.98 72 LEU B O 1
ATOM 2274 N N . LEU B 1 73 ? 24.965 -17.932 32.277 1.00 12.02 73 LEU B N 1
ATOM 2275 C CA . LEU B 1 73 ? 24.958 -19.126 31.429 1.00 17.87 73 LEU B CA 1
ATOM 2276 C C . LEU B 1 73 ? 25.737 -18.945 30.131 1.00 18.69 73 LEU B C 1
ATOM 2277 O O . LEU B 1 73 ? 26.296 -19.900 29.600 1.00 15.57 73 LEU B O 1
ATOM 2282 N N . ARG B 1 74 ? 25.790 -17.718 29.620 1.00 12.66 74 ARG B N 1
ATOM 2283 C CA . ARG B 1 74 ? 26.612 -17.443 28.447 1.00 12.38 74 ARG B CA 1
ATOM 2284 C C . ARG B 1 74 ? 28.040 -17.917 28.726 1.00 13.92 74 ARG B C 1
ATOM 2285 O O . ARG B 1 74 ? 28.662 -18.576 27.891 1.00 13.45 74 ARG B O 1
ATOM 2293 N N . HIS B 1 75 ? 28.542 -17.592 29.915 1.00 10.88 75 HIS B N 1
ATOM 2294 C CA . HIS B 1 75 ? 29.905 -17.955 30.285 1.00 15.83 75 HIS B CA 1
ATOM 2295 C C . HIS B 1 75 ? 30.017 -19.432 30.654 1.00 13.31 75 HIS B C 1
ATOM 2296 O O . HIS B 1 75 ? 30.973 -20.111 30.255 1.00 13.47 75 HIS B O 1
ATOM 2303 N N . HIS B 1 76 ? 29.049 -19.925 31.422 1.00 12.31 76 HIS B N 1
ATOM 2304 C CA . HIS B 1 76 ? 29.095 -21.311 31.888 1.00 12.53 76 HIS B CA 1
ATOM 2305 C C . HIS B 1 76 ? 28.993 -22.319 30.735 1.00 13.26 76 HIS B C 1
ATOM 2306 O O . HIS B 1 76 ? 29.678 -23.355 30.725 1.00 12.23 76 HIS B O 1
ATOM 2313 N N . LEU B 1 77 ? 28.135 -22.018 29.766 1.00 10.63 77 LEU B N 1
ATOM 2314 C CA . LEU B 1 77 ? 27.887 -22.928 28.652 1.00 12.14 77 LEU B CA 1
ATOM 2315 C C . LEU B 1 77 ? 28.715 -22.568 27.421 1.00 16.09 77 LEU B C 1
ATOM 2316 O O . LEU B 1 77 ? 28.760 -23.333 26.466 1.00 13.04 77 LEU B O 1
ATOM 2321 N N . GLN B 1 78 ? 29.364 -21.404 27.447 1.00 14.01 78 GLN B N 1
ATOM 2322 C CA . GLN B 1 78 ? 30.071 -20.885 26.269 1.00 19.04 78 GLN B CA 1
ATOM 2323 C C . GLN B 1 78 ? 29.166 -20.847 25.036 1.00 19.03 78 GLN B C 1
ATOM 2324 O O . GLN B 1 78 ? 29.451 -21.462 24.001 1.00 15.63 78 GLN B O 1
ATOM 2330 N N . ILE B 1 79 ? 28.064 -20.115 25.172 1.00 15.59 79 ILE B N 1
ATOM 2331 C CA . ILE B 1 79 ? 27.109 -19.909 24.088 1.00 13.89 79 ILE B CA 1
ATOM 2332 C C . ILE B 1 79 ? 26.898 -18.401 23.994 1.00 13.70 79 ILE B C 1
ATOM 2333 O O . ILE B 1 79 ? 26.639 -17.759 25.007 1.00 12.66 79 ILE B O 1
ATOM 2338 N N . PRO B 1 80 ? 27.004 -17.830 22.781 1.00 12.20 80 PRO B N 1
ATOM 2339 C CA . PRO B 1 80 ? 26.971 -16.366 22.654 1.00 20.96 80 PRO B CA 1
ATOM 2340 C C . PRO B 1 80 ? 25.552 -15.803 22.708 1.00 16.70 80 PRO B C 1
ATOM 2341 O O . PRO B 1 80 ? 25.105 -15.130 21.779 1.00 15.73 80 PRO B O 1
ATOM 2345 N N . ILE B 1 81 ? 24.864 -16.058 23.811 1.00 14.05 81 ILE B N 1
ATOM 2346 C CA . ILE B 1 81 ? 23.501 -15.579 23.962 1.00 13.29 81 ILE B CA 1
ATOM 2347 C C . ILE B 1 81 ? 23.513 -14.174 24.551 1.00 18.64 81 ILE B C 1
ATOM 2348 O O . ILE B 1 81 ? 24.279 -13.879 25.482 1.00 14.98 81 ILE B O 1
ATOM 2353 N N . HIS B 1 82 ? 22.680 -13.308 23.981 1.00 15.10 82 HIS B N 1
ATOM 2354 C CA . HIS B 1 82 ? 22.630 -11.900 24.361 1.00 20.83 82 HIS B CA 1
ATOM 2355 C C . HIS B 1 82 ? 21.181 -11.436 24.421 1.00 22.38 82 HIS B C 1
ATOM 2356 O O . HIS B 1 82 ? 20.447 -11.567 23.444 1.00 17.31 82 HIS B O 1
ATOM 2363 N N . PHE B 1 83 ? 20.780 -10.914 25.576 1.00 21.90 83 PHE B N 1
ATOM 2364 C CA . PHE B 1 83 ? 19.461 -10.308 25.734 1.00 26.00 83 PHE B CA 1
ATOM 2365 C C . PHE B 1 83 ? 19.302 -9.212 24.687 1.00 30.70 83 PHE B C 1
ATOM 2366 O O . PHE B 1 83 ? 20.219 -8.419 24.469 1.00 29.42 83 PHE B O 1
ATOM 2374 N N . PRO B 1 84 ? 18.144 -9.174 24.015 1.00 28.40 84 PRO B N 1
ATOM 2375 C CA . PRO B 1 84 ? 17.887 -8.205 22.943 1.00 36.45 84 PRO B CA 1
ATOM 2376 C C . PRO B 1 84 ? 17.958 -6.763 23.433 1.00 30.07 84 PRO B C 1
ATOM 2377 O O . PRO B 1 84 ? 17.589 -6.472 24.573 1.00 22.87 84 PRO B O 1
ATOM 2381 N N . LYS B 1 85 ? 18.417 -5.873 22.562 1.00 32.06 85 LYS B N 1
ATOM 2382 C CA . LYS B 1 85 ? 18.482 -4.450 22.873 1.00 31.05 85 LYS B CA 1
ATOM 2383 C C . LYS B 1 85 ? 17.092 -3.832 23.050 1.00 35.70 85 LYS B C 1
ATOM 2384 O O . LYS B 1 85 ? 16.903 -2.946 23.887 1.00 37.09 85 LYS B O 1
ATOM 2390 N N . ASP B 1 86 ? 16.124 -4.277 22.257 1.00 38.45 86 ASP B N 1
ATOM 2391 C CA . ASP B 1 86 ? 14.760 -3.773 22.416 1.00 44.82 86 ASP B CA 1
ATOM 2392 C C . ASP B 1 86 ? 13.915 -4.661 23.323 1.00 34.41 86 ASP B C 1
ATOM 2393 O O . ASP B 1 86 ? 14.370 -5.710 23.775 1.00 26.02 86 ASP B O 1
ATOM 2398 N N . PHE B 1 87 ? 12.686 -4.225 23.594 1.00 25.59 87 PHE B N 1
ATOM 2399 C CA . PHE B 1 87 ? 11.813 -4.942 24.512 1.00 26.95 87 PHE B CA 1
ATOM 2400 C C . PHE B 1 87 ? 11.655 -6.381 24.053 1.00 25.51 87 PHE B C 1
ATOM 2401 O O . PHE B 1 87 ? 11.542 -6.637 22.851 1.00 22.03 87 PHE B O 1
ATOM 2409 N N . LEU B 1 88 ? 11.650 -7.309 25.005 1.00 24.75 88 LEU B N 1
ATOM 2410 C CA . LEU B 1 88 ? 11.347 -8.706 24.706 1.00 25.73 88 LEU B CA 1
ATOM 2411 C C . LEU B 1 88 ? 9.965 -8.811 24.075 1.00 28.73 88 LEU B C 1
ATOM 2412 O O . LEU B 1 88 ? 9.715 -9.685 23.244 1.00 24.53 88 LEU B O 1
ATOM 2417 N N . SER B 1 89 ? 9.068 -7.919 24.489 1.00 28.72 89 SER B N 1
ATOM 2418 C CA . SER B 1 89 ? 7.727 -7.824 23.915 1.00 39.80 89 SER B CA 1
ATOM 2419 C C . SER B 1 89 ? 7.755 -7.841 22.397 1.00 40.10 89 SER B C 1
ATOM 2420 O O . SER B 1 89 ? 6.897 -8.453 21.759 1.00 50.18 89 SER B O 1
ATOM 2423 N N . VAL B 1 90 ? 8.741 -7.157 21.825 1.00 39.90 90 VAL B N 1
ATOM 2424 C CA . VAL B 1 90 ? 8.832 -6.984 20.380 1.00 44.81 90 VAL B CA 1
ATOM 2425 C C . VAL B 1 90 ? 9.042 -8.293 19.637 1.00 44.21 90 VAL B C 1
ATOM 2426 O O . VAL B 1 90 ? 8.253 -8.649 18.757 1.00 36.48 90 VAL B O 1
ATOM 2430 N N . MET B 1 91 ? 10.126 -8.986 19.978 1.00 33.36 91 MET B N 1
ATOM 2431 C CA . MET B 1 91 ? 10.439 -10.271 19.383 1.00 41.01 91 MET B CA 1
ATOM 2432 C C . MET B 1 91 ? 9.265 -11.217 19.584 1.00 35.58 91 MET B C 1
ATOM 2433 O O . MET B 1 91 ? 8.873 -11.948 18.672 1.00 34.72 91 MET B O 1
ATOM 2438 N N . LEU B 1 92 ? 8.691 -11.200 20.782 1.00 33.38 92 LEU B N 1
ATOM 2439 C CA . LEU B 1 92 ? 7.631 -12.150 21.095 1.00 35.30 92 LEU B CA 1
ATOM 2440 C C . LEU B 1 92 ? 6.354 -11.877 20.306 1.00 35.45 92 LEU B C 1
ATOM 2441 O O . LEU B 1 92 ? 5.728 -12.806 19.797 1.00 29.85 92 LEU B O 1
ATOM 2446 N N . GLU B 1 93 ? 5.970 -10.608 20.193 1.00 29.37 93 GLU B N 1
ATOM 2447 C CA . GLU B 1 93 ? 4.771 -10.257 19.437 1.00 27.70 93 GLU B CA 1
ATOM 2448 C C . GLU B 1 93 ? 4.926 -10.555 17.947 1.00 32.52 93 GLU B C 1
ATOM 2449 O O . GLU B 1 93 ? 3.963 -10.944 17.281 1.00 36.06 93 GLU B O 1
ATOM 2455 N N . LYS B 1 94 ? 6.135 -10.383 17.422 1.00 22.02 94 LYS B N 1
ATOM 2456 C CA . LYS B 1 94 ? 6.387 -10.716 16.021 1.00 25.81 94 LYS B CA 1
ATOM 2457 C C . LYS B 1 94 ? 6.264 -12.228 15.816 1.00 27.47 94 LYS B C 1
ATOM 2458 O O . LYS B 1 94 ? 5.753 -12.687 14.792 1.00 25.19 94 LYS B O 1
ATOM 2464 N N . GLY B 1 95 ? 6.740 -12.994 16.793 1.00 22.94 95 GLY B N 1
ATOM 2465 C CA . GLY B 1 95 ? 6.616 -14.445 16.754 1.00 23.34 95 GLY B CA 1
ATOM 2466 C C . GLY B 1 95 ? 7.658 -15.147 15.897 1.00 24.47 95 GLY B C 1
ATOM 2467 O O . GLY B 1 95 ? 8.563 -14.513 15.355 1.00 23.63 95 GLY B O 1
ATOM 2468 N N . SER B 1 96 ? 7.527 -16.471 15.777 1.00 18.96 96 SER B N 1
ATOM 2469 C CA . SER B 1 96 ? 8.509 -17.282 15.064 1.00 23.74 96 SER B CA 1
ATOM 2470 C C . SER B 1 96 ? 7.832 -18.249 14.094 1.00 21.52 96 SER B C 1
ATOM 2471 O O . SER B 1 96 ? 8.409 -19.267 13.714 1.00 16.35 96 SER B O 1
ATOM 2474 N N . LEU B 1 97 ? 6.614 -17.924 13.680 1.00 15.00 97 LEU B N 1
ATOM 2475 C CA . LEU B 1 97 ? 5.830 -18.849 12.868 1.00 22.52 97 LEU B CA 1
ATOM 2476 C C . LEU B 1 97 ? 6.556 -19.275 11.594 1.00 22.68 97 LEU B C 1
ATOM 2477 O O . LEU B 1 97 ? 6.703 -20.469 11.332 1.00 16.91 97 LEU B O 1
ATOM 2482 N N . SER B 1 98 ? 7.005 -18.305 10.805 1.00 19.00 98 SER B N 1
ATOM 2483 C CA . SER B 1 98 ? 7.686 -18.596 9.543 1.00 22.05 98 SER B CA 1
ATOM 2484 C C . SER B 1 98 ? 8.987 -19.361 9.773 1.00 19.03 98 SER B C 1
ATOM 2485 O O . SER B 1 98 ? 9.288 -20.322 9.063 1.00 16.78 98 SER B O 1
ATOM 2488 N N . ALA B 1 99 ? 9.754 -18.935 10.770 1.00 17.59 99 ALA B N 1
ATOM 2489 C CA . ALA B 1 99 ? 10.991 -19.624 11.119 1.00 17.78 99 ALA B CA 1
ATOM 2490 C C . ALA B 1 99 ? 10.745 -21.084 11.521 1.00 17.50 99 ALA B C 1
ATOM 2491 O O . ALA B 1 99 ? 11.471 -21.983 11.083 1.00 15.97 99 ALA B O 1
ATOM 2493 N N . MET B 1 100 ? 9.735 -21.328 12.353 1.00 14.81 100 MET B N 1
ATOM 2494 C CA . MET B 1 100 ? 9.489 -22.698 12.818 1.00 15.16 100 MET B CA 1
ATOM 2495 C C . MET B 1 100 ? 8.890 -23.556 11.696 1.00 20.16 100 MET B C 1
ATOM 2496 O O . MET B 1 100 ? 9.102 -24.774 11.640 1.00 17.33 100 MET B O 1
ATOM 2501 N N . ARG B 1 101 ? 8.146 -22.923 10.801 1.00 13.63 101 ARG B N 1
ATOM 2502 C CA . ARG B 1 101 ? 7.679 -23.632 9.613 1.00 17.95 101 ARG B CA 1
ATOM 2503 C C . ARG B 1 101 ? 8.854 -23.965 8.692 1.00 23.46 101 ARG B C 1
ATOM 2504 O O . ARG B 1 101 ? 8.914 -25.051 8.117 1.00 15.10 101 ARG B O 1
ATOM 2512 N N . PHE B 1 102 ? 9.790 -23.032 8.553 1.00 15.95 102 PHE B N 1
ATOM 2513 C CA . PHE B 1 102 ? 10.980 -23.282 7.749 1.00 19.85 102 PHE B CA 1
ATOM 2514 C C . PHE B 1 102 ? 11.767 -24.470 8.290 1.00 23.93 102 PHE B C 1
ATOM 2515 O O . PHE B 1 102 ? 12.228 -25.334 7.536 1.00 17.56 102 PHE B O 1
ATOM 2523 N N . LEU B 1 103 ? 11.933 -24.510 9.605 1.00 16.86 103 LEU B N 1
ATOM 2524 C CA . LEU B 1 103 ? 12.699 -25.586 10.213 1.00 15.25 103 LEU B CA 1
ATOM 2525 C C . LEU B 1 103 ? 11.948 -26.898 10.058 1.00 17.88 103 LEU B C 1
ATOM 2526 O O . LEU B 1 103 ? 12.550 -27.960 9.912 1.00 16.45 103 LEU B O 1
ATOM 2531 N N . THR B 1 104 ? 10.623 -26.819 10.059 1.00 18.66 104 THR B N 1
ATOM 2532 C CA . THR B 1 104 ? 9.802 -28.003 9.834 1.00 20.69 104 THR B CA 1
ATOM 2533 C C . THR B 1 104 ? 10.058 -28.510 8.410 1.00 25.03 104 THR B C 1
ATOM 2534 O O . THR B 1 104 ? 10.254 -29.710 8.184 1.00 20.44 104 THR B O 1
ATOM 2538 N N . ALA B 1 105 ? 10.068 -27.595 7.451 1.00 12.89 105 ALA B N 1
ATOM 2539 C CA . ALA B 1 105 ? 10.382 -27.957 6.063 1.00 18.19 105 ALA B CA 1
ATOM 2540 C C . ALA B 1 105 ? 11.776 -28.584 5.933 1.00 26.55 105 ALA B C 1
ATOM 2541 O O . ALA B 1 105 ? 11.962 -29.561 5.192 1.00 23.71 105 ALA B O 1
ATOM 2543 N N . VAL B 1 106 ? 12.752 -28.017 6.646 1.00 18.21 106 VAL B N 1
ATOM 2544 C CA . VAL B 1 106 ? 14.108 -28.560 6.670 1.00 22.84 106 VAL B CA 1
ATOM 2545 C C . VAL B 1 106 ? 14.099 -29.978 7.226 1.00 21.16 106 VAL B C 1
ATOM 2546 O O . VAL B 1 106 ? 14.742 -30.873 6.674 1.00 22.79 106 VAL B O 1
ATOM 2550 N N . ASN B 1 107 ? 13.361 -30.187 8.313 1.00 18.76 107 ASN B N 1
ATOM 2551 C CA . ASN B 1 107 ? 13.290 -31.508 8.922 1.00 19.95 107 ASN B CA 1
ATOM 2552 C C . ASN B 1 107 ? 12.726 -32.520 7.937 1.00 28.71 107 ASN B C 1
ATOM 2553 O O . ASN B 1 107 ? 13.192 -33.654 7.867 1.00 27.91 107 ASN B O 1
ATOM 2558 N N . LEU B 1 108 ? 11.731 -32.098 7.163 1.00 20.33 108 LEU B N 1
ATOM 2559 C CA . LEU B 1 108 ? 11.058 -32.998 6.230 1.00 24.35 108 LEU B CA 1
ATOM 2560 C C . LEU B 1 108 ? 11.910 -33.303 4.993 1.00 31.65 108 LEU B C 1
ATOM 2561 O O . LEU B 1 108 ? 11.882 -34.418 4.471 1.00 29.43 108 LEU B O 1
ATOM 2566 N N . GLU B 1 109 ? 12.677 -32.322 4.529 1.00 31.62 109 GLU B N 1
ATOM 2567 C CA . GLU B 1 109 ? 13.368 -32.457 3.247 1.00 37.92 109 GLU B CA 1
ATOM 2568 C C . GLU B 1 109 ? 14.885 -32.616 3.360 1.00 40.10 109 GLU B C 1
ATOM 2569 O O . GLU B 1 109 ? 15.491 -33.370 2.597 1.00 36.83 109 GLU B O 1
ATOM 2575 N N . HIS B 1 110 ? 15.493 -31.905 4.306 1.00 31.53 110 HIS B N 1
ATOM 2576 C CA . HIS B 1 110 ? 16.941 -31.954 4.503 1.00 29.93 110 HIS B CA 1
ATOM 2577 C C . HIS B 1 110 ? 17.276 -32.057 5.988 1.00 30.48 110 HIS B C 1
ATOM 2578 O O . HIS B 1 110 ? 17.900 -31.161 6.547 1.00 22.52 110 HIS B O 1
ATOM 2585 N N . PRO B 1 111 ? 16.866 -33.153 6.632 1.00 28.42 111 PRO B N 1
ATOM 2586 C CA . PRO B 1 111 ? 17.037 -33.243 8.087 1.00 27.80 111 PRO B CA 1
ATOM 2587 C C . PRO B 1 111 ? 18.498 -33.119 8.527 1.00 27.45 111 PRO B C 1
ATOM 2588 O O . PRO B 1 111 ? 18.764 -32.697 9.653 1.00 26.43 111 PRO B O 1
ATOM 2592 N N . GLU B 1 112 ? 19.437 -33.461 7.649 1.00 25.13 112 GLU B N 1
ATOM 2593 C CA . GLU B 1 112 ? 20.846 -33.352 8.001 1.00 27.09 112 GLU B CA 1
ATOM 2594 C C . GLU B 1 112 ? 21.265 -31.897 8.252 1.00 31.42 112 GLU B C 1
ATOM 2595 O O . GLU B 1 112 ? 22.302 -31.640 8.865 1.00 24.16 112 GLU B O 1
ATOM 2601 N N . MET B 1 113 ? 20.453 -30.954 7.779 1.00 25.71 113 MET B N 1
ATOM 2602 C CA . MET B 1 113 ? 20.753 -29.528 7.934 1.00 22.07 113 MET B CA 1
ATOM 2603 C C . MET B 1 113 ? 20.001 -28.894 9.108 1.00 21.82 113 MET B C 1
ATOM 2604 O O . MET B 1 113 ? 20.191 -27.714 9.404 1.00 16.06 113 MET B O 1
ATOM 2609 N N . LEU B 1 114 ? 19.148 -29.669 9.769 1.00 18.46 114 LEU B N 1
ATOM 2610 C CA . LEU B 1 114 ? 18.274 -29.100 10.804 1.00 21.90 114 LEU B CA 1
ATOM 2611 C C . LEU B 1 114 ? 19.043 -28.481 11.978 1.00 23.79 114 LEU B C 1
ATOM 2612 O O . LEU B 1 114 ? 18.704 -27.390 12.448 1.00 15.76 114 LEU B O 1
ATOM 2617 N N . GLU B 1 115 ? 20.068 -29.174 12.458 1.00 21.12 115 GLU B N 1
ATOM 2618 C CA . GLU B 1 115 ? 20.845 -28.660 13.578 1.00 18.31 115 GLU B CA 1
ATOM 2619 C C . GLU B 1 115 ? 21.436 -27.288 13.255 1.00 22.48 115 GLU B C 1
ATOM 2620 O O . GLU B 1 115 ? 21.234 -26.326 13.996 1.00 16.12 115 GLU B O 1
ATOM 2626 N N . LYS B 1 116 ? 22.147 -27.183 12.136 1.00 15.61 116 LYS B N 1
ATOM 2627 C CA . LYS B 1 116 ? 22.755 -25.905 11.780 1.00 15.12 116 LYS B CA 1
ATOM 2628 C C . LYS B 1 116 ? 21.734 -24.808 11.468 1.00 18.03 116 LYS B C 1
ATOM 2629 O O . LYS B 1 116 ? 21.929 -23.653 11.851 1.00 14.83 116 LYS B O 1
ATOM 2635 N N . ALA B 1 117 ? 20.650 -25.161 10.781 1.00 16.50 117 ALA B N 1
ATOM 2636 C CA . ALA B 1 117 ? 19.617 -24.177 10.463 1.00 20.77 117 ALA B CA 1
ATOM 2637 C C . ALA B 1 117 ? 19.001 -23.618 11.743 1.00 21.18 117 ALA B C 1
ATOM 2638 O O . ALA B 1 117 ? 18.737 -22.412 11.859 1.00 14.79 117 ALA B O 1
ATOM 2640 N N . SER B 1 118 ? 18.776 -24.499 12.710 1.00 18.75 118 SER B N 1
ATOM 2641 C CA . SER B 1 118 ? 18.215 -24.079 13.993 1.00 18.50 118 SER B CA 1
ATOM 2642 C C . SER B 1 118 ? 19.194 -23.149 14.720 1.00 20.88 118 SER B C 1
ATOM 2643 O O . SER B 1 118 ? 18.808 -22.086 15.210 1.00 16.98 118 SER B O 1
ATOM 2646 N N . ARG B 1 119 ? 20.462 -23.545 14.772 1.00 11.36 119 ARG B N 1
ATOM 2647 C CA . ARG B 1 119 ? 21.475 -22.726 15.429 1.00 17.50 119 ARG B CA 1
ATOM 2648 C C . ARG B 1 119 ? 21.570 -21.341 14.783 1.00 19.73 119 ARG B C 1
ATOM 2649 O O . ARG B 1 119 ? 21.656 -20.328 15.480 1.00 13.51 119 ARG B O 1
ATOM 2657 N N . GLU B 1 120 ? 21.545 -21.287 13.451 1.00 15.02 120 GLU B N 1
ATOM 2658 C CA . GLU B 1 120 ? 21.666 -19.994 12.777 1.00 19.21 120 GLU B CA 1
ATOM 2659 C C . GLU B 1 120 ? 20.471 -19.086 13.058 1.00 15.95 120 GLU B C 1
ATOM 2660 O O . GLU B 1 120 ? 20.623 -17.872 13.147 1.00 12.55 120 GLU B O 1
ATOM 2666 N N . LEU B 1 121 ? 19.285 -19.661 13.218 1.00 15.68 121 LEU B N 1
ATOM 2667 C CA . LEU B 1 121 ? 18.135 -18.838 13.571 1.00 16.26 121 LEU B CA 1
ATOM 2668 C C . LEU B 1 121 ? 18.238 -18.297 15.004 1.00 17.38 121 LEU B C 1
ATOM 2669 O O . LEU B 1 121 ? 17.926 -17.132 15.246 1.00 16.33 121 LEU B O 1
ATOM 2674 N N . TRP B 1 122 ? 18.689 -19.123 15.949 1.00 11.63 122 TRP B N 1
ATOM 2675 C CA . TRP B 1 122 ? 18.933 -18.622 17.298 1.00 14.33 122 TRP B CA 1
ATOM 2676 C C . TRP B 1 122 ? 20.000 -17.526 17.278 1.00 19.25 122 TRP B C 1
ATOM 2677 O O . TRP B 1 122 ? 19.926 -16.564 18.042 1.00 14.09 122 TRP B O 1
ATOM 2688 N N . MET B 1 123 ? 21.003 -17.681 16.419 1.00 16.47 123 MET B N 1
ATOM 2689 C CA . MET B 1 123 ? 22.068 -16.683 16.341 1.00 18.75 123 MET B CA 1
ATOM 2690 C C . MET B 1 123 ? 21.497 -15.328 15.931 1.00 23.80 123 MET B C 1
ATOM 2691 O O . MET B 1 123 ? 21.942 -14.284 16.409 1.00 19.21 123 MET B O 1
ATOM 2696 N N . ARG B 1 124 ? 20.465 -15.339 15.127 1.00 15.13 124 ARG B N 1
ATOM 2697 C CA . ARG B 1 124 ? 19.832 -14.097 14.761 1.00 16.58 124 ARG B CA 1
ATOM 2698 C C . ARG B 1 124 ? 19.061 -13.505 15.907 1.00 22.30 124 ARG B C 1
ATOM 2699 O O . ARG B 1 124 ? 19.326 -12.433 16.328 1.00 19.54 124 ARG B O 1
ATOM 2707 N N . VAL B 1 125 ? 18.089 -14.246 16.396 1.00 18.88 125 VAL B N 1
ATOM 2708 C CA . VAL B 1 125 ? 17.190 -13.682 17.403 1.00 23.16 125 VAL B CA 1
ATOM 2709 C C . VAL B 1 125 ? 17.841 -13.490 18.773 1.00 22.90 125 VAL B C 1
ATOM 2710 O O . VAL B 1 125 ? 17.618 -12.468 19.436 1.00 16.02 125 VAL B O 1
ATOM 2714 N N . TRP B 1 126 ? 18.663 -14.453 19.185 1.00 16.32 126 TRP B N 1
ATOM 2715 C CA . TRP B 1 126 ? 19.178 -14.469 20.555 1.00 15.75 126 TRP B CA 1
ATOM 2716 C C . TRP B 1 126 ? 20.682 -14.218 20.697 1.00 18.04 126 TRP B C 1
ATOM 2717 O O . TRP B 1 126 ? 21.225 -14.314 21.797 1.00 12.76 126 TRP B O 1
ATOM 2728 N N . SER B 1 127 ? 21.351 -13.876 19.599 1.00 17.63 127 SER B N 1
ATOM 2729 C CA . SER B 1 127 ? 22.743 -13.427 19.702 1.00 20.98 127 SER B CA 1
ATOM 2730 C C . SER B 1 127 ? 22.933 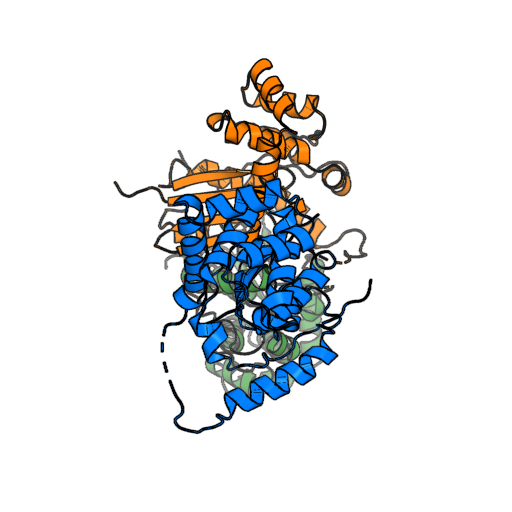-12.013 19.140 1.00 23.52 127 SER B C 1
ATOM 2731 O O . SER B 1 127 ? 23.514 -11.148 19.802 1.00 19.46 127 SER B O 1
ATOM 2734 N N . ARG B 1 128 ? 22.437 -11.784 17.927 1.00 15.43 128 ARG B N 1
ATOM 2735 C CA . ARG B 1 128 ? 22.677 -10.525 17.215 1.00 16.59 128 ARG B CA 1
ATOM 2736 C C . ARG B 1 128 ? 21.467 -9.599 17.182 1.00 28.40 128 ARG B C 1
ATOM 2737 O O . ARG B 1 128 ? 21.519 -8.535 16.553 1.00 23.48 128 ARG B O 1
ATOM 2745 N N . ASN B 1 129 ? 20.379 -10.010 17.829 1.00 26.25 129 ASN B N 1
ATOM 2746 C CA . ASN B 1 129 ? 19.151 -9.222 17.842 1.00 30.58 129 ASN B CA 1
ATOM 2747 C C . ASN B 1 129 ? 18.697 -8.853 16.432 1.00 33.08 129 ASN B C 1
ATOM 2748 O O . ASN B 1 129 ? 18.370 -7.698 16.150 1.00 27.30 129 ASN B O 1
ATOM 2753 N N . GLU B 1 130 ? 18.681 -9.844 15.549 1.00 26.05 130 GLU B N 1
ATOM 2754 C CA . GLU B 1 130 ? 18.223 -9.640 14.175 1.00 25.32 130 GLU B CA 1
ATOM 2755 C C . GLU B 1 130 ? 16.853 -10.271 13.984 1.00 28.71 130 GLU B C 1
ATOM 2756 O O . GLU B 1 130 ? 16.494 -11.210 14.687 1.00 26.27 130 GLU B O 1
ATOM 2762 N N . ASP B 1 131 ? 16.099 -9.756 13.020 1.00 25.47 131 ASP B N 1
ATOM 2763 C CA . ASP B 1 131 ? 14.755 -10.243 12.734 1.00 27.07 131 ASP B CA 1
ATOM 2764 C C . ASP B 1 131 ? 14.751 -11.701 12.265 1.00 22.25 131 ASP B C 1
ATOM 2765 O O . ASP B 1 131 ? 15.679 -12.147 11.606 1.00 24.05 131 ASP B O 1
ATOM 2770 N N . ILE B 1 132 ? 13.704 -12.445 12.604 1.00 21.58 132 ILE B N 1
ATOM 2771 C CA . ILE B 1 132 ? 13.556 -13.794 12.060 1.00 21.43 132 ILE B CA 1
ATOM 2772 C C . ILE B 1 132 ? 12.186 -14.008 11.419 1.00 24.78 132 ILE B C 1
ATOM 2773 O O . ILE B 1 132 ? 11.757 -15.148 11.253 1.00 22.31 132 ILE B O 1
ATOM 2778 N N . THR B 1 133 ? 11.506 -12.922 11.048 1.00 21.03 133 THR B N 1
ATOM 2779 C CA . THR B 1 133 ? 10.164 -13.041 10.469 1.00 26.98 133 THR B CA 1
ATOM 2780 C C . THR B 1 133 ? 10.110 -12.789 8.958 1.00 26.75 133 THR B C 1
ATOM 2781 O O . THR B 1 133 ? 9.223 -13.301 8.274 1.00 25.01 133 THR B O 1
ATOM 2785 N N . GLU B 1 134 ? 11.049 -12.004 8.439 1.00 33.64 134 GLU B N 1
ATOM 2786 C CA . GLU B 1 134 ? 11.057 -11.670 7.014 1.00 38.37 134 GLU B CA 1
ATOM 2787 C C . GLU B 1 134 ? 11.724 -12.771 6.203 1.00 32.93 134 GLU B C 1
ATOM 2788 O O . GLU B 1 134 ? 12.665 -13.403 6.667 1.00 25.42 134 GLU B O 1
ATOM 2794 N N . PRO B 1 135 ? 11.244 -12.996 4.975 1.00 35.28 135 PRO B N 1
ATOM 2795 C CA . PRO B 1 135 ? 11.864 -13.992 4.096 1.00 34.41 135 PRO B CA 1
ATOM 2796 C C . PRO B 1 135 ? 13.379 -13.823 3.997 1.00 29.44 135 PRO B C 1
ATOM 2797 O O . PRO B 1 135 ? 14.105 -14.805 4.127 1.00 27.66 135 PRO B O 1
ATOM 2801 N N . GLN B 1 136 ? 13.851 -12.600 3.768 1.00 28.48 136 GLN B N 1
ATOM 2802 C CA . GLN B 1 136 ? 15.289 -12.363 3.637 1.00 33.08 136 GLN B CA 1
ATOM 2803 C C . GLN B 1 136 ? 16.054 -12.798 4.886 1.00 31.01 136 GLN B C 1
ATOM 2804 O O . GLN B 1 136 ? 17.184 -13.278 4.795 1.00 26.39 136 GLN B O 1
ATOM 2810 N N . SER B 1 137 ? 15.431 -12.623 6.048 1.00 27.64 137 SER B N 1
ATOM 2811 C CA . SER B 1 137 ? 16.054 -13.010 7.313 1.00 23.48 137 SER B CA 1
ATOM 2812 C C . SER B 1 137 ? 16.240 -14.523 7.375 1.00 28.06 137 SER B C 1
ATOM 2813 O O . SER B 1 137 ? 17.317 -15.015 7.722 1.00 23.51 137 SER B O 1
ATOM 2816 N N . ILE B 1 138 ? 15.177 -15.253 7.046 1.00 21.60 138 ILE B N 1
ATOM 2817 C CA . ILE B 1 138 ? 15.217 -16.716 7.083 1.00 25.01 138 ILE B CA 1
ATOM 2818 C C . ILE B 1 138 ? 16.231 -17.253 6.079 1.00 29.27 138 ILE B C 1
ATOM 2819 O O . ILE B 1 138 ? 17.025 -18.138 6.400 1.00 22.74 138 ILE B O 1
ATOM 2824 N N . LEU B 1 139 ? 16.213 -16.710 4.865 1.00 26.95 139 LEU B N 1
ATOM 2825 C CA . LEU B 1 139 ? 17.177 -17.112 3.845 1.00 28.48 139 LEU B CA 1
ATOM 2826 C C . LEU B 1 139 ? 18.620 -16.863 4.281 1.00 29.44 139 LEU B C 1
ATOM 2827 O O . LEU B 1 139 ? 19.499 -17.686 4.020 1.00 26.71 139 LEU B O 1
ATOM 2832 N N . ALA B 1 140 ? 18.868 -15.730 4.934 1.00 24.02 140 ALA B N 1
ATOM 2833 C CA . ALA B 1 140 ? 20.212 -15.417 5.412 1.00 30.14 140 ALA B CA 1
ATOM 2834 C C . ALA B 1 140 ? 20.708 -16.484 6.394 1.00 30.21 140 ALA B C 1
ATOM 2835 O O . ALA B 1 140 ? 21.847 -16.949 6.304 1.00 24.08 140 ALA B O 1
ATOM 2837 N N . ALA B 1 141 ? 19.852 -16.861 7.338 1.00 25.03 141 ALA B N 1
ATOM 2838 C CA . ALA B 1 141 ? 20.195 -17.917 8.284 1.00 26.62 141 ALA B CA 1
ATOM 2839 C C . ALA B 1 141 ? 20.440 -19.253 7.578 1.00 28.85 141 ALA B C 1
ATOM 2840 O O . ALA B 1 141 ? 21.383 -19.968 7.909 1.00 23.30 141 ALA B O 1
ATOM 2842 N N . ALA B 1 142 ? 19.584 -19.595 6.618 1.00 21.43 142 ALA B N 1
ATOM 2843 C CA . ALA B 1 142 ? 19.722 -20.868 5.913 1.00 22.88 142 ALA B CA 1
ATOM 2844 C C . ALA B 1 142 ? 21.047 -20.940 5.148 1.00 29.00 142 ALA B C 1
ATOM 2845 O O . ALA B 1 142 ? 21.721 -21.969 5.147 1.00 29.53 142 ALA B O 1
ATOM 2847 N N . GLU B 1 143 ? 21.431 -19.841 4.509 1.00 28.73 143 GLU B N 1
ATOM 2848 C CA . GLU B 1 143 ? 22.674 -19.837 3.745 1.00 36.78 143 GLU B CA 1
ATOM 2849 C C . GLU B 1 143 ? 23.892 -19.891 4.671 1.00 37.18 143 GLU B C 1
ATOM 2850 O O . GLU B 1 143 ? 24.872 -20.577 4.387 1.00 36.48 143 GLU B O 1
ATOM 2856 N N . LYS B 1 144 ? 23.811 -19.191 5.795 1.00 29.39 144 LYS B N 1
ATOM 2857 C CA . LYS B 1 144 ? 24.859 -19.258 6.807 1.00 30.73 144 LYS B CA 1
ATOM 2858 C C . LYS B 1 144 ? 25.043 -20.705 7.278 1.00 31.65 144 LYS B C 1
ATOM 2859 O O . LYS B 1 144 ? 26.160 -21.146 7.558 1.00 27.46 144 LYS B O 1
ATOM 2865 N N . ALA B 1 145 ? 23.936 -21.440 7.349 1.00 25.00 145 ALA B N 1
ATOM 2866 C CA . ALA B 1 145 ? 23.950 -22.841 7.770 1.00 33.07 145 ALA B CA 1
ATOM 2867 C C . ALA B 1 145 ? 24.602 -23.757 6.737 1.00 33.48 145 ALA B C 1
ATOM 2868 O O . ALA B 1 145 ? 24.925 -24.909 7.034 1.00 30.99 145 ALA B O 1
ATOM 2870 N N . GLY B 1 146 ? 24.777 -23.255 5.520 1.00 36.02 146 GLY B N 1
ATOM 2871 C CA . GLY B 1 146 ? 25.420 -24.035 4.478 1.00 33.20 146 GLY B CA 1
ATOM 2872 C C . GLY B 1 146 ? 24.518 -24.484 3.343 1.00 38.59 146 GLY B C 1
ATOM 2873 O O . GLY B 1 146 ? 24.961 -25.206 2.450 1.00 35.19 146 GLY B O 1
ATOM 2874 N N . MET B 1 147 ? 23.255 -24.066 3.367 1.00 33.95 147 MET B N 1
ATOM 2875 C CA . MET B 1 147 ? 22.337 -24.369 2.269 1.00 33.55 147 MET B CA 1
ATOM 2876 C C . MET B 1 147 ? 22.615 -23.487 1.060 1.00 33.09 147 MET B C 1
ATOM 2877 O O . MET B 1 147 ? 23.010 -22.332 1.207 1.00 31.30 147 MET B O 1
ATOM 2882 N N . SER B 1 148 ? 22.391 -24.026 -0.136 1.00 36.64 148 SER B N 1
ATOM 2883 C CA . SER B 1 148 ? 22.476 -23.218 -1.344 1.00 43.07 148 SER B CA 1
ATOM 2884 C C . SER B 1 148 ? 21.291 -22.259 -1.383 1.00 42.06 148 SER B C 1
ATOM 2885 O O . SER B 1 148 ? 20.244 -22.532 -0.798 1.00 35.59 148 SER B O 1
ATOM 2888 N N . ALA B 1 149 ? 21.460 -21.135 -2.070 1.00 42.61 149 ALA B N 1
ATOM 2889 C CA . ALA B 1 149 ? 20.380 -20.168 -2.204 1.00 41.73 149 ALA B CA 1
ATOM 2890 C C . ALA B 1 149 ? 19.149 -20.837 -2.804 1.00 41.53 149 ALA B C 1
ATOM 2891 O O . ALA B 1 149 ? 18.020 -20.567 -2.391 1.00 35.59 149 ALA B O 1
ATOM 2893 N N . GLU B 1 150 ? 19.376 -21.717 -3.776 1.00 40.88 150 GLU B N 1
ATOM 2894 C CA . GLU B 1 150 ? 18.294 -22.444 -4.428 1.00 46.38 150 GLU B CA 1
ATOM 2895 C C . GLU B 1 150 ? 17.603 -23.384 -3.447 1.00 38.38 150 GLU B C 1
ATOM 2896 O O . GLU B 1 150 ? 16.376 -23.461 -3.394 1.00 36.18 150 GLU B O 1
ATOM 2902 N N . GLN B 1 151 ? 18.407 -24.104 -2.675 1.00 41.10 151 GLN B N 1
ATOM 2903 C CA . GLN B 1 151 ? 17.884 -25.021 -1.674 1.00 43.29 151 GLN B CA 1
ATOM 2904 C C . GLN B 1 151 ? 17.038 -24.247 -0.666 1.00 36.32 151 GLN B C 1
ATOM 2905 O O . GLN B 1 151 ? 15.899 -24.611 -0.384 1.00 30.38 151 GLN B O 1
ATOM 2911 N N . ALA B 1 152 ? 17.601 -23.165 -0.143 1.00 30.92 152 ALA B N 1
ATOM 2912 C CA . ALA B 1 152 ? 16.918 -22.352 0.855 1.00 26.78 152 ALA B CA 1
ATOM 2913 C C . ALA B 1 152 ? 15.634 -21.729 0.311 1.00 30.81 152 ALA B C 1
ATOM 2914 O O . ALA B 1 152 ? 14.604 -21.745 0.977 1.00 28.89 152 ALA B O 1
ATOM 2916 N N . GLN B 1 153 ? 15.692 -21.182 -0.900 1.00 34.34 153 GLN B N 1
ATOM 2917 C CA . GLN B 1 153 ? 14.505 -20.594 -1.517 1.00 34.52 153 GLN B CA 1
ATOM 2918 C C . GLN B 1 153 ? 13.420 -21.641 -1.714 1.00 35.20 153 GLN B C 1
ATOM 2919 O O . GLN B 1 153 ? 12.239 -21.382 -1.473 1.00 31.11 153 GLN B O 1
ATOM 2925 N N . GLY B 1 154 ? 13.828 -22.828 -2.155 1.00 30.99 154 GLY B N 1
ATOM 2926 C CA . GLY B 1 154 ? 12.898 -23.918 -2.371 1.00 29.72 154 GLY B CA 1
ATOM 2927 C C . GLY B 1 154 ? 12.171 -24.290 -1.094 1.00 34.75 154 GLY B C 1
ATOM 2928 O O . GLY B 1 154 ? 10.965 -24.525 -1.097 1.00 33.78 154 GLY B O 1
ATOM 2929 N N . LEU B 1 155 ? 12.911 -24.344 0.007 1.00 31.40 155 LEU B N 1
ATOM 2930 C CA . LEU B 1 155 ? 12.304 -24.640 1.300 1.00 34.68 155 LEU B CA 1
ATOM 2931 C C . LEU B 1 155 ? 11.379 -23.508 1.746 1.00 33.05 155 LEU B C 1
ATOM 2932 O O . LEU B 1 155 ? 10.274 -23.752 2.234 1.00 27.18 155 LEU B O 1
ATOM 2937 N N . LEU B 1 156 ? 11.827 -22.268 1.577 1.00 31.81 156 LEU B N 1
ATOM 2938 C CA . LEU B 1 156 ? 11.017 -21.124 1.981 1.00 29.82 156 LEU B CA 1
ATOM 2939 C C . LEU B 1 156 ? 9.652 -21.152 1.301 1.00 33.04 156 LEU B C 1
ATOM 2940 O O . LEU B 1 156 ? 8.637 -20.780 1.894 1.00 27.06 156 LEU B O 1
ATOM 2945 N N . GLU B 1 157 ? 9.625 -21.605 0.054 1.00 32.07 157 GLU B N 1
ATOM 2946 C CA . GLU B 1 157 ? 8.382 -21.625 -0.708 1.00 33.09 157 GLU B CA 1
ATOM 2947 C C . GLU B 1 157 ? 7.388 -22.658 -0.182 1.00 35.52 157 GLU B C 1
ATOM 2948 O O . GLU B 1 157 ? 6.218 -22.650 -0.558 1.00 35.58 157 GLU B O 1
ATOM 2954 N N . LYS B 1 158 ? 7.847 -23.537 0.702 1.00 32.50 158 LYS B N 1
ATOM 2955 C CA . LYS B 1 158 ? 6.988 -24.600 1.219 1.00 33.37 158 LYS B CA 1
ATOM 2956 C C . LYS B 1 158 ? 6.410 -24.283 2.598 1.00 34.06 158 LYS B C 1
ATOM 2957 O O . LYS B 1 158 ? 5.620 -25.053 3.140 1.00 27.38 158 LYS B O 1
ATOM 2963 N N . ILE B 1 159 ? 6.786 -23.130 3.143 1.00 34.98 159 ILE B N 1
ATOM 2964 C CA . ILE B 1 159 ? 6.419 -22.752 4.509 1.00 33.49 159 ILE B CA 1
ATOM 2965 C C . ILE B 1 159 ? 4.929 -22.804 4.804 1.00 35.22 159 ILE B C 1
ATOM 2966 O O . ILE B 1 159 ? 4.527 -23.093 5.930 1.00 33.30 159 ILE B O 1
ATOM 2971 N N . ALA B 1 160 ? 4.108 -22.513 3.801 1.00 30.19 160 ALA B N 1
ATOM 2972 C CA . ALA B 1 160 ? 2.666 -22.470 4.013 1.00 36.51 160 ALA B CA 1
ATOM 2973 C C . ALA B 1 160 ? 1.948 -23.665 3.395 1.00 30.06 160 ALA B C 1
ATOM 2974 O O . ALA B 1 160 ? 0.717 -23.698 3.352 1.00 31.47 160 ALA B O 1
ATOM 2976 N N . THR B 1 161 ? 2.707 -24.650 2.921 1.00 23.18 161 THR B N 1
ATOM 2977 C CA . THR B 1 161 ? 2.078 -25.856 2.377 1.00 25.32 161 THR B CA 1
ATOM 2978 C C . THR B 1 161 ? 1.439 -26.669 3.493 1.00 29.49 161 THR B C 1
ATOM 2979 O O . THR B 1 161 ? 1.912 -26.651 4.629 1.00 23.53 161 THR B O 1
ATOM 2983 N N . PRO B 1 162 ? 0.353 -27.382 3.175 1.00 28.47 162 PRO B N 1
ATOM 2984 C CA . PRO B 1 162 ? -0.335 -28.175 4.198 1.00 30.50 162 PRO B CA 1
ATOM 2985 C C . PRO B 1 162 ? 0.573 -29.202 4.884 1.00 26.03 162 PRO B C 1
ATOM 2986 O O . PRO B 1 162 ? 0.398 -29.440 6.079 1.00 22.89 162 PRO B O 1
ATOM 2990 N N . LYS B 1 163 ? 1.510 -29.803 4.156 1.00 23.95 163 LYS B N 1
ATOM 2991 C CA . LYS B 1 163 ? 2.350 -30.837 4.758 1.00 24.59 163 LYS B CA 1
ATOM 2992 C C . LYS B 1 163 ? 3.225 -30.242 5.860 1.00 26.83 163 LYS B C 1
ATOM 2993 O O . LYS B 1 163 ? 3.409 -30.844 6.918 1.00 22.92 163 LYS B O 1
ATOM 2999 N N . VAL B 1 164 ? 3.747 -29.049 5.605 1.00 25.02 164 VAL B N 1
ATOM 3000 C CA . VAL B 1 164 ? 4.603 -28.365 6.569 1.00 22.77 164 VAL B CA 1
ATOM 3001 C C . VAL B 1 164 ? 3.785 -27.832 7.728 1.00 25.92 164 VAL B C 1
ATOM 3002 O O . VAL B 1 164 ? 4.140 -28.022 8.889 1.00 17.88 164 VAL B O 1
ATOM 3006 N N . LYS B 1 165 ? 2.690 -27.148 7.421 1.00 20.25 165 LYS B N 1
ATOM 3007 C CA . LYS B 1 165 ? 1.813 -26.666 8.477 1.00 28.30 165 LYS B CA 1
ATOM 3008 C C . LYS B 1 165 ? 1.346 -27.801 9.385 1.00 33.04 165 LYS B C 1
ATOM 3009 O O . LYS B 1 165 ? 1.349 -27.668 10.614 1.00 25.75 165 LYS B O 1
ATOM 3015 N N . ASN B 1 166 ? 0.952 -28.922 8.785 1.00 20.21 166 ASN B N 1
ATOM 3016 C CA . ASN B 1 166 ? 0.439 -30.036 9.565 1.00 29.42 166 ASN B CA 1
ATOM 3017 C C . ASN B 1 166 ? 1.509 -30.659 10.447 1.00 25.39 166 ASN B C 1
ATOM 3018 O O . ASN B 1 166 ? 1.229 -31.051 11.579 1.00 20.68 166 ASN B O 1
ATOM 3023 N N . GLN B 1 167 ? 2.726 -30.743 9.923 1.00 20.19 167 GLN B N 1
ATOM 3024 C CA . GLN B 1 167 ? 3.806 -31.383 10.664 1.00 27.20 167 GLN B CA 1
ATOM 3025 C C . GLN B 1 167 ? 4.168 -30.539 11.888 1.00 21.01 167 GLN B C 1
ATOM 3026 O O . GLN B 1 167 ? 4.401 -31.072 12.976 1.00 13.05 167 GLN B O 1
ATOM 3032 N N . LEU B 1 168 ? 4.187 -29.217 11.721 1.00 13.70 168 LEU B N 1
ATOM 3033 C CA . LEU B 1 168 ? 4.497 -28.340 12.849 1.00 17.36 168 LEU B CA 1
ATOM 3034 C C . LEU B 1 168 ? 3.406 -28.430 13.921 1.00 22.05 168 LEU B C 1
ATOM 3035 O O . LEU B 1 168 ? 3.691 -28.476 15.116 1.00 14.27 168 LEU B O 1
ATOM 3040 N N . LYS B 1 169 ? 2.148 -28.496 13.491 1.00 17.52 169 LYS B N 1
ATOM 3041 C CA . LYS B 1 169 ? 1.045 -28.626 14.427 1.00 24.33 169 LYS B CA 1
ATOM 3042 C C . LYS B 1 169 ? 1.118 -29.960 15.169 1.00 22.90 169 LYS B C 1
ATOM 3043 O O . LYS B 1 169 ? 0.903 -30.026 16.377 1.00 18.23 169 LYS B O 1
ATOM 3049 N N . GLU B 1 170 ? 1.434 -31.021 14.439 1.00 18.16 170 GLU B N 1
ATOM 3050 C CA . GLU B 1 170 ? 1.484 -32.347 15.037 1.00 23.11 170 GLU B CA 1
ATOM 3051 C C . GLU B 1 170 ? 2.639 -32.457 16.020 1.00 19.85 170 GLU B C 1
ATOM 3052 O O . GLU B 1 170 ? 2.521 -33.091 17.064 1.00 14.58 170 GLU B O 1
ATOM 3058 N N . THR B 1 171 ? 3.760 -31.839 15.685 1.00 17.11 171 THR B N 1
ATOM 3059 C CA . THR B 1 171 ? 4.904 -31.875 16.584 1.00 18.45 171 THR B CA 1
ATOM 3060 C C . THR B 1 171 ? 4.583 -31.128 17.873 1.00 20.57 171 THR B C 1
ATOM 3061 O O . THR B 1 171 ? 4.862 -31.599 18.976 1.00 13.56 171 THR B O 1
ATOM 3065 N N . THR B 1 172 ? 3.981 -29.952 17.735 1.00 15.32 172 THR B N 1
ATOM 3066 C CA . THR B 1 172 ? 3.599 -29.174 18.899 1.00 15.31 172 THR B CA 1
ATOM 3067 C C . THR B 1 172 ? 2.571 -29.936 19.740 1.00 18.04 172 THR B C 1
ATOM 3068 O O . THR B 1 172 ? 2.632 -29.937 20.973 1.00 13.17 172 THR B O 1
ATOM 3072 N N . GLU B 1 173 ? 1.629 -30.601 19.080 1.00 15.65 173 GLU B N 1
ATOM 3073 C CA . GLU B 1 173 ? 0.664 -31.422 19.807 1.00 16.99 173 GLU B CA 1
ATOM 3074 C C . GLU B 1 173 ? 1.369 -32.534 20.586 1.00 20.50 173 GLU B C 1
ATOM 3075 O O . GLU B 1 173 ? 1.000 -32.845 21.722 1.00 14.83 173 GLU B O 1
ATOM 3081 N N . ALA B 1 174 ? 2.388 -33.136 19.985 1.00 15.30 174 ALA B N 1
ATOM 3082 C CA . ALA B 1 174 ? 3.133 -34.179 20.696 1.00 19.47 174 ALA B CA 1
ATOM 3083 C C . ALA B 1 174 ? 3.783 -33.631 21.969 1.00 15.49 174 ALA B C 1
ATOM 3084 O O . ALA B 1 174 ? 3.784 -34.297 23.005 1.00 14.04 174 ALA B O 1
ATOM 3086 N N . ALA B 1 175 ? 4.316 -32.410 21.910 1.00 12.76 175 ALA B N 1
ATOM 3087 C CA . ALA B 1 175 ? 4.829 -31.769 23.127 1.00 14.56 175 ALA B CA 1
ATOM 3088 C C . ALA B 1 175 ? 3.738 -31.630 24.203 1.00 16.07 175 ALA B C 1
ATOM 3089 O O . ALA B 1 175 ? 3.965 -31.937 25.376 1.00 11.57 175 ALA B O 1
ATOM 3091 N N . CYS B 1 176 ? 2.551 -31.177 23.805 1.00 13.51 176 CYS B N 1
ATOM 3092 C CA . CYS B 1 176 ? 1.454 -31.046 24.757 1.00 18.01 176 CYS B CA 1
ATOM 3093 C C . CYS B 1 176 ? 1.136 -32.382 25.401 1.00 22.23 176 CYS B C 1
ATOM 3094 O O . CYS B 1 176 ? 0.908 -32.465 26.616 1.00 18.83 176 CYS B O 1
ATOM 3097 N N . ARG B 1 177 ? 1.104 -33.426 24.585 1.00 13.40 177 ARG B N 1
ATOM 3098 C CA . ARG B 1 177 ? 0.755 -34.755 25.078 1.00 21.26 177 ARG B CA 1
ATOM 3099 C C . ARG B 1 177 ? 1.789 -35.289 26.071 1.00 22.35 177 ARG B C 1
ATOM 3100 O O . ARG B 1 177 ? 1.467 -36.107 26.936 1.00 13.98 177 ARG B O 1
ATOM 3108 N N . TYR B 1 178 ? 3.029 -34.825 25.940 1.00 15.05 178 TYR B N 1
ATOM 3109 C CA . TYR B 1 178 ? 4.079 -35.147 26.906 1.00 19.38 178 TYR B CA 1
ATOM 3110 C C . TYR B 1 178 ? 4.021 -34.265 28.159 1.00 27.59 178 TYR B C 1
ATOM 3111 O O . TYR B 1 178 ? 4.884 -34.375 29.040 1.00 23.68 178 TYR B O 1
ATOM 3120 N N . GLY B 1 179 ? 3.040 -33.368 28.226 1.00 16.63 179 GLY B N 1
ATOM 3121 C CA . GLY B 1 179 ? 2.846 -32.533 29.405 1.00 15.51 179 GLY B CA 1
ATOM 3122 C C . GLY B 1 179 ? 3.519 -31.165 29.393 1.00 15.71 179 GLY B C 1
ATOM 3123 O O . GLY B 1 179 ? 3.606 -30.503 30.437 1.00 13.05 179 GLY B O 1
ATOM 3124 N N . ALA B 1 180 ? 3.990 -30.736 28.225 1.00 15.00 180 ALA B N 1
ATOM 3125 C CA . ALA B 1 180 ? 4.636 -29.421 28.088 1.00 15.04 180 ALA B CA 1
ATOM 3126 C C . ALA B 1 180 ? 3.748 -28.266 28.550 1.00 19.07 180 ALA B C 1
ATOM 3127 O O . ALA B 1 180 ? 2.586 -28.161 28.135 1.00 18.61 180 ALA B O 1
ATOM 3129 N N . PHE B 1 181 ? 4.302 -27.399 29.396 1.00 13.61 181 PHE B N 1
ATOM 3130 C CA . PHE B 1 181 ? 3.667 -26.122 29.756 1.00 14.62 181 PHE B CA 1
ATOM 3131 C C . PHE B 1 181 ? 4.530 -24.970 29.247 1.00 18.64 181 PHE B C 1
ATOM 3132 O O . PHE B 1 181 ? 4.225 -23.795 29.453 1.00 18.51 181 PHE B O 1
ATOM 3140 N N . GLY B 1 182 ? 5.621 -25.324 28.579 1.00 16.37 182 GLY B N 1
ATOM 3141 C CA . GLY B 1 182 ? 6.586 -24.358 28.076 1.00 18.08 182 GLY B CA 1
ATOM 3142 C C . GLY B 1 182 ? 7.719 -25.143 27.437 1.00 15.86 182 GLY B C 1
ATOM 3143 O O . GLY B 1 182 ? 7.758 -26.362 27.562 1.00 16.25 182 GLY B O 1
ATOM 3144 N N . LEU B 1 183 ? 8.617 -24.461 26.735 1.00 12.33 183 LEU B N 1
ATOM 3145 C CA . LEU B 1 183 ? 9.737 -25.127 26.080 1.00 11.69 183 LEU B CA 1
ATOM 3146 C C . LEU B 1 183 ? 11.033 -24.584 26.675 1.00 15.44 183 LEU B C 1
ATOM 3147 O O . LEU B 1 183 ? 11.057 -23.470 27.189 1.00 14.06 183 LEU B O 1
ATOM 3152 N N . PRO B 1 184 ? 12.121 -25.366 26.606 1.00 11.41 184 PRO B N 1
ATOM 3153 C CA . PRO B 1 184 ? 12.217 -26.663 25.933 1.00 12.95 184 PRO B CA 1
ATOM 3154 C C . PRO B 1 184 ? 11.697 -27.782 26.815 1.00 12.51 184 PRO B C 1
ATOM 3155 O O . PRO B 1 184 ? 11.658 -27.640 28.040 1.00 11.08 184 PRO B O 1
ATOM 3159 N N . ILE B 1 185 ? 11.276 -28.879 26.192 1.00 11.08 185 ILE B N 1
ATOM 3160 C CA . ILE B 1 185 ? 11.154 -30.134 26.921 1.00 9.68 185 ILE B CA 1
ATOM 3161 C C . ILE B 1 185 ? 12.010 -31.178 26.230 1.00 14.15 185 ILE B C 1
ATOM 3162 O O . ILE B 1 185 ? 12.138 -31.188 24.995 1.00 10.69 185 ILE B O 1
ATOM 3167 N N . THR B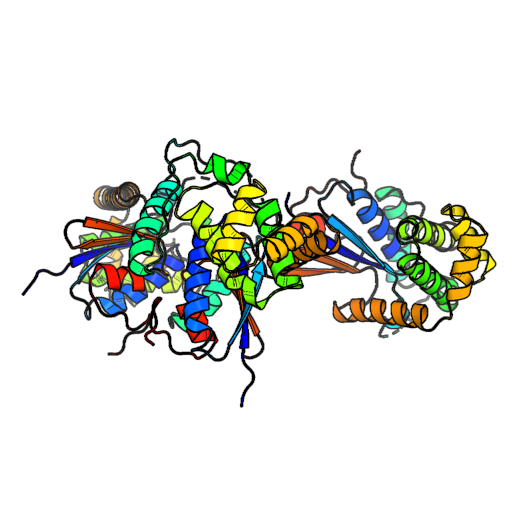 1 186 ? 12.610 -32.043 27.038 1.00 11.21 186 THR B N 1
ATOM 3168 C CA . THR B 1 186 ? 13.459 -33.119 26.550 1.00 12.83 186 THR B CA 1
ATOM 3169 C C . THR B 1 186 ? 12.799 -34.407 26.994 1.00 14.91 186 THR B C 1
ATOM 3170 O O . THR B 1 186 ? 12.484 -34.559 28.174 1.00 14.93 186 THR B O 1
ATOM 3174 N N . VAL B 1 187 ? 12.549 -35.312 26.052 1.00 11.88 187 VAL B N 1
ATOM 3175 C CA . VAL B 1 187 ? 11.839 -36.543 26.376 1.00 13.23 187 VAL B CA 1
ATOM 3176 C C . VAL B 1 187 ? 12.753 -37.725 26.126 1.00 12.85 187 VAL B C 1
ATOM 3177 O O . VAL B 1 187 ? 13.202 -37.946 24.997 1.00 13.74 187 VAL B O 1
ATOM 3181 N N . ALA B 1 188 ? 13.045 -38.475 27.184 1.00 11.35 188 ALA B N 1
ATOM 3182 C CA . ALA B 1 188 ? 13.917 -39.636 27.058 1.00 14.27 188 ALA B CA 1
ATOM 3183 C C . ALA B 1 188 ? 13.110 -40.915 27.196 1.00 17.55 188 ALA B C 1
ATOM 3184 O O . ALA B 1 188 ? 12.319 -41.050 28.128 1.00 16.26 188 ALA B O 1
ATOM 3186 N N . HIS B 1 189 ? 13.321 -41.835 26.260 1.00 14.97 189 HIS B N 1
ATOM 3187 C CA . HIS B 1 189 ? 12.707 -43.152 26.300 1.00 12.82 189 HIS B CA 1
ATOM 3188 C C . HIS B 1 189 ? 13.804 -44.130 26.684 1.00 12.63 189 HIS B C 1
ATOM 3189 O O . HIS B 1 189 ? 14.670 -44.447 25.871 1.00 18.44 189 HIS B O 1
ATOM 3196 N N . VAL B 1 190 ? 13.784 -44.579 27.935 1.00 11.69 190 VAL B N 1
ATOM 3197 C CA . VAL B 1 190 ? 14.871 -45.410 28.450 1.00 9.33 190 VAL B CA 1
ATOM 3198 C C . VAL B 1 190 ? 14.372 -46.331 29.554 1.00 14.59 190 VAL B C 1
ATOM 3199 O O . VAL B 1 190 ? 13.516 -45.952 30.354 1.00 16.74 190 VAL B O 1
ATOM 3203 N N . ASP B 1 191 ? 14.894 -47.553 29.575 1.00 14.77 191 ASP B N 1
ATOM 3204 C CA . ASP B 1 191 ? 14.602 -48.494 30.647 1.00 12.84 191 ASP B CA 1
ATOM 3205 C C . ASP B 1 191 ? 13.100 -48.733 30.825 1.00 14.79 191 ASP B C 1
ATOM 3206 O O . ASP B 1 191 ? 12.617 -48.959 31.934 1.00 16.05 191 ASP B O 1
ATOM 3211 N N . GLY B 1 192 ? 12.375 -48.692 29.714 1.00 12.42 192 GLY B N 1
ATOM 3212 C CA . GLY B 1 192 ? 10.952 -49.012 29.707 1.00 11.89 192 GLY B CA 1
ATOM 3213 C C . GLY B 1 192 ? 10.036 -47.914 30.195 1.00 16.28 192 GLY B C 1
ATOM 3214 O O . GLY B 1 192 ? 8.842 -48.137 30.423 1.00 13.66 192 GLY B O 1
ATOM 3215 N N . GLN B 1 193 ? 10.581 -46.711 30.335 1.00 15.26 193 GLN B N 1
ATOM 3216 C CA . GLN B 1 193 ? 9.780 -45.575 30.772 1.00 17.75 193 GLN B CA 1
ATOM 3217 C C . GLN B 1 193 ? 10.065 -44.366 29.906 1.00 18.30 193 GLN B C 1
ATOM 3218 O O . GLN B 1 193 ? 11.063 -44.322 29.193 1.00 17.31 193 GLN B O 1
ATOM 3224 N N . THR B 1 194 ? 9.174 -43.385 29.987 1.00 14.16 194 THR B N 1
ATOM 3225 C CA . THR B 1 194 ? 9.316 -42.138 29.258 1.00 13.73 194 THR B CA 1
ATOM 3226 C C . THR B 1 194 ? 9.376 -41.000 30.263 1.00 22.13 194 THR B C 1
ATOM 3227 O O . THR B 1 194 ? 8.511 -40.898 31.131 1.00 16.96 194 THR B O 1
ATOM 3231 N N . HIS B 1 195 ? 10.390 -40.145 30.148 1.00 13.22 195 HIS B N 1
ATOM 3232 C CA . HIS B 1 195 ? 10.604 -39.075 31.126 1.00 11.99 195 HIS B CA 1
ATOM 3233 C C . HIS B 1 195 ? 10.674 -37.752 30.407 1.00 15.20 195 HIS B C 1
ATOM 3234 O O . HIS B 1 195 ? 11.413 -37.623 29.439 1.00 14.62 195 HIS B O 1
ATOM 3241 N N . MET B 1 196 ? 9.893 -36.780 30.868 1.00 11.37 196 MET B N 1
ATOM 3242 C CA . MET B 1 196 ? 9.917 -35.454 30.276 1.00 9.60 196 MET B CA 1
ATOM 3243 C C . MET B 1 196 ? 10.601 -34.507 31.235 1.00 15.67 196 MET B C 1
ATOM 3244 O O . MET B 1 196 ? 10.249 -34.442 32.417 1.00 13.34 196 MET B O 1
ATOM 3249 N N . LEU B 1 197 ? 11.598 -33.786 30.722 1.00 13.37 197 LEU B N 1
ATOM 3250 C CA . LEU B 1 197 ? 12.374 -32.850 31.522 1.00 15.28 197 LEU B CA 1
ATOM 3251 C C . LEU B 1 197 ? 12.229 -31.446 30.932 1.00 12.53 197 LEU B C 1
ATOM 3252 O O . LEU B 1 197 ? 12.443 -31.240 29.733 1.00 14.81 197 LEU B O 1
ATOM 3257 N N . PHE B 1 198 ? 11.855 -30.491 31.777 1.00 11.36 198 PHE B N 1
ATOM 3258 C CA . PHE B 1 198 ? 11.660 -29.112 31.328 1.00 12.94 198 PHE B CA 1
ATOM 3259 C C . PHE B 1 198 ? 12.900 -28.259 31.537 1.00 14.05 198 PHE B C 1
ATOM 3260 O O . PHE B 1 198 ? 13.532 -28.336 32.593 1.00 12.79 198 PHE B O 1
ATOM 3268 N N . GLY B 1 199 ? 13.247 -27.451 30.535 1.00 14.44 199 GLY B N 1
ATOM 3269 C CA . GLY B 1 199 ? 14.311 -26.467 30.689 1.00 10.38 199 GLY B CA 1
ATOM 3270 C C . GLY B 1 199 ? 15.694 -26.975 30.324 1.00 12.95 199 GLY B C 1
ATOM 3271 O O . GLY B 1 199 ? 15.837 -28.069 29.792 1.00 11.62 199 GLY B O 1
ATOM 3272 N N . SER B 1 200 ? 16.719 -26.167 30.604 1.00 13.17 200 SER B N 1
ATOM 3273 C CA . SER B 1 200 ? 18.073 -26.490 30.155 1.00 17.36 200 SER B CA 1
ATOM 3274 C C . SER B 1 200 ? 18.997 -26.940 31.293 1.00 18.81 200 SER B C 1
ATOM 3275 O O . SER B 1 200 ? 20.179 -27.223 31.067 1.00 17.61 200 SER B O 1
ATOM 3278 N N . ASP B 1 201 ? 18.458 -27.016 32.504 1.00 11.35 201 ASP B N 1
ATOM 3279 C CA . ASP B 1 201 ? 19.283 -27.250 33.695 1.00 20.37 201 ASP B CA 1
ATOM 3280 C C . ASP B 1 201 ? 19.154 -28.658 34.273 1.00 19.80 201 ASP B C 1
ATOM 3281 O O . ASP B 1 201 ? 19.566 -28.907 35.410 1.00 25.29 201 ASP B O 1
ATOM 3286 N N . ARG B 1 202 ? 18.598 -29.577 33.494 1.00 14.18 202 ARG B N 1
ATOM 3287 C CA . ARG B 1 202 ? 18.365 -30.936 33.972 1.00 19.00 202 ARG B CA 1
ATOM 3288 C C . ARG B 1 202 ? 19.150 -31.976 33.185 1.00 21.43 202 ARG B C 1
ATOM 3289 O O . ARG B 1 202 ? 18.815 -33.158 33.220 1.00 12.76 202 ARG B O 1
ATOM 3297 N N . MET B 1 203 ? 20.189 -31.551 32.469 1.00 15.93 203 MET B N 1
ATOM 3298 C CA . MET B 1 203 ? 20.908 -32.508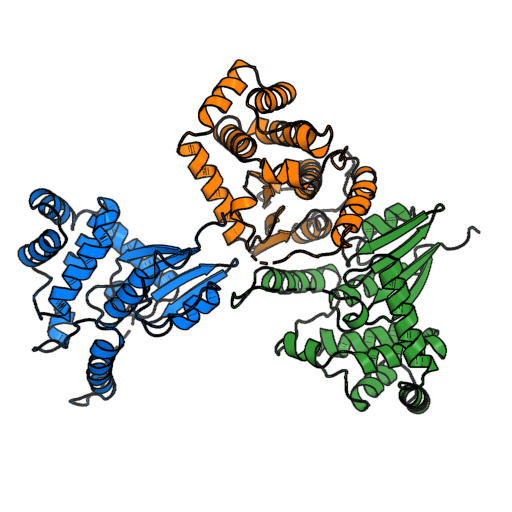 31.625 1.00 15.47 203 MET B CA 1
ATOM 3299 C C . MET B 1 203 ? 21.731 -33.515 32.434 1.00 12.07 203 MET B C 1
ATOM 3300 O O . MET B 1 203 ? 21.977 -34.628 31.966 1.00 10.91 203 MET B O 1
ATOM 3305 N N . GLU B 1 204 ? 22.132 -33.158 33.655 1.00 11.65 204 GLU B N 1
ATOM 3306 C CA . GLU B 1 204 ? 22.810 -34.139 34.510 1.00 12.80 204 GLU B CA 1
ATOM 3307 C C . GLU B 1 204 ? 21.835 -35.223 34.974 1.00 13.44 204 GLU B C 1
ATOM 3308 O O . GLU B 1 204 ? 22.187 -36.401 35.070 1.00 11.79 204 GLU B O 1
ATOM 3314 N N . LEU B 1 205 ? 20.601 -34.825 35.269 1.00 12.05 205 LEU B N 1
ATOM 3315 C CA . LEU B 1 205 ? 19.566 -35.803 35.590 1.00 15.73 205 LEU B CA 1
ATOM 3316 C C . LEU B 1 205 ? 19.298 -36.710 34.382 1.00 15.41 205 LEU B C 1
ATOM 3317 O O . LEU B 1 205 ? 19.178 -37.931 34.525 1.00 9.91 205 LEU B O 1
ATOM 3322 N N . LEU B 1 206 ? 19.213 -36.118 33.195 1.00 11.71 206 LEU B N 1
ATOM 3323 C CA . LEU B 1 206 ? 19.123 -36.911 31.959 1.00 11.99 206 LEU B CA 1
ATOM 3324 C C . LEU B 1 206 ? 20.246 -37.937 31.871 1.00 14.18 206 LEU B C 1
ATOM 3325 O O . LEU B 1 206 ? 20.012 -39.123 31.593 1.00 10.50 206 LEU B O 1
ATOM 3330 N N . ALA B 1 207 ? 21.476 -37.491 32.101 1.00 10.85 207 ALA B N 1
ATOM 3331 C CA . ALA B 1 207 ? 22.605 -38.414 32.088 1.00 13.80 207 ALA B CA 1
ATOM 3332 C C . ALA B 1 207 ? 22.348 -39.600 33.000 1.00 14.29 207 ALA B C 1
ATOM 3333 O O . ALA B 1 207 ? 22.574 -40.750 32.622 1.00 12.26 207 ALA B O 1
ATOM 3335 N N . HIS B 1 208 ? 21.888 -39.320 34.212 1.00 11.43 208 HIS B N 1
ATOM 3336 C CA . HIS B 1 208 ? 21.656 -40.384 35.177 1.00 8.84 208 HIS B CA 1
ATOM 3337 C C . HIS B 1 208 ? 20.537 -41.317 34.701 1.00 16.85 208 HIS B C 1
ATOM 3338 O O . HIS B 1 208 ? 20.666 -42.534 34.796 1.00 13.00 208 HIS B O 1
ATOM 3345 N N . LEU B 1 209 ? 19.451 -40.757 34.172 1.00 12.53 209 LEU B N 1
ATOM 3346 C CA . LEU B 1 209 ? 18.399 -41.598 33.605 1.00 13.36 209 LEU B CA 1
ATOM 3347 C C . LEU B 1 209 ? 18.956 -42.529 32.531 1.00 17.42 209 LEU B C 1
ATOM 3348 O O . LEU B 1 209 ? 18.542 -43.682 32.432 1.00 14.81 209 LEU B O 1
ATOM 3353 N N . LEU B 1 210 ? 19.887 -42.026 31.725 1.00 15.99 210 LEU B N 1
ATOM 3354 C CA . LEU B 1 210 ? 20.450 -42.806 30.623 1.00 12.89 210 LEU B CA 1
ATOM 3355 C C . LEU B 1 210 ? 21.596 -43.720 31.048 1.00 16.23 210 LEU B C 1
ATOM 3356 O O . LEU B 1 210 ? 22.093 -44.519 30.246 1.00 13.71 210 LEU B O 1
ATOM 3361 N N . GLY B 1 211 ? 22.025 -43.600 32.298 1.00 16.76 211 GLY B N 1
ATOM 3362 C CA . GLY B 1 211 ? 23.177 -44.355 32.762 1.00 15.39 211 GLY B CA 1
ATOM 3363 C C . GLY B 1 211 ? 24.450 -43.927 32.051 1.00 16.95 211 GLY B C 1
ATOM 3364 O O . GLY B 1 211 ? 25.374 -44.734 31.870 1.00 14.31 211 GLY B O 1
ATOM 3365 N N . GLU B 1 212 ? 24.507 -42.656 31.653 1.00 13.44 212 GLU B N 1
ATOM 3366 C CA . GLU B 1 212 ? 25.661 -42.118 30.941 1.00 15.36 212 GLU B CA 1
ATOM 3367 C C . GLU B 1 212 ? 26.448 -41.171 31.837 1.00 19.40 212 GLU B C 1
ATOM 3368 O O . GLU B 1 212 ? 25.926 -40.659 32.827 1.00 17.00 212 GLU B O 1
ATOM 3374 N N . LYS B 1 213 ? 27.704 -40.928 31.480 1.00 17.49 213 LYS B N 1
ATOM 3375 C CA . LYS B 1 213 ? 28.573 -40.079 32.291 1.00 18.29 213 LYS B CA 1
ATOM 3376 C C . LYS B 1 213 ? 28.355 -38.605 31.999 1.00 17.95 213 LYS B C 1
ATOM 3377 O O . LYS B 1 213 ? 28.466 -38.175 30.847 1.00 15.28 213 LYS B O 1
ATOM 3383 N N . TRP B 1 214 ? 28.047 -37.834 33.041 1.00 16.11 214 TRP B N 1
ATOM 3384 C CA . TRP B 1 214 ? 27.918 -36.382 32.906 1.00 14.54 214 TRP B CA 1
ATOM 3385 C C . TRP B 1 214 ? 29.295 -35.758 33.073 1.00 18.71 214 TRP B C 1
ATOM 3386 O O . TRP B 1 214 ? 29.960 -35.982 34.090 1.00 16.53 214 TRP B O 1
ATOM 3397 N N . MET B 1 215 ? 29.711 -34.980 32.080 1.00 13.97 215 MET B N 1
ATOM 3398 C CA . MET B 1 215 ? 31.019 -34.321 32.107 1.00 14.67 215 MET B CA 1
ATOM 3399 C C . MET B 1 215 ? 30.864 -32.803 32.025 1.00 19.50 215 MET B C 1
ATOM 3400 O O . MET B 1 215 ? 31.772 -32.093 31.583 1.00 20.85 215 MET B O 1
ATOM 3405 N N . GLY B 1 216 ? 29.707 -32.316 32.469 1.00 13.85 216 GLY B N 1
ATOM 3406 C CA . GLY B 1 216 ? 29.416 -30.890 32.443 1.00 14.52 216 GLY B CA 1
ATOM 3407 C C . GLY B 1 216 ? 28.853 -30.440 31.108 1.00 14.80 216 GLY B C 1
ATOM 3408 O O . GLY B 1 216 ? 28.751 -31.228 30.168 1.00 14.64 216 GLY B O 1
ATOM 3409 N N . PRO B 1 217 ? 28.500 -29.151 31.007 1.00 13.34 217 PRO B N 1
ATOM 3410 C CA . PRO B 1 217 ? 27.837 -28.629 29.807 1.00 14.30 217 PRO B CA 1
ATOM 3411 C C . PRO B 1 217 ? 28.763 -28.543 28.591 1.00 17.82 217 PRO B C 1
ATOM 3412 O O . PRO B 1 217 ? 28.282 -28.379 27.470 1.00 15.90 217 PRO B O 1
ATOM 3416 N N . ILE B 1 218 ? 30.071 -28.639 28.816 1.00 12.89 218 ILE B N 1
ATOM 3417 C CA . ILE B 1 218 ? 31.031 -28.638 27.717 1.00 20.31 218 ILE B CA 1
ATOM 3418 C C . ILE B 1 218 ? 31.926 -29.873 27.784 1.00 19.28 218 ILE B C 1
ATOM 3419 O O . ILE B 1 218 ? 33.074 -29.792 28.223 1.00 18.91 218 ILE B O 1
ATOM 3424 N N . PRO B 1 219 ? 31.403 -31.027 27.352 1.00 14.24 219 PRO B N 1
ATOM 3425 C CA . PRO B 1 219 ? 32.204 -32.253 27.464 1.00 22.80 219 PRO B CA 1
ATOM 3426 C C . PRO B 1 219 ? 33.447 -32.203 26.574 1.00 27.39 219 PRO B C 1
ATOM 3427 O O . PRO B 1 219 ? 33.440 -31.563 25.525 1.00 21.24 219 PRO B O 1
ATOM 3431 N N . PRO B 1 220 ? 34.526 -32.859 27.012 1.00 44.01 220 PRO B N 1
ATOM 3432 C CA . PRO B 1 220 ? 35.790 -32.837 26.272 1.00 47.82 220 PRO B CA 1
ATOM 3433 C C . PRO B 1 220 ? 35.708 -33.684 25.013 1.00 51.37 220 PRO B C 1
ATOM 3434 O O . PRO B 1 220 ? 34.831 -34.543 24.905 1.00 49.56 220 PRO B O 1
ATOM 3438 N N . ALA B 1 221 ? 36.619 -33.439 24.076 1.00 75.59 221 ALA B N 1
ATOM 3439 C CA . ALA B 1 221 ? 36.676 -34.202 22.835 1.00 103.46 221 ALA B CA 1
ATOM 3440 C C . ALA B 1 221 ? 36.850 -35.695 23.109 1.00 118.90 221 ALA B C 1
ATOM 3441 O O . ALA B 1 221 ? 37.854 -36.122 23.681 1.00 109.06 221 ALA B O 1
ATOM 3443 N N . GLY C 1 2 ? 45.510 -19.338 54.759 1.00 51.52 2 GLY C N 1
ATOM 3444 C CA . GLY C 1 2 ? 44.934 -19.579 53.448 1.00 53.50 2 GLY C CA 1
ATOM 3445 C C . GLY C 1 2 ? 43.847 -18.582 53.085 1.00 47.89 2 GLY C C 1
ATOM 3446 O O . GLY C 1 2 ? 43.393 -17.811 53.937 1.00 46.56 2 GLY C O 1
ATOM 3447 N N . PRO C 1 3 ? 43.420 -18.587 51.814 1.00 41.58 3 PRO C N 1
ATOM 3448 C CA . PRO C 1 3 ? 42.383 -17.649 51.367 1.00 36.37 3 PRO C CA 1
ATOM 3449 C C . PRO C 1 3 ? 41.074 -17.882 52.113 1.00 32.88 3 PRO C C 1
ATOM 3450 O O . PRO C 1 3 ? 40.743 -19.012 52.465 1.00 31.94 3 PRO C O 1
ATOM 3454 N N . LEU C 1 4 ? 40.346 -16.802 52.355 1.00 26.43 4 LEU C N 1
ATOM 3455 C CA . LEU C 1 4 ? 39.158 -16.843 53.182 1.00 24.38 4 LEU C CA 1
ATOM 3456 C C . LEU C 1 4 ? 38.079 -17.648 52.480 1.00 20.26 4 LEU C C 1
ATOM 3457 O O . LEU C 1 4 ? 37.974 -17.610 51.258 1.00 18.02 4 LEU C O 1
ATOM 3462 N N . PRO C 1 5 ? 37.294 -18.400 53.255 1.00 25.63 5 PRO C N 1
ATOM 3463 C CA . PRO C 1 5 ? 36.185 -19.129 52.633 1.00 24.56 5 PRO C CA 1
ATOM 3464 C C . PRO C 1 5 ? 35.170 -18.154 52.059 1.00 21.80 5 PRO C C 1
ATOM 3465 O O . PRO C 1 5 ? 35.023 -17.027 52.552 1.00 16.95 5 PRO C O 1
ATOM 3469 N N . ARG C 1 6 ? 34.483 -18.584 51.008 1.00 18.35 6 ARG C N 1
ATOM 3470 C CA . ARG C 1 6 ? 33.452 -17.770 50.386 1.00 18.93 6 ARG C CA 1
ATOM 3471 C C . ARG C 1 6 ? 32.136 -18.009 51.100 1.00 21.42 6 ARG C C 1
ATOM 3472 O O . ARG C 1 6 ? 31.751 -19.155 51.341 1.00 15.75 6 ARG C O 1
ATOM 3480 N N . THR C 1 7 ? 31.445 -16.929 51.445 1.00 14.08 7 THR C N 1
ATOM 3481 C CA . THR C 1 7 ? 30.146 -17.056 52.088 1.00 16.94 7 THR C CA 1
ATOM 3482 C C . THR C 1 7 ? 29.100 -17.457 51.061 1.00 20.50 7 THR C C 1
ATOM 3483 O O . THR C 1 7 ? 28.971 -16.830 50.011 1.00 14.88 7 THR C O 1
ATOM 3487 N N . VAL C 1 8 ? 28.379 -18.530 51.367 1.00 15.93 8 VAL C N 1
ATOM 3488 C CA . VAL C 1 8 ? 27.248 -18.960 50.561 1.00 16.93 8 VAL C CA 1
ATOM 3489 C C . VAL C 1 8 ? 26.026 -19.005 51.473 1.00 19.86 8 VAL C C 1
ATOM 3490 O O . VAL C 1 8 ? 25.988 -19.787 52.426 1.00 12.10 8 VAL C O 1
ATOM 3494 N N . GLU C 1 9 ? 25.035 -18.161 51.187 1.00 14.60 9 GLU C N 1
ATOM 3495 C CA . GLU C 1 9 ? 23.822 -18.096 51.994 1.00 13.97 9 GLU C CA 1
ATOM 3496 C C . GLU C 1 9 ? 22.735 -18.932 51.349 1.00 16.93 9 GLU C C 1
ATOM 3497 O O . GLU C 1 9 ? 22.552 -18.879 50.140 1.00 18.26 9 GLU C O 1
ATOM 3503 N N . LEU C 1 10 ? 22.016 -19.704 52.151 1.00 12.45 10 LEU C N 1
ATOM 3504 C CA . LEU C 1 10 ? 20.848 -20.421 51.643 1.00 14.95 10 LEU C CA 1
ATOM 3505 C C . LEU C 1 10 ? 19.600 -19.944 52.360 1.00 14.16 10 LEU C C 1
ATOM 3506 O O . LEU C 1 10 ? 19.482 -20.124 53.578 1.00 10.73 10 LEU C O 1
ATOM 3511 N N . PHE C 1 11 ? 18.671 -19.342 51.612 1.00 13.98 11 PHE C N 1
ATOM 3512 C CA . PHE C 1 11 ? 17.403 -18.888 52.173 1.00 15.14 11 PHE C CA 1
ATOM 3513 C C . PHE C 1 11 ? 16.360 -19.961 51.900 1.00 13.34 11 PHE C C 1
ATOM 3514 O O . PHE C 1 11 ? 16.156 -20.366 50.741 1.00 10.44 11 PHE C O 1
ATOM 3522 N N . TYR C 1 12 ? 15.717 -20.430 52.967 1.00 10.13 12 TYR C N 1
ATOM 3523 C CA . TYR C 1 12 ? 14.819 -21.585 52.861 1.00 13.70 12 TYR C CA 1
ATOM 3524 C C . TYR C 1 12 ? 13.638 -21.525 53.820 1.00 14.75 12 TYR C C 1
ATOM 3525 O O . TYR C 1 12 ? 13.667 -20.822 54.820 1.00 15.83 12 TYR C O 1
ATOM 3534 N N . ASP C 1 13 ? 12.603 -22.291 53.485 1.00 14.83 13 ASP C N 1
ATOM 3535 C CA . ASP C 1 13 ? 11.404 -22.441 54.298 1.00 17.78 13 ASP C CA 1
ATOM 3536 C C . ASP C 1 13 ? 11.121 -23.942 54.246 1.00 16.42 13 ASP C C 1
ATOM 3537 O O . ASP C 1 13 ? 11.217 -24.546 53.178 1.00 14.79 13 ASP C O 1
ATOM 3542 N N . VAL C 1 14 ? 10.809 -24.553 55.385 1.00 13.96 14 VAL C N 1
ATOM 3543 C CA . VAL C 1 14 ? 10.619 -26.009 55.414 1.00 15.36 14 VAL C CA 1
ATOM 3544 C C . VAL C 1 14 ? 9.325 -26.436 54.698 1.00 15.49 14 VAL C C 1
ATOM 3545 O O . VAL C 1 14 ? 9.089 -27.616 54.463 1.00 13.84 14 VAL C O 1
ATOM 3549 N N . LEU C 1 15 ? 8.495 -25.467 54.322 1.00 13.61 15 LEU C N 1
ATOM 3550 C CA . LEU C 1 15 ? 7.305 -25.756 53.524 1.00 18.53 15 LEU C CA 1
ATOM 3551 C C . LEU C 1 15 ? 7.680 -26.066 52.061 1.00 19.75 15 LEU C C 1
ATOM 3552 O O . LEU C 1 15 ? 6.905 -26.673 51.319 1.00 14.27 15 LEU C O 1
ATOM 3557 N N . SER C 1 16 ? 8.886 -25.664 51.660 1.00 13.43 16 SER C N 1
ATOM 3558 C CA . SER C 1 16 ? 9.346 -25.805 50.275 1.00 14.95 16 SER C CA 1
ATOM 3559 C C . SER C 1 16 ? 10.094 -27.127 50.033 1.00 18.57 16 SER C C 1
ATOM 3560 O O . SER C 1 16 ? 11.135 -27.378 50.655 1.00 14.72 16 SER C O 1
ATOM 3563 N N . PRO C 1 17 ? 9.595 -27.964 49.107 1.00 12.91 17 PRO C N 1
ATOM 3564 C CA . PRO C 1 17 ? 10.293 -29.231 48.846 1.00 14.48 17 PRO C CA 1
ATOM 3565 C C . PRO C 1 17 ? 11.659 -29.027 48.160 1.00 14.34 17 PRO C C 1
ATOM 3566 O O . PRO C 1 17 ? 12.643 -29.691 48.511 1.00 11.31 17 PRO C O 1
ATOM 3570 N N . TYR C 1 18 ? 11.732 -28.107 47.200 1.00 13.70 18 TYR C N 1
ATOM 3571 C CA . TYR C 1 18 ? 13.005 -27.861 46.526 1.00 15.85 18 TYR C CA 1
ATOM 3572 C C . TYR C 1 18 ? 14.029 -27.202 47.442 1.00 18.29 18 TYR C C 1
ATOM 3573 O O . TYR C 1 18 ? 15.232 -27.354 47.234 1.00 12.56 18 TYR C O 1
ATOM 3582 N N . SER C 1 19 ? 13.560 -26.485 48.463 1.00 13.47 19 SER C N 1
ATOM 3583 C CA . SER C 1 19 ? 14.481 -25.924 49.449 1.00 14.77 19 SER C CA 1
ATOM 3584 C C . SER C 1 19 ? 15.220 -27.058 50.175 1.00 14.87 19 SER C C 1
ATOM 3585 O O . SER C 1 19 ? 16.420 -26.955 50.455 1.00 14.54 19 SER C O 1
ATOM 3588 N N . TRP C 1 20 ? 14.504 -28.133 50.496 1.00 10.74 20 TRP C N 1
ATOM 3589 C CA . TRP C 1 20 ? 15.151 -29.264 51.168 1.00 15.94 20 TRP C CA 1
ATOM 3590 C C . TRP C 1 20 ? 16.225 -29.863 50.266 1.00 14.91 20 TRP C C 1
ATOM 3591 O O . TRP C 1 20 ? 17.333 -30.189 50.718 1.00 13.15 20 TRP C O 1
ATOM 3602 N N . LEU C 1 21 ? 15.894 -30.020 48.988 1.00 15.91 21 LEU C N 1
ATOM 3603 C CA . LEU C 1 21 ? 16.831 -30.609 48.033 1.00 13.40 21 LEU C CA 1
ATOM 3604 C C . LEU C 1 21 ? 18.103 -29.771 47.897 1.00 13.79 21 LEU C C 1
ATOM 3605 O O . LEU C 1 21 ? 19.213 -30.301 47.958 1.00 12.99 21 LEU C O 1
ATOM 3610 N N . GLY C 1 22 ? 17.949 -28.462 47.723 1.00 14.33 22 GLY C N 1
ATOM 3611 C CA . GLY C 1 22 ? 19.117 -27.591 47.646 1.00 13.67 22 GLY C CA 1
ATOM 3612 C C . GLY C 1 22 ? 19.913 -27.610 48.933 1.00 15.90 22 GLY C C 1
ATOM 3613 O O . GLY C 1 22 ? 21.148 -27.626 48.912 1.00 11.45 22 GLY C O 1
ATOM 3614 N N . PHE C 1 23 ? 19.204 -27.586 50.058 1.00 11.84 23 PHE C N 1
ATOM 3615 C CA . PHE C 1 23 ? 19.819 -27.656 51.388 1.00 13.43 23 PHE C CA 1
ATOM 3616 C C . PHE C 1 23 ? 20.729 -28.874 51.517 1.00 16.85 23 PHE C C 1
ATOM 3617 O O . PHE C 1 23 ? 21.874 -28.752 51.949 1.00 11.87 23 PHE C O 1
ATOM 3625 N N . GLU C 1 24 ? 20.249 -30.049 51.121 1.00 11.23 24 GLU C N 1
ATOM 3626 C CA . GLU C 1 24 ? 21.084 -31.247 51.298 1.00 12.64 24 GLU C CA 1
ATOM 3627 C C . GLU C 1 24 ? 22.339 -31.245 50.419 1.00 17.25 24 GLU C C 1
ATOM 3628 O O . GLU C 1 24 ? 23.414 -31.659 50.858 1.00 14.20 24 GLU C O 1
ATOM 3634 N N . ILE C 1 25 ? 22.209 -30.789 49.177 1.00 16.96 25 ILE C N 1
ATOM 3635 C CA . ILE C 1 25 ? 23.374 -30.701 48.299 1.00 16.20 25 ILE C CA 1
ATOM 3636 C C . ILE C 1 25 ? 24.418 -29.759 48.901 1.00 19.30 25 ILE C C 1
ATOM 3637 O O . ILE C 1 25 ? 25.601 -30.090 48.981 1.00 12.29 25 ILE C O 1
ATOM 3642 N N . LEU C 1 26 ? 23.977 -28.585 49.342 1.00 13.28 26 LEU C N 1
ATOM 3643 C CA . LEU C 1 26 ? 24.900 -27.649 49.972 1.00 14.13 26 LEU C CA 1
ATOM 3644 C C . LEU C 1 26 ? 25.548 -28.236 51.224 1.00 18.86 26 LEU C C 1
ATOM 3645 O O . LEU C 1 26 ? 26.759 -28.096 51.426 1.00 15.31 26 LEU C O 1
ATOM 3650 N N . CYS C 1 27 ? 24.752 -28.893 52.061 1.00 17.32 27 CYS C N 1
ATOM 3651 C CA . CYS C 1 27 ? 25.305 -29.497 53.270 1.00 18.36 27 CYS C CA 1
ATOM 3652 C C . CYS C 1 27 ? 26.365 -30.538 52.927 1.00 20.95 27 CYS C C 1
ATOM 3653 O O . CYS C 1 27 ? 27.376 -30.658 53.619 1.00 16.94 27 CYS C O 1
ATOM 3656 N N . ARG C 1 28 ? 26.150 -31.278 51.844 1.00 17.12 28 ARG C N 1
ATOM 3657 C CA . ARG C 1 28 ? 27.105 -32.317 51.447 1.00 18.81 28 ARG C CA 1
ATOM 3658 C C . ARG C 1 28 ? 28.441 -31.741 50.997 1.00 19.15 28 ARG C C 1
ATOM 3659 O O . ARG C 1 28 ? 29.473 -32.421 51.053 1.00 15.49 28 ARG C O 1
ATOM 3667 N N . TYR C 1 29 ? 28.422 -30.491 50.546 1.00 14.95 29 TYR C N 1
ATOM 3668 C CA . TYR C 1 29 ? 29.649 -29.845 50.074 1.00 19.61 29 TYR C CA 1
ATOM 3669 C C . TYR C 1 29 ? 30.274 -28.876 51.078 1.00 23.38 29 TYR C C 1
ATOM 3670 O O . TYR C 1 29 ? 31.335 -28.297 50.809 1.00 17.15 29 TYR C O 1
ATOM 3679 N N . GLN C 1 30 ? 29.640 -28.688 52.227 1.00 14.41 30 GLN C N 1
ATOM 3680 C CA . GLN C 1 30 ? 30.079 -27.606 53.114 1.00 23.21 30 GLN C CA 1
ATOM 3681 C C . GLN C 1 30 ? 31.490 -27.799 53.680 1.00 23.33 30 GLN C C 1
ATOM 3682 O O . GLN C 1 30 ? 32.153 -26.819 54.042 1.00 19.04 30 GLN C O 1
ATOM 3688 N N . ASN C 1 31 ? 31.948 -29.048 53.738 1.00 17.33 31 ASN C N 1
ATOM 3689 C CA . ASN C 1 31 ? 33.305 -29.347 54.218 1.00 30.57 31 ASN C CA 1
ATOM 3690 C C . ASN C 1 31 ? 34.246 -29.830 53.113 1.00 32.40 31 ASN C C 1
ATOM 3691 O O . ASN C 1 31 ? 35.362 -30.277 53.382 1.00 40.66 31 ASN C O 1
ATOM 3696 N N . ILE C 1 32 ? 33.779 -29.750 51.872 1.00 18.89 32 ILE C N 1
ATOM 3697 C CA . ILE C 1 32 ? 34.582 -30.090 50.704 1.00 19.25 32 ILE C CA 1
ATOM 3698 C C . ILE C 1 32 ? 35.058 -28.821 50.000 1.00 24.99 32 ILE C C 1
ATOM 3699 O O . ILE C 1 32 ? 36.247 -28.651 49.726 1.00 23.14 32 ILE C O 1
ATOM 3704 N N . TRP C 1 33 ? 34.121 -27.924 49.712 1.00 16.24 33 TRP C N 1
ATOM 3705 C CA . TRP C 1 33 ? 34.463 -26.647 49.095 1.00 16.16 33 TRP C CA 1
ATOM 3706 C C . TRP C 1 33 ? 34.924 -25.677 50.171 1.00 22.06 33 TRP C C 1
ATOM 3707 O O . TRP C 1 33 ? 34.606 -25.860 51.347 1.00 20.04 33 TRP C O 1
ATOM 3718 N N . ASN C 1 34 ? 35.666 -24.646 49.771 1.00 17.36 34 ASN C N 1
ATOM 3719 C CA . ASN C 1 34 ? 36.097 -23.626 50.719 1.00 20.43 34 ASN C CA 1
ATOM 3720 C C . ASN C 1 34 ? 35.012 -22.575 50.900 1.00 16.80 34 ASN C C 1
ATOM 3721 O O . ASN C 1 34 ? 35.128 -21.441 50.412 1.00 13.84 34 ASN C O 1
ATOM 3726 N N . ILE C 1 35 ? 33.939 -22.969 51.581 1.00 15.44 35 ILE C N 1
ATOM 3727 C CA . ILE C 1 35 ? 32.837 -22.063 51.813 1.00 18.56 35 ILE C CA 1
ATOM 3728 C C . ILE C 1 35 ? 32.450 -21.974 53.274 1.00 19.91 35 ILE C C 1
ATOM 3729 O O . ILE C 1 35 ? 32.772 -22.845 54.086 1.00 14.75 35 ILE C O 1
ATOM 3734 N N . ASN C 1 36 ? 31.761 -20.887 53.581 1.00 14.25 36 ASN C N 1
ATOM 3735 C CA . ASN C 1 36 ? 31.111 -20.673 54.848 1.00 20.88 36 ASN C CA 1
ATOM 3736 C C . ASN C 1 36 ? 29.621 -20.738 54.542 1.00 23.21 36 ASN C C 1
ATOM 3737 O O . ASN C 1 36 ? 29.035 -19.751 54.099 1.00 14.73 36 ASN C O 1
ATOM 3742 N N . LEU C 1 37 ? 29.025 -21.911 54.724 1.00 18.96 37 LEU C N 1
ATOM 3743 C CA . LEU C 1 37 ? 27.596 -22.083 54.451 1.00 15.58 37 LEU C CA 1
ATOM 3744 C C . LEU C 1 37 ? 26.777 -21.444 55.567 1.00 18.85 37 LEU C C 1
ATOM 3745 O O . LEU C 1 37 ? 26.891 -21.841 56.727 1.00 15.76 37 LEU C O 1
ATOM 3750 N N . GLN C 1 38 ? 25.965 -20.446 55.216 1.00 12.34 38 GLN C N 1
ATOM 3751 C CA . GLN C 1 38 ? 25.140 -19.745 56.185 1.00 15.78 38 GLN C CA 1
ATOM 3752 C C . GLN C 1 38 ? 23.675 -20.050 55.909 1.00 14.22 38 GLN C C 1
ATOM 3753 O O . GLN C 1 38 ? 23.130 -19.590 54.915 1.00 15.40 38 GLN C O 1
ATOM 3759 N N . LEU C 1 39 ? 23.046 -20.831 56.777 1.00 14.63 39 LEU C N 1
ATOM 3760 C CA . LEU C 1 39 ? 21.621 -21.117 56.646 1.00 13.38 39 LEU C CA 1
ATOM 3761 C C . LEU C 1 39 ? 20.787 -19.918 57.092 1.00 21.68 39 LEU C C 1
ATOM 3762 O O . LEU C 1 39 ? 21.036 -19.333 58.147 1.00 22.00 39 LEU C O 1
ATOM 3767 N N . ARG C 1 40 ? 19.793 -19.563 56.288 1.00 11.75 40 ARG C N 1
ATOM 3768 C CA . ARG C 1 40 ? 18.979 -18.377 56.539 1.00 8.94 40 ARG C CA 1
ATOM 3769 C C . ARG C 1 40 ? 17.505 -18.744 56.540 1.00 12.65 40 ARG C C 1
ATOM 3770 O O . ARG C 1 40 ? 16.861 -18.710 55.495 1.00 13.37 40 ARG C O 1
ATOM 3778 N N . PRO C 1 41 ? 16.966 -19.098 57.716 1.00 13.19 41 PRO C N 1
ATOM 3779 C CA . PRO C 1 41 ? 15.548 -19.471 57.811 1.00 14.94 41 PRO C CA 1
ATOM 3780 C C . PRO C 1 41 ? 14.681 -18.297 57.377 1.00 17.00 41 PRO C C 1
ATOM 3781 O O . PRO C 1 41 ? 14.862 -17.186 57.891 1.00 15.99 41 PRO C O 1
ATOM 3785 N N . SER C 1 42 ? 13.769 -18.541 56.434 1.00 15.13 42 SER C N 1
ATOM 3786 C CA . SER C 1 42 ? 12.973 -17.486 55.827 1.00 17.42 42 SER C CA 1
ATOM 3787 C C . SER C 1 42 ? 11.520 -17.927 55.712 1.00 18.48 42 SER C C 1
ATOM 3788 O O . SER C 1 42 ? 11.212 -19.097 55.897 1.00 15.33 42 SER C O 1
ATOM 3791 N N . LEU C 1 43 ? 10.639 -16.992 55.369 1.00 13.74 43 LEU C N 1
ATOM 3792 C CA . LEU C 1 43 ? 9.208 -17.295 55.266 1.00 16.66 43 LEU C CA 1
ATOM 3793 C C . LEU C 1 43 ? 8.694 -17.007 53.863 1.00 24.11 43 LEU C C 1
ATOM 3794 O O . LEU C 1 43 ? 8.693 -15.861 53.430 1.00 17.88 43 LEU C O 1
ATOM 3799 N N . ILE C 1 44 ? 8.245 -18.047 53.167 1.00 14.02 44 ILE C N 1
ATOM 3800 C CA . ILE C 1 44 ? 7.731 -17.892 51.809 1.00 12.57 44 ILE C CA 1
ATOM 3801 C C . ILE C 1 44 ? 6.588 -16.872 51.723 1.00 22.81 44 ILE C C 1
ATOM 3802 O O . ILE C 1 44 ? 6.499 -16.114 50.752 1.00 18.08 44 ILE C O 1
ATOM 3807 N N . THR C 1 45 ? 5.730 -16.833 52.740 1.00 20.43 45 THR C N 1
ATOM 3808 C CA . THR C 1 45 ? 4.597 -15.901 52.713 1.00 19.55 45 THR C CA 1
ATOM 3809 C C . THR C 1 45 ? 5.031 -14.429 52.697 1.00 25.25 45 THR C C 1
ATOM 3810 O O . THR C 1 45 ? 4.262 -13.556 52.289 1.00 24.36 45 THR C O 1
ATOM 3814 N N . GLY C 1 46 ? 6.251 -14.143 53.144 1.00 15.97 46 GLY C N 1
ATOM 3815 C CA . GLY C 1 46 ? 6.730 -12.766 53.133 1.00 18.43 46 GLY C CA 1
ATOM 3816 C C . GLY C 1 46 ? 7.260 -12.357 51.766 1.00 21.06 46 GLY C C 1
ATOM 3817 O O . GLY C 1 46 ? 7.458 -11.172 51.486 1.00 21.05 46 GLY C O 1
ATOM 3818 N N . ILE C 1 47 ? 7.474 -13.350 50.910 1.00 17.93 47 ILE C N 1
ATOM 3819 C CA . ILE C 1 47 ? 8.061 -13.130 49.594 1.00 23.98 47 ILE C CA 1
ATOM 3820 C C . ILE C 1 47 ? 7.014 -13.145 48.486 1.00 34.75 47 ILE C C 1
ATOM 3821 O O . ILE C 1 47 ? 6.966 -12.235 47.657 1.00 42.64 47 ILE C O 1
ATOM 3826 N N . MET C 1 48 ? 6.167 -14.171 48.496 1.00 36.68 48 MET C N 1
ATOM 3827 C CA . MET C 1 48 ? 5.310 -14.493 47.354 1.00 47.86 48 MET C CA 1
ATOM 3828 C C . MET C 1 48 ? 4.238 -13.453 47.028 1.00 60.38 48 MET C C 1
ATOM 3829 O O . MET C 1 48 ? 3.490 -13.010 47.900 1.00 60.45 48 MET C O 1
ATOM 3834 N N . LYS C 1 49 ? 4.171 -13.091 45.751 1.00 60.99 49 LYS C N 1
ATOM 3835 C CA . LYS C 1 49 ? 3.191 -12.143 45.247 1.00 85.52 49 LYS C CA 1
ATOM 3836 C C . LYS C 1 49 ? 2.390 -12.822 44.146 1.00 86.45 49 LYS C C 1
ATOM 3837 O O . LYS C 1 49 ? 2.967 -13.428 43.242 1.00 81.63 49 LYS C O 1
ATOM 3843 N N . LYS C 1 54 ? -4.476 -18.302 38.100 1.00 93.11 54 LYS C N 1
ATOM 3844 C CA . LYS C 1 54 ? -4.087 -19.671 38.425 1.00 100.49 54 LYS C CA 1
ATOM 3845 C C . LYS C 1 54 ? -5.041 -20.683 37.782 1.00 84.61 54 LYS C C 1
ATOM 3846 O O . LYS C 1 54 ? -6.239 -20.426 37.663 1.00 81.47 54 LYS C O 1
ATOM 3852 N N . PRO C 1 55 ? -4.507 -21.848 37.383 1.00 66.70 55 PRO C N 1
ATOM 3853 C CA . PRO C 1 55 ? -5.200 -22.801 36.504 1.00 55.94 55 PRO C CA 1
ATOM 3854 C C . PRO C 1 55 ? -6.565 -23.274 37.010 1.00 48.88 55 PRO C C 1
ATOM 3855 O O . PRO C 1 55 ? -6.707 -23.647 38.174 1.00 48.11 55 PRO C O 1
ATOM 3859 N N . PRO C 1 56 ? -7.569 -23.246 36.122 1.00 38.64 56 PRO C N 1
ATOM 3860 C CA . PRO C 1 56 ? -8.913 -23.789 36.354 1.00 33.83 56 PRO C CA 1
ATOM 3861 C C . PRO C 1 56 ? -8.960 -25.305 36.148 1.00 27.33 56 PRO C C 1
ATOM 3862 O O . PRO C 1 56 ? -9.951 -25.944 36.515 1.00 23.93 56 PRO C O 1
ATOM 3866 N N . GLY C 1 57 ? -7.910 -25.863 35.555 1.00 18.48 57 GLY C N 1
ATOM 3867 C CA . GLY C 1 57 ? -7.873 -27.287 35.241 1.00 18.19 57 GLY C CA 1
ATOM 3868 C C . GLY C 1 57 ? -7.713 -28.150 36.476 1.00 28.33 57 GLY C C 1
ATOM 3869 O O . GLY C 1 57 ? -7.039 -27.758 37.426 1.00 20.82 57 GLY C O 1
ATOM 3870 N N . LEU C 1 58 ? -8.330 -29.331 36.471 1.00 17.75 58 LEU C N 1
ATOM 3871 C CA . LEU C 1 58 ? -8.351 -30.168 37.661 1.00 14.05 58 LEU C CA 1
ATOM 3872 C C . LEU C 1 58 ? -6.937 -30.569 38.074 1.00 19.03 58 LEU C C 1
ATOM 3873 O O . LEU C 1 58 ? -6.616 -30.596 39.265 1.00 16.40 58 LEU C O 1
ATOM 3878 N N . LEU C 1 59 ? -6.108 -30.879 37.085 1.00 16.10 59 LEU C N 1
ATOM 3879 C CA . LEU C 1 59 ? -4.756 -31.408 37.331 1.00 18.51 59 LEU C CA 1
ATOM 3880 C C . LEU C 1 59 ? -3.744 -30.664 36.475 1.00 20.39 59 LEU C C 1
ATOM 3881 O O . LEU C 1 59 ? -3.338 -31.153 35.423 1.00 16.99 59 LEU C O 1
ATOM 3886 N N . PRO C 1 60 ? -3.353 -29.462 36.913 1.00 21.25 60 PRO C N 1
ATOM 3887 C CA . PRO C 1 60 ? -2.500 -28.592 36.097 1.00 23.67 60 PRO C CA 1
ATOM 3888 C C . PRO C 1 60 ? -1.170 -29.250 35.730 1.00 21.54 60 PRO C C 1
ATOM 3889 O O . PRO C 1 60 ? -0.638 -30.067 36.489 1.00 15.46 60 PRO C O 1
ATOM 3893 N N . ARG C 1 61 ? -0.656 -28.891 34.558 1.00 17.99 61 ARG C N 1
ATOM 3894 C CA . ARG C 1 61 ? 0.590 -29.455 34.045 1.00 16.72 61 ARG C CA 1
ATOM 3895 C C . ARG C 1 61 ? 1.780 -29.220 34.980 1.00 14.44 61 ARG C C 1
ATOM 3896 O O . ARG C 1 61 ? 2.629 -30.095 35.133 1.00 14.95 61 ARG C O 1
ATOM 3904 N N . LYS C 1 62 ? 1.863 -28.044 35.594 1.00 13.89 62 LYS C N 1
ATOM 3905 C CA . LYS C 1 62 ? 2.991 -27.784 36.490 1.00 16.65 62 LYS C CA 1
ATOM 3906 C C . LYS C 1 62 ? 2.920 -28.643 37.751 1.00 21.52 62 LYS C C 1
ATOM 3907 O O . LYS C 1 62 ? 3.950 -29.035 38.307 1.00 15.36 62 LYS C O 1
ATOM 3913 N N . GLY C 1 63 ? 1.704 -28.963 38.188 1.00 20.44 63 GLY C N 1
ATOM 3914 C CA . GLY C 1 63 ? 1.527 -29.842 39.331 1.00 22.17 63 GLY C CA 1
ATOM 3915 C C . GLY C 1 63 ? 1.950 -31.267 39.029 1.00 19.66 63 GLY C C 1
ATOM 3916 O O . GLY C 1 63 ? 2.577 -31.933 39.860 1.00 15.67 63 GLY C O 1
ATOM 3917 N N . LEU C 1 64 ? 1.595 -31.746 37.841 1.00 16.44 64 LEU C N 1
ATOM 3918 C CA . LEU C 1 64 ? 2.014 -33.069 37.402 1.00 18.29 64 LEU C CA 1
ATOM 3919 C C . LEU C 1 64 ? 3.529 -33.095 37.275 1.00 17.88 64 LEU C C 1
ATOM 3920 O O . LEU C 1 64 ? 4.185 -34.061 37.675 1.00 13.37 64 LEU C O 1
ATOM 3925 N N . TYR C 1 65 ? 4.081 -32.037 36.694 1.00 11.30 65 TYR C N 1
ATOM 3926 C CA . TYR C 1 65 ? 5.532 -31.958 36.536 1.00 15.07 65 TYR C CA 1
ATOM 3927 C C . TYR C 1 65 ? 6.250 -32.058 37.885 1.00 19.59 65 TYR C C 1
ATOM 3928 O O . TYR C 1 65 ? 7.215 -32.815 38.025 1.00 14.72 65 TYR C O 1
ATOM 3937 N N . MET C 1 66 ? 5.784 -31.311 38.884 1.00 13.85 66 MET C N 1
ATOM 3938 C CA . MET C 1 66 ? 6.440 -31.362 40.185 1.00 19.86 66 MET C CA 1
ATOM 3939 C C . MET C 1 66 ? 6.359 -32.747 40.814 1.00 18.95 66 MET C C 1
ATOM 3940 O O . MET C 1 66 ? 7.329 -33.240 41.383 1.00 13.08 66 MET C O 1
ATOM 3945 N N . ALA C 1 67 ? 5.203 -33.385 40.709 1.00 17.62 67 ALA C N 1
ATOM 3946 C CA . ALA C 1 67 ? 5.062 -34.738 41.231 1.00 21.39 67 ALA C CA 1
ATOM 3947 C C . ALA C 1 67 ? 6.055 -35.695 40.558 1.00 20.69 67 ALA C C 1
ATOM 3948 O O . ALA C 1 67 ? 6.723 -36.491 41.228 1.00 15.47 67 ALA C O 1
ATOM 3950 N N . ASN C 1 68 ? 6.164 -35.607 39.235 1.00 12.55 68 ASN C N 1
ATOM 3951 C CA . ASN C 1 68 ? 7.079 -36.472 38.500 1.00 16.52 68 ASN C CA 1
ATOM 3952 C C . ASN C 1 68 ? 8.529 -36.133 38.842 1.00 19.96 68 ASN C C 1
ATOM 3953 O O . ASN C 1 68 ? 9.372 -37.015 38.992 1.00 14.09 68 ASN C O 1
ATOM 3958 N N . ASP C 1 69 ? 8.802 -34.839 38.966 1.00 15.04 69 ASP C N 1
ATOM 3959 C CA . ASP C 1 69 ? 10.158 -34.358 39.226 1.00 20.51 69 ASP C CA 1
ATOM 3960 C C . ASP C 1 69 ? 10.663 -34.827 40.599 1.00 21.49 69 ASP C C 1
ATOM 3961 O O . ASP C 1 69 ? 11.800 -35.289 40.726 1.00 14.31 69 ASP C O 1
ATOM 3966 N N . LEU C 1 70 ? 9.830 -34.709 41.628 1.00 14.70 70 LEU C N 1
ATOM 3967 C CA . LEU C 1 70 ? 10.256 -35.111 42.970 1.00 16.53 70 LEU C CA 1
ATOM 3968 C C . LEU C 1 70 ? 10.475 -36.621 43.044 1.00 22.91 70 LEU C C 1
ATOM 3969 O O . LEU C 1 70 ? 11.327 -37.095 43.794 1.00 17.39 70 LEU C O 1
ATOM 3974 N N . LYS C 1 71 ? 9.711 -37.373 42.261 1.00 16.40 71 LYS C N 1
ATOM 3975 C CA . LYS C 1 71 ? 9.933 -38.814 42.189 1.00 14.52 71 LYS C CA 1
ATOM 3976 C C . LYS C 1 71 ? 11.324 -39.129 41.655 1.00 16.19 71 LYS C C 1
ATOM 3977 O O . LYS C 1 71 ? 12.042 -39.958 42.215 1.00 15.44 71 LYS C O 1
ATOM 3983 N N . LEU C 1 72 ? 11.712 -38.451 40.582 1.00 15.26 72 LEU C N 1
ATOM 3984 C CA . LEU C 1 72 ? 13.036 -38.652 40.021 1.00 13.43 72 LEU C CA 1
ATOM 3985 C C . LEU C 1 72 ? 14.121 -38.143 40.969 1.00 16.16 72 LEU C C 1
ATOM 3986 O O . LEU C 1 72 ? 15.139 -38.796 41.168 1.00 14.03 72 LEU C O 1
ATOM 3991 N N . LEU C 1 73 ? 13.914 -36.964 41.539 1.00 11.74 73 LEU C N 1
ATOM 3992 C CA . LEU C 1 73 ? 14.962 -36.377 42.368 1.00 16.00 73 LEU C CA 1
ATOM 3993 C C . LEU C 1 73 ? 15.190 -37.137 43.679 1.00 21.10 73 LEU C C 1
ATOM 3994 O O . LEU C 1 73 ? 16.297 -37.141 44.217 1.00 14.21 73 LEU C O 1
ATOM 3999 N N . ARG C 1 74 ? 14.147 -37.777 44.197 1.00 13.23 74 ARG C N 1
ATOM 4000 C CA . ARG C 1 74 ? 14.310 -38.644 45.362 1.00 14.16 74 ARG C CA 1
ATOM 4001 C C . ARG C 1 74 ? 15.445 -39.632 45.100 1.00 19.11 74 ARG C C 1
ATOM 4002 O O . ARG C 1 74 ? 16.340 -39.824 45.931 1.00 11.69 74 ARG C O 1
ATOM 4010 N N . HIS C 1 75 ? 15.409 -40.246 43.924 1.00 12.74 75 HIS C N 1
ATOM 4011 C CA . HIS C 1 75 ? 16.409 -41.235 43.547 1.00 18.03 75 HIS C CA 1
ATOM 4012 C C . HIS C 1 75 ? 17.745 -40.590 43.177 1.00 16.24 75 HIS C C 1
ATOM 4013 O O . HIS C 1 75 ? 18.808 -41.081 43.571 1.00 13.21 75 HIS C O 1
ATOM 4020 N N . HIS C 1 76 ? 17.688 -39.504 42.414 1.00 14.85 76 HIS C N 1
ATOM 4021 C CA . HIS C 1 76 ? 18.910 -38.880 41.910 1.00 12.06 76 HIS C CA 1
ATOM 4022 C C . HIS C 1 76 ? 19.751 -38.296 43.052 1.00 17.09 76 HIS C C 1
ATOM 4023 O O . HIS C 1 76 ? 20.994 -38.374 43.041 1.00 13.66 76 HIS C O 1
ATOM 4030 N N . LEU C 1 77 ? 19.066 -37.721 44.034 1.00 13.90 77 LEU C N 1
ATOM 4031 C CA . LEU C 1 77 ? 19.726 -37.048 45.151 1.00 12.47 77 LEU C CA 1
ATOM 4032 C C . LEU C 1 77 ? 19.818 -37.929 46.394 1.00 15.85 77 LEU C C 1
ATOM 4033 O O . LEU C 1 77 ? 20.502 -37.573 47.357 1.00 12.61 77 LEU C O 1
ATOM 4038 N N . GLN C 1 78 ? 19.115 -39.064 46.376 1.00 15.95 78 GLN C N 1
ATOM 4039 C CA . GLN C 1 78 ? 19.016 -39.933 47.545 1.00 19.53 78 GLN C CA 1
ATOM 4040 C C . GLN C 1 78 ? 18.542 -39.160 48.780 1.00 21.27 78 GLN C C 1
ATOM 4041 O O . GLN C 1 78 ? 19.225 -39.093 49.803 1.00 14.54 78 GLN C O 1
ATOM 4047 N N . ILE C 1 79 ? 17.357 -38.570 48.658 1.00 16.11 79 ILE C N 1
ATOM 4048 C CA . ILE C 1 79 ? 16.720 -37.843 49.749 1.00 17.43 79 ILE C CA 1
ATOM 4049 C C . ILE C 1 79 ? 15.314 -38.409 49.843 1.00 15.60 79 ILE C C 1
ATOM 4050 O O . ILE C 1 79 ? 14.636 -38.501 48.827 1.00 12.98 79 ILE C O 1
ATOM 4055 N N . PRO C 1 80 ? 14.875 -38.800 51.055 1.00 16.73 80 PRO C N 1
ATOM 4056 C CA . PRO C 1 80 ? 13.595 -39.508 51.183 1.00 19.71 80 PRO C CA 1
ATOM 4057 C C . PRO C 1 80 ? 12.404 -38.559 51.126 1.00 20.01 80 PRO C C 1
ATOM 4058 O O . PRO C 1 80 ? 11.624 -38.477 52.076 1.00 18.14 80 PRO C O 1
ATOM 4062 N N . ILE C 1 81 ? 12.261 -37.853 50.011 1.00 16.21 81 ILE C N 1
ATOM 4063 C CA . ILE C 1 81 ? 11.183 -36.887 49.882 1.00 17.14 81 ILE C CA 1
ATOM 4064 C C . ILE C 1 81 ? 9.948 -37.571 49.295 1.00 19.68 81 ILE C C 1
ATOM 4065 O O . ILE C 1 81 ? 10.051 -38.368 48.359 1.00 14.29 81 ILE C O 1
ATOM 4070 N N . HIS C 1 82 ? 8.792 -37.283 49.884 1.00 18.01 82 HIS C N 1
ATOM 4071 C CA . HIS C 1 82 ? 7.544 -37.926 49.501 1.00 27.27 82 HIS C CA 1
ATOM 4072 C C . HIS C 1 82 ? 6.429 -36.897 49.450 1.00 24.13 82 HIS C C 1
ATOM 4073 O O . HIS C 1 82 ? 6.203 -36.158 50.416 1.00 22.31 82 HIS C O 1
ATOM 4080 N N . PHE C 1 83 ? 5.751 -36.850 48.311 1.00 25.09 83 PHE C N 1
ATOM 4081 C CA . PHE C 1 83 ? 4.590 -35.988 48.136 1.00 30.50 83 PHE C CA 1
ATOM 4082 C C . PHE C 1 83 ? 3.539 -36.370 49.177 1.00 36.69 83 PHE C C 1
ATOM 4083 O O . PHE C 1 83 ? 3.282 -37.550 49.400 1.00 32.74 83 PHE C O 1
ATOM 4091 N N . PRO C 1 84 ? 2.940 -35.369 49.833 1.00 35.82 84 PRO C N 1
ATOM 4092 C CA . PRO C 1 84 ? 1.968 -35.592 50.913 1.00 37.54 84 PRO C CA 1
ATOM 4093 C C . PRO C 1 84 ? 0.778 -36.426 50.451 1.00 34.39 84 PRO C C 1
ATOM 4094 O O . PRO C 1 84 ? 0.373 -36.334 49.291 1.00 22.28 84 PRO C O 1
ATOM 4098 N N . LYS C 1 85 ? 0.229 -37.225 51.359 1.00 41.39 85 LYS C N 1
ATOM 4099 C CA . LYS C 1 85 ? -0.941 -38.041 51.057 1.00 37.29 85 LYS C CA 1
ATOM 4100 C C . LYS C 1 85 ? -2.184 -37.179 50.849 1.00 38.00 85 LYS C C 1
ATOM 4101 O O . LYS C 1 85 ? -3.004 -37.465 49.978 1.00 39.91 85 LYS C O 1
ATOM 4107 N N . ASP C 1 86 ? -2.334 -36.129 51.648 1.00 44.05 86 ASP C N 1
ATOM 4108 C CA . ASP C 1 86 ? -3.470 -35.232 51.457 1.00 48.43 86 ASP C CA 1
ATOM 4109 C C . ASP C 1 86 ? -3.118 -33.989 50.637 1.00 43.05 86 ASP C C 1
ATOM 4110 O O . ASP C 1 86 ? -1.972 -33.799 50.241 1.00 41.52 86 ASP C O 1
ATOM 4115 N N . PHE C 1 87 ? -4.120 -33.159 50.371 1.00 31.49 87 PHE C N 1
ATOM 4116 C CA . PHE C 1 87 ? -3.957 -32.032 49.466 1.00 36.18 87 PHE C CA 1
ATOM 4117 C C . PHE C 1 87 ? -2.768 -31.166 49.857 1.00 32.76 87 PHE C C 1
ATOM 4118 O O . PHE C 1 87 ? -2.604 -30.829 51.028 1.00 23.32 87 PHE C O 1
ATOM 4126 N N . LEU C 1 88 ? -1.948 -30.814 48.867 1.00 33.95 88 LEU C N 1
ATOM 4127 C CA . LEU C 1 88 ? -0.853 -29.869 49.070 1.00 34.18 88 LEU C CA 1
ATOM 4128 C C . LEU C 1 88 ? -1.394 -28.565 49.641 1.00 36.16 88 LEU C C 1
ATOM 4129 O O . LEU C 1 88 ? -0.802 -27.975 50.548 1.00 24.71 88 LEU C O 1
ATOM 4134 N N . SER C 1 89 ? -2.522 -28.114 49.100 1.00 35.59 89 SER C N 1
ATOM 4135 C CA . SER C 1 89 ? -3.145 -26.867 49.538 1.00 35.39 89 SER C CA 1
ATOM 4136 C C . SER C 1 89 ? -3.319 -26.841 51.049 1.00 35.71 89 SER C C 1
ATOM 4137 O O . SER C 1 89 ? -3.301 -25.773 51.666 1.00 40.00 89 SER C O 1
ATOM 4140 N N . VAL C 1 90 ? -3.487 -28.019 51.642 1.00 46.66 90 VAL C N 1
ATOM 4141 C CA . VAL C 1 90 ? -3.715 -28.138 53.082 1.00 45.08 90 VAL C CA 1
ATOM 4142 C C . VAL C 1 90 ? -2.468 -27.840 53.909 1.00 41.27 90 VAL C C 1
ATOM 4143 O O . VAL C 1 90 ? -2.512 -27.037 54.841 1.00 34.34 90 VAL C O 1
ATOM 4147 N N . MET C 1 91 ? -1.362 -28.500 53.574 1.00 38.79 91 MET C N 1
ATOM 4148 C CA . MET C 1 91 ? -0.084 -28.214 54.209 1.00 39.63 91 MET C CA 1
ATOM 4149 C C . MET C 1 91 ? 0.246 -26.730 54.069 1.00 31.71 91 MET C C 1
ATOM 4150 O O . MET C 1 91 ? 0.666 -26.072 55.025 1.00 29.72 91 MET C O 1
ATOM 4155 N N . LEU C 1 92 ? 0.050 -26.201 52.866 1.00 34.16 92 LEU C N 1
ATOM 4156 C CA . LEU C 1 92 ? 0.399 -24.812 52.592 1.00 37.21 92 LEU C CA 1
ATOM 4157 C C . LEU C 1 92 ? -0.493 -23.839 53.356 1.00 34.08 92 LEU C C 1
ATOM 4158 O O . LEU C 1 92 ? -0.027 -22.816 53.859 1.00 31.01 92 LEU C O 1
ATOM 4163 N N . GLU C 1 93 ? -1.779 -24.158 53.453 1.00 39.02 93 GLU C N 1
ATOM 4164 C CA . GLU C 1 93 ? -2.702 -23.328 54.218 1.00 43.81 93 GLU C CA 1
ATOM 4165 C C . GLU C 1 93 ? -2.324 -23.278 55.696 1.00 39.26 93 GLU C C 1
ATOM 4166 O O . GLU C 1 93 ? -2.355 -22.214 56.317 1.00 41.26 93 GLU C O 1
ATOM 4172 N N . LYS C 1 94 ? -1.967 -24.429 56.260 1.00 27.14 94 LYS C N 1
ATOM 4173 C CA . LYS C 1 94 ? -1.561 -24.474 57.663 1.00 25.77 94 LYS C CA 1
ATOM 4174 C C . LYS C 1 94 ? -0.306 -23.629 57.884 1.00 24.14 94 LYS C C 1
ATOM 4175 O O . LYS C 1 94 ? -0.150 -22.984 58.923 1.00 20.68 94 LYS C O 1
ATOM 4181 N N . GLY C 1 95 ? 0.587 -23.653 56.901 1.00 21.78 95 GLY C N 1
ATOM 4182 C CA . GLY C 1 95 ? 1.786 -22.831 56.934 1.00 27.95 95 GLY C CA 1
ATOM 4183 C C . GLY C 1 95 ? 2.918 -23.375 57.791 1.00 27.50 95 GLY C C 1
ATOM 4184 O O . GLY C 1 95 ? 2.842 -24.484 58.322 1.00 21.94 95 GLY C O 1
ATOM 4185 N N . SER C 1 96 ? 3.977 -22.575 57.925 1.00 22.69 96 SER C N 1
ATOM 4186 C CA . SER C 1 96 ? 5.186 -22.995 58.621 1.00 26.23 96 SER C CA 1
ATOM 4187 C C . SER C 1 96 ? 5.669 -21.920 59.584 1.00 25.89 96 SER C C 1
ATOM 4188 O O . SER C 1 96 ? 6.835 -21.907 59.978 1.00 19.62 96 SER C O 1
ATOM 4191 N N . LEU C 1 97 ? 4.776 -21.015 59.965 1.00 20.72 97 LEU C N 1
ATOM 4192 C CA . LEU C 1 97 ? 5.176 -19.864 60.766 1.00 21.30 97 LEU C CA 1
ATOM 4193 C C . LEU C 1 97 ? 5.892 -20.262 62.063 1.00 22.69 97 LEU C C 1
ATOM 4194 O O . LEU C 1 97 ? 6.992 -19.781 62.351 1.00 20.98 97 LEU C O 1
ATOM 4199 N N . SER C 1 98 ? 5.274 -21.137 62.848 1.00 21.73 98 SER C N 1
ATOM 4200 C CA . SER C 1 98 ? 5.873 -21.530 64.116 1.00 24.03 98 SER C CA 1
ATOM 4201 C C . SER C 1 98 ? 7.199 -22.244 63.891 1.00 23.21 98 SER C C 1
ATOM 4202 O O . SER C 1 98 ? 8.181 -21.982 64.579 1.00 21.59 98 SER C O 1
ATOM 4205 N N . ALA C 1 99 ? 7.221 -23.137 62.912 1.00 22.50 99 ALA C N 1
ATOM 4206 C CA . ALA C 1 99 ? 8.436 -23.869 62.569 1.00 23.47 99 ALA C CA 1
ATOM 4207 C C . ALA C 1 99 ? 9.584 -22.938 62.169 1.00 23.33 99 ALA C C 1
ATOM 4208 O O . ALA C 1 99 ? 10.723 -23.122 62.606 1.00 16.13 99 ALA C O 1
ATOM 4210 N N . MET C 1 100 ? 9.296 -21.928 61.355 1.00 22.23 100 MET C N 1
ATOM 4211 C CA . MET C 1 100 ? 10.374 -21.047 60.899 1.00 21.83 100 MET C CA 1
ATOM 4212 C C . MET C 1 100 ? 10.804 -20.084 62.004 1.00 22.74 100 MET C C 1
ATOM 4213 O O . MET C 1 100 ? 11.962 -19.672 62.075 1.00 19.95 100 MET C O 1
ATOM 4218 N N . ARG C 1 101 ? 9.875 -19.735 62.883 1.00 16.96 101 ARG C N 1
ATOM 4219 C CA . ARG C 1 101 ? 10.242 -18.955 64.057 1.00 19.61 101 ARG C CA 1
ATOM 4220 C C . ARG C 1 101 ? 11.103 -19.794 65.000 1.00 21.28 101 ARG C C 1
ATOM 4221 O O . ARG C 1 101 ? 12.077 -19.307 65.570 1.00 17.49 101 ARG C O 1
ATOM 4229 N N . PHE C 1 102 ? 10.753 -21.067 65.154 1.00 19.07 102 PHE C N 1
ATOM 4230 C CA . PHE C 1 102 ? 11.567 -21.957 65.973 1.00 22.74 102 PHE C CA 1
ATOM 4231 C C . PHE C 1 102 ? 12.987 -22.056 65.425 1.00 20.46 102 PHE C C 1
ATOM 4232 O O . PHE C 1 102 ? 13.966 -21.982 66.172 1.00 18.97 102 PHE C O 1
ATOM 4240 N N . LEU C 1 103 ? 13.102 -22.237 64.111 1.00 17.65 103 LEU C N 1
ATOM 4241 C CA . LEU C 1 103 ? 14.411 -22.356 63.492 1.00 18.60 103 LEU C CA 1
ATOM 4242 C C . LEU C 1 103 ? 15.185 -21.046 63.618 1.00 18.84 103 LEU C C 1
ATOM 4243 O O . LEU C 1 103 ? 16.408 -21.039 63.733 1.00 17.16 103 LEU C O 1
ATOM 4248 N N . THR C 1 104 ? 14.461 -19.934 63.611 1.00 16.34 104 THR C N 1
ATOM 4249 C CA . THR C 1 104 ? 15.081 -18.633 63.833 1.00 17.16 104 THR C CA 1
ATOM 4250 C C . THR C 1 104 ? 15.654 -18.563 65.250 1.00 21.97 104 THR C C 1
ATOM 4251 O O . THR C 1 104 ? 16.789 -18.123 65.454 1.00 21.23 104 THR C O 1
ATOM 4255 N N . ALA C 1 105 ? 14.869 -19.013 66.222 1.00 16.36 105 ALA C N 1
ATOM 4256 C CA . ALA C 1 105 ? 15.322 -19.038 67.608 1.00 21.06 105 ALA C CA 1
ATOM 4257 C C . ALA C 1 105 ? 16.531 -19.965 67.774 1.00 27.63 105 ALA C C 1
ATOM 4258 O O . ALA C 1 105 ? 17.470 -19.641 68.507 1.00 20.23 105 ALA C O 1
ATOM 4260 N N . VAL C 1 106 ? 16.506 -21.115 67.101 1.00 23.67 106 VAL C N 1
ATOM 4261 C CA . VAL C 1 106 ? 17.660 -22.016 67.081 1.00 26.12 106 VAL C CA 1
ATOM 4262 C C . VAL C 1 106 ? 18.882 -21.312 66.511 1.00 24.72 106 VAL C C 1
ATOM 4263 O O . VAL C 1 106 ? 19.983 -21.414 67.055 1.00 21.90 106 VAL C O 1
ATOM 4267 N N . ASN C 1 107 ? 18.690 -20.590 65.412 1.00 22.39 107 ASN C N 1
ATOM 4268 C CA . ASN C 1 107 ? 19.804 -19.870 64.800 1.00 26.63 107 ASN C CA 1
ATOM 4269 C C . ASN C 1 107 ? 20.398 -18.840 65.758 1.00 31.13 107 ASN C C 1
ATOM 4270 O O . ASN C 1 107 ? 21.615 -18.644 65.807 1.00 26.11 107 ASN C O 1
ATOM 4275 N N . LEU C 1 108 ? 19.535 -18.183 66.526 1.00 26.16 108 LEU C N 1
ATOM 4276 C CA . LEU C 1 108 ? 19.991 -17.126 67.425 1.00 30.94 108 LEU C CA 1
ATOM 4277 C C . LEU C 1 108 ? 20.753 -17.667 68.634 1.00 34.63 108 LEU C C 1
ATOM 4278 O O . LEU C 1 108 ? 21.667 -17.014 69.138 1.00 35.64 108 LEU C O 1
ATOM 4283 N N . GLU C 1 109 ? 20.391 -18.862 69.088 1.00 28.51 109 GLU C N 1
ATOM 4284 C CA . GLU C 1 109 ? 20.887 -19.352 70.377 1.00 41.38 109 GLU C CA 1
ATOM 4285 C C . GLU C 1 109 ? 21.734 -20.625 70.322 1.00 41.66 109 GLU C C 1
ATOM 4286 O O . GLU C 1 109 ? 22.673 -20.785 71.103 1.00 39.93 109 GLU C O 1
ATOM 4292 N N . HIS C 1 110 ? 21.397 -21.531 69.411 1.00 33.17 110 HIS C N 1
ATOM 4293 C CA . HIS C 1 110 ? 22.156 -22.764 69.243 1.00 31.62 110 HIS C CA 1
ATOM 4294 C C . HIS C 1 110 ? 22.375 -23.019 67.754 1.00 22.96 110 HIS C C 1
ATOM 4295 O O . HIS C 1 110 ? 21.882 -24.006 67.214 1.00 21.16 110 HIS C O 1
ATOM 4302 N N . PRO C 1 111 ? 23.104 -22.120 67.083 1.00 32.39 111 PRO C N 1
ATOM 4303 C CA . PRO C 1 111 ? 23.265 -22.229 65.629 1.00 28.28 111 PRO C CA 1
ATOM 4304 C C . PRO C 1 111 ? 23.854 -23.570 65.186 1.00 32.06 111 PRO C C 1
ATOM 4305 O O . PRO C 1 111 ? 23.542 -24.032 64.093 1.00 23.62 111 PRO C O 1
ATOM 4309 N N . GLU C 1 112 ? 24.678 -24.194 66.024 1.00 29.73 112 GLU C N 1
ATOM 4310 C CA . GLU C 1 112 ? 25.258 -25.486 65.673 1.00 29.90 112 GLU C CA 1
ATOM 4311 C C . GLU C 1 112 ? 24.196 -26.579 65.490 1.00 30.16 112 GLU C C 1
ATOM 4312 O O . GLU C 1 112 ? 24.475 -27.623 64.897 1.00 25.33 112 GLU C O 1
ATOM 4318 N N . MET C 1 113 ? 22.988 -26.334 65.997 1.00 25.78 113 MET C N 1
ATOM 4319 C CA . MET C 1 113 ? 21.888 -27.294 65.871 1.00 22.42 113 MET C CA 1
ATOM 4320 C C . MET C 1 113 ? 20.948 -26.988 64.701 1.00 24.44 113 MET C C 1
ATOM 4321 O O . MET C 1 113 ? 20.012 -27.743 64.443 1.00 19.77 113 MET C O 1
ATOM 4326 N N . LEU C 1 114 ? 21.178 -25.881 64.007 1.00 19.22 114 LEU C N 1
ATOM 4327 C CA . LEU C 1 114 ? 20.241 -25.455 62.962 1.00 17.46 114 LEU C CA 1
ATOM 4328 C C . LEU C 1 114 ? 20.104 -26.455 61.809 1.00 21.53 114 LEU C C 1
ATOM 4329 O O . LEU C 1 114 ? 18.998 -26.711 61.323 1.00 16.71 114 LEU C O 1
ATOM 4334 N N . GLU C 1 115 ? 21.221 -27.011 61.356 1.00 20.28 115 GLU C N 1
ATOM 4335 C CA . GLU C 1 115 ? 21.164 -27.942 60.238 1.00 21.64 115 GLU C CA 1
ATOM 4336 C C . GLU C 1 115 ? 20.258 -29.124 60.571 1.00 20.74 115 GLU C C 1
ATOM 4337 O O . GLU C 1 115 ? 19.316 -29.430 59.836 1.00 18.52 115 GLU C O 1
ATOM 4343 N N . LYS C 1 116 ? 20.533 -29.793 61.687 1.00 17.15 116 LYS C N 1
ATOM 4344 C CA . LYS C 1 116 ? 19.740 -30.962 62.050 1.00 18.87 116 LYS C CA 1
ATOM 4345 C C . LYS C 1 116 ? 18.283 -30.619 62.380 1.00 18.81 116 LYS C C 1
ATOM 4346 O O . LYS C 1 116 ? 17.377 -31.366 62.034 1.00 16.87 116 LYS C O 1
ATOM 4352 N N . ALA C 1 117 ? 18.050 -29.483 63.029 1.00 16.80 117 ALA C N 1
ATOM 4353 C CA . ALA C 1 117 ? 16.679 -29.087 63.341 1.00 19.18 117 ALA C CA 1
ATOM 4354 C C . ALA C 1 117 ? 15.888 -28.856 62.055 1.00 21.44 117 ALA C C 1
ATOM 4355 O O . ALA C 1 117 ? 14.715 -29.226 61.945 1.00 15.08 117 ALA C O 1
ATOM 4357 N N . SER C 1 118 ? 16.538 -28.223 61.087 1.00 18.48 118 SER C N 1
ATOM 4358 C CA . SER C 1 118 ? 15.911 -27.958 59.796 1.00 19.81 118 SER C CA 1
ATOM 4359 C C . SER C 1 118 ? 15.594 -29.277 59.097 1.00 23.14 118 SER C C 1
ATOM 4360 O O . SER C 1 118 ? 14.481 -29.490 58.619 1.00 19.54 118 SER C O 1
ATOM 4363 N N . ARG C 1 119 ? 16.580 -30.165 59.046 1.00 14.80 119 ARG C N 1
ATOM 4364 C CA . ARG C 1 119 ? 16.379 -31.466 58.415 1.00 18.33 119 ARG C CA 1
ATOM 4365 C C . ARG C 1 119 ? 15.220 -32.229 59.057 1.00 19.52 119 ARG C C 1
ATOM 4366 O O . ARG C 1 119 ? 14.383 -32.800 58.368 1.00 14.01 119 ARG C O 1
ATOM 4374 N N . GLU C 1 120 ? 15.154 -32.233 60.382 1.00 16.64 120 GLU C N 1
ATOM 4375 C CA . GLU C 1 120 ? 14.098 -33.000 61.035 1.00 22.07 120 GLU C CA 1
ATOM 4376 C C . GLU C 1 120 ? 12.720 -32.419 60.740 1.00 18.64 120 GLU C C 1
ATOM 4377 O O . GLU C 1 120 ? 11.748 -33.156 60.639 1.00 13.88 120 GLU C O 1
ATOM 4383 N N . LEU C 1 121 ? 12.627 -31.101 60.588 1.00 18.42 121 LEU C N 1
ATOM 4384 C CA . LEU C 1 121 ? 11.342 -30.517 60.239 1.00 13.43 121 LEU C CA 1
ATOM 4385 C C . LEU C 1 121 ? 10.936 -30.885 58.807 1.00 17.63 121 LEU C C 1
ATOM 4386 O O . LEU C 1 121 ? 9.773 -31.175 58.555 1.00 16.64 121 LEU C O 1
ATOM 4391 N N . TRP C 1 122 ? 11.886 -30.893 57.870 1.00 12.01 122 TRP C N 1
ATOM 4392 C CA . TRP C 1 122 ? 11.571 -31.359 56.525 1.00 15.87 122 TRP C CA 1
ATOM 4393 C C . TRP C 1 122 ? 11.121 -32.824 56.554 1.00 18.54 122 TRP C C 1
ATOM 4394 O O . TRP C 1 122 ? 10.196 -33.214 55.837 1.00 13.74 122 TRP C O 1
ATOM 4405 N N . MET C 1 123 ? 11.785 -33.629 57.374 1.00 15.78 123 MET C N 1
ATOM 4406 C CA . MET C 1 123 ? 11.426 -35.044 57.488 1.00 18.39 123 MET C CA 1
ATOM 4407 C C . MET C 1 123 ? 9.956 -35.209 57.906 1.00 23.47 123 MET C C 1
ATOM 4408 O O . MET C 1 123 ? 9.275 -36.136 57.461 1.00 24.59 123 MET C O 1
ATOM 4413 N N . ARG C 1 124 ? 9.466 -34.311 58.757 1.00 21.44 124 ARG C N 1
ATOM 4414 C CA . ARG C 1 124 ? 8.051 -34.335 59.132 1.00 18.14 124 ARG C CA 1
ATOM 4415 C C . ARG C 1 124 ? 7.156 -33.984 57.948 1.00 19.34 124 ARG C C 1
ATOM 4416 O O . ARG C 1 124 ? 6.331 -34.788 57.521 1.00 19.09 124 ARG C O 1
ATOM 4424 N N . VAL C 1 125 ? 7.326 -32.786 57.403 1.00 16.34 125 VAL C N 1
ATOM 4425 C CA . VAL C 1 125 ? 6.376 -32.301 56.407 1.00 22.39 125 VAL C CA 1
ATOM 4426 C C . VAL C 1 125 ? 6.549 -32.950 55.033 1.00 21.36 125 VAL C C 1
ATOM 4427 O O . VAL C 1 125 ? 5.563 -33.257 54.361 1.00 16.85 125 VAL C O 1
ATOM 4431 N N . TRP C 1 126 ? 7.795 -33.179 54.629 1.00 11.29 126 TRP C N 1
ATOM 4432 C CA . TRP C 1 126 ? 8.069 -33.627 53.269 1.00 13.35 126 TRP C CA 1
ATOM 4433 C C . TRP C 1 126 ? 8.590 -35.064 53.149 1.00 19.92 126 TRP C C 1
ATOM 4434 O O . TRP C 1 126 ? 8.937 -35.514 52.052 1.00 13.21 126 TRP C O 1
ATOM 4445 N N . SER C 1 127 ? 8.634 -35.786 54.268 1.00 18.18 127 SER C N 1
ATOM 4446 C CA . SER C 1 127 ? 8.946 -37.216 54.209 1.00 19.27 127 SER C CA 1
ATOM 4447 C C . SER C 1 127 ? 7.832 -38.084 54.805 1.00 23.66 127 SER C C 1
ATOM 4448 O O . SER C 1 127 ? 7.382 -39.034 54.171 1.00 22.50 127 SER C O 1
ATOM 4451 N N . ARG C 1 128 ? 7.389 -37.760 56.017 1.00 20.19 128 ARG C N 1
ATOM 4452 C CA . ARG C 1 128 ? 6.417 -38.609 56.718 1.00 19.51 128 ARG C CA 1
ATOM 4453 C C . ARG C 1 128 ? 5.000 -38.052 56.739 1.00 33.23 128 ARG C C 1
ATOM 4454 O O . ARG C 1 128 ? 4.111 -38.650 57.348 1.00 28.23 128 ARG C O 1
ATOM 4462 N N . ASN C 1 129 ? 4.801 -36.905 56.095 1.00 27.54 129 ASN C N 1
ATOM 4463 C CA . ASN C 1 129 ? 3.500 -36.232 56.080 1.00 34.38 129 ASN C CA 1
ATOM 4464 C C . ASN C 1 129 ? 2.948 -35.994 57.486 1.00 34.88 129 ASN C C 1
ATOM 4465 O O . ASN C 1 129 ? 1.771 -36.241 57.759 1.00 31.18 129 ASN C O 1
ATOM 4470 N N . GLU C 1 130 ? 3.814 -35.508 58.369 1.00 23.62 130 GLU C N 1
ATOM 4471 C CA . GLU C 1 130 ? 3.432 -35.183 59.741 1.00 23.00 130 GLU C CA 1
ATOM 4472 C C . GLU C 1 130 ? 3.280 -33.681 59.904 1.00 29.74 130 GLU C C 1
ATOM 4473 O O . GLU C 1 130 ? 3.912 -32.905 59.189 1.00 27.51 130 GLU C O 1
ATOM 4479 N N . ASP C 1 131 ? 2.449 -33.280 60.858 1.00 28.94 131 ASP C N 1
ATOM 4480 C CA . ASP C 1 131 ? 2.203 -31.870 61.143 1.00 25.84 131 ASP C CA 1
ATOM 4481 C C . ASP C 1 131 ? 3.468 -31.149 61.595 1.00 24.69 131 ASP C C 1
ATOM 4482 O O . ASP C 1 131 ? 4.314 -31.735 62.267 1.00 20.88 131 ASP C O 1
ATOM 4487 N N . ILE C 1 132 ? 3.585 -29.870 61.239 1.00 22.30 132 ILE C N 1
ATOM 4488 C CA . ILE C 1 132 ? 4.680 -29.038 61.737 1.00 22.06 132 ILE C CA 1
ATOM 4489 C C . ILE C 1 132 ? 4.182 -27.733 62.361 1.00 25.30 132 ILE C C 1
ATOM 4490 O O . ILE C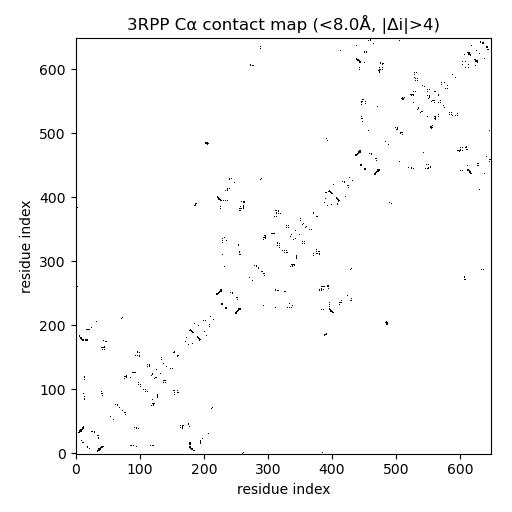 1 132 ? 4.963 -26.801 62.567 1.00 23.28 132 ILE C O 1
ATOM 4495 N N . THR C 1 133 ? 2.889 -27.668 62.673 1.00 19.80 133 THR C N 1
ATOM 4496 C CA . THR C 1 133 ? 2.318 -26.443 63.235 1.00 27.15 133 THR C CA 1
ATOM 4497 C C . THR C 1 133 ? 2.091 -26.507 64.750 1.00 31.88 133 THR C C 1
ATOM 4498 O O . THR C 1 133 ? 2.125 -25.483 65.436 1.00 29.72 133 THR C O 1
ATOM 4502 N N . GLU C 1 134 ? 1.876 -27.706 65.277 1.00 28.56 134 GLU C N 1
ATOM 4503 C CA . GLU C 1 134 ? 1.590 -27.854 66.701 1.00 25.79 134 GLU C CA 1
ATOM 4504 C C . GLU C 1 134 ? 2.872 -27.876 67.521 1.00 30.27 134 GLU C C 1
ATOM 4505 O O . GLU C 1 134 ? 3.893 -28.389 67.068 1.00 29.17 134 GLU C O 1
ATOM 4511 N N . PRO C 1 135 ? 2.825 -27.312 68.738 1.00 34.49 135 PRO C N 1
ATOM 4512 C CA . PRO C 1 135 ? 4.014 -27.301 69.594 1.00 29.90 135 PRO C CA 1
ATOM 4513 C C . PRO C 1 135 ? 4.627 -28.690 69.773 1.00 31.57 135 PRO C C 1
ATOM 4514 O O . PRO C 1 135 ? 5.846 -28.812 69.688 1.00 33.04 135 PRO C O 1
ATOM 4518 N N . GLN C 1 136 ? 3.810 -29.716 70.009 1.00 31.30 136 GLN C N 1
ATOM 4519 C CA . GLN C 1 136 ? 4.352 -31.061 70.216 1.00 39.73 136 GLN C CA 1
ATOM 4520 C C . GLN C 1 136 ? 5.111 -31.535 68.980 1.00 31.79 136 GLN C C 1
ATOM 4521 O O . GLN C 1 136 ? 6.102 -32.263 69.090 1.00 31.69 136 GLN C O 1
ATOM 4527 N N . SER C 1 137 ? 4.634 -31.118 67.810 1.00 25.22 137 SER C N 1
ATOM 4528 C CA . SER C 1 137 ? 5.267 -31.484 66.545 1.00 31.34 137 SER C CA 1
ATOM 4529 C C . SER C 1 137 ? 6.668 -30.894 66.445 1.00 32.25 137 SER C C 1
ATOM 4530 O O . SER C 1 137 ? 7.621 -31.593 66.099 1.00 28.95 137 SER C O 1
ATOM 4533 N N . ILE C 1 138 ? 6.779 -29.601 66.744 1.00 22.58 138 ILE C N 1
ATOM 4534 C CA . ILE C 1 138 ? 8.069 -28.915 66.724 1.00 24.92 138 ILE C CA 1
ATOM 4535 C C . ILE C 1 138 ? 9.045 -29.528 67.718 1.00 25.86 138 ILE C C 1
ATOM 4536 O O . ILE C 1 138 ? 10.197 -29.787 67.381 1.00 26.55 138 ILE C O 1
ATOM 4541 N N . LEU C 1 139 ? 8.587 -29.750 68.947 1.00 24.60 139 LEU C N 1
ATOM 4542 C CA . LEU C 1 139 ? 9.433 -30.345 69.977 1.00 32.67 139 LEU C CA 1
ATOM 4543 C C . LEU C 1 139 ? 9.952 -31.716 69.561 1.00 33.08 139 LEU C C 1
ATOM 4544 O O . LEU C 1 139 ? 11.103 -32.060 69.833 1.00 26.88 139 LEU C O 1
ATOM 4549 N N . ALA C 1 140 ? 9.100 -32.496 68.907 1.00 30.22 140 ALA C N 1
ATOM 4550 C CA . ALA C 1 140 ? 9.479 -33.836 68.472 1.00 29.31 140 ALA C CA 1
ATOM 4551 C C . ALA C 1 140 ? 10.624 -33.761 67.466 1.00 31.08 140 ALA C C 1
ATOM 4552 O O . ALA C 1 140 ? 11.588 -34.526 67.537 1.00 26.15 140 ALA C O 1
ATOM 4554 N N . ALA C 1 141 ? 10.520 -32.831 66.527 1.00 24.01 141 ALA C N 1
ATOM 4555 C CA . ALA C 1 141 ? 11.594 -32.636 65.561 1.00 23.95 141 ALA C CA 1
ATOM 4556 C C . ALA C 1 141 ? 12.864 -32.203 66.276 1.00 29.74 141 ALA C C 1
ATOM 4557 O O . ALA C 1 141 ? 13.951 -32.705 65.990 1.00 26.44 141 ALA C O 1
ATOM 4559 N N . ALA C 1 142 ? 12.730 -31.266 67.210 1.00 22.33 142 ALA C N 1
ATOM 4560 C CA . ALA C 1 142 ? 13.901 -30.735 67.895 1.00 27.75 142 ALA C CA 1
ATOM 4561 C C . ALA C 1 142 ? 14.622 -31.819 68.695 1.00 31.19 142 ALA C C 1
ATOM 4562 O O . ALA C 1 142 ? 15.850 -31.855 68.735 1.00 32.92 142 ALA C O 1
ATOM 4564 N N . GLU C 1 143 ? 13.861 -32.704 69.326 1.00 31.81 143 GLU C N 1
ATOM 4565 C CA . GLU C 1 143 ? 14.467 -33.779 70.102 1.00 44.60 143 GLU C CA 1
ATOM 4566 C C . GLU C 1 143 ? 15.130 -34.805 69.185 1.00 39.84 143 GLU C C 1
ATOM 4567 O O . GLU C 1 143 ? 16.236 -35.275 69.460 1.00 38.60 143 GLU C O 1
ATOM 4573 N N . LYS C 1 144 ? 14.467 -35.122 68.078 1.00 39.09 144 LYS C N 1
ATOM 4574 C CA . LYS C 1 144 ? 15.045 -35.999 67.071 1.00 33.85 144 LYS C CA 1
ATOM 4575 C C . LYS C 1 144 ? 16.391 -35.434 66.607 1.00 36.51 144 LYS C C 1
ATOM 4576 O O . LYS C 1 144 ? 17.330 -36.179 66.326 1.00 32.76 144 LYS C O 1
ATOM 4582 N N . ALA C 1 145 ? 16.480 -34.106 66.547 1.00 25.58 145 ALA C N 1
ATOM 4583 C CA . ALA C 1 145 ? 17.701 -33.428 66.116 1.00 29.32 145 ALA C CA 1
ATOM 4584 C C . ALA C 1 145 ? 18.825 -33.514 67.146 1.00 32.41 145 ALA C C 1
ATOM 4585 O O . ALA C 1 145 ? 19.967 -33.161 66.852 1.00 35.82 145 ALA C O 1
ATOM 4587 N N . GLY C 1 146 ? 18.501 -33.967 68.352 1.00 39.39 146 GLY C N 1
ATOM 4588 C CA . GLY C 1 146 ? 19.501 -34.130 69.392 1.00 40.79 146 GLY C CA 1
ATOM 4589 C C . GLY C 1 146 ? 19.419 -33.088 70.492 1.00 44.61 146 GLY C C 1
ATOM 4590 O O . GLY C 1 146 ? 20.267 -33.048 71.386 1.00 41.77 146 GLY C O 1
ATOM 4591 N N . MET C 1 147 ? 18.400 -32.238 70.428 1.00 41.41 147 MET C N 1
ATOM 4592 C CA . MET C 1 147 ? 18.181 -31.224 71.456 1.00 38.45 147 MET C CA 1
ATOM 4593 C C . MET C 1 147 ? 17.543 -31.852 72.695 1.00 35.89 147 MET C C 1
ATOM 4594 O O . MET C 1 147 ? 16.738 -32.772 72.579 1.00 37.24 147 MET C O 1
ATOM 4599 N N . SER C 1 148 ? 17.903 -31.360 73.879 1.00 45.17 148 SER C N 1
ATOM 4600 C CA . SER C 1 148 ? 17.271 -31.836 75.107 1.00 44.43 148 SER C CA 1
ATOM 4601 C C . SER C 1 148 ? 15.856 -31.278 75.197 1.00 45.92 148 SER C C 1
ATOM 4602 O O . SER C 1 148 ? 15.557 -30.233 74.617 1.00 42.52 148 SER C O 1
ATOM 4605 N N . ALA C 1 149 ? 14.980 -31.981 75.907 1.00 44.35 149 ALA C N 1
ATOM 4606 C CA . ALA C 1 149 ? 13.613 -31.509 76.099 1.00 44.70 149 ALA C CA 1
ATOM 4607 C C . ALA C 1 149 ? 13.615 -30.090 76.664 1.00 41.88 149 ALA C C 1
ATOM 4608 O O . ALA C 1 149 ? 12.797 -29.254 76.278 1.00 36.65 149 ALA C O 1
ATOM 4610 N N . GLU C 1 150 ? 14.548 -29.830 77.575 1.00 40.42 150 GLU C N 1
ATOM 4611 C CA . GLU C 1 150 ? 14.677 -28.523 78.210 1.00 49.30 150 GLU C CA 1
ATOM 4612 C C . GLU C 1 150 ? 15.072 -27.457 77.190 1.00 48.25 150 GLU C C 1
ATOM 4613 O O . GLU C 1 150 ? 14.420 -26.418 77.082 1.00 40.50 150 GLU C O 1
ATOM 4619 N N . GLN C 1 151 ? 16.144 -27.722 76.451 1.00 49.31 151 GLN C N 1
ATOM 4620 C CA . GLN C 1 151 ? 16.567 -26.839 75.370 1.00 48.64 151 GLN C CA 1
ATOM 4621 C C . GLN C 1 151 ? 15.422 -26.554 74.407 1.00 41.98 151 GLN C C 1
ATOM 4622 O O . GLN C 1 151 ? 15.105 -25.397 74.135 1.00 40.00 151 GLN C O 1
ATOM 4628 N N . ALA C 1 152 ? 14.815 -27.617 73.888 1.00 40.07 152 ALA C N 1
ATOM 4629 C CA . ALA C 1 152 ? 13.737 -27.486 72.910 1.00 39.66 152 ALA C CA 1
ATOM 4630 C C . ALA C 1 152 ? 12.601 -26.638 73.464 1.00 37.18 152 ALA C C 1
ATOM 4631 O O . ALA C 1 152 ? 12.162 -25.678 72.832 1.00 34.14 152 ALA C O 1
ATOM 4633 N N . GLN C 1 153 ? 12.130 -26.994 74.654 1.00 35.54 153 GLN C N 1
ATOM 4634 C CA . GLN C 1 153 ? 11.058 -26.246 75.295 1.00 36.60 153 GLN C CA 1
ATOM 4635 C C . GLN C 1 153 ? 11.454 -24.786 75.478 1.00 38.39 153 GLN C C 1
ATOM 4636 O O . GLN C 1 153 ? 10.649 -23.879 75.249 1.00 37.58 153 GLN C O 1
ATOM 4642 N N . GLY C 1 154 ? 12.698 -24.568 75.892 1.00 32.44 154 GLY C N 1
ATOM 4643 C CA . GLY C 1 154 ? 13.211 -23.225 76.092 1.00 35.18 154 GLY C CA 1
ATOM 4644 C C . GLY C 1 154 ? 13.075 -22.374 74.843 1.00 38.36 154 GLY C C 1
ATOM 4645 O O . GLY C 1 154 ? 12.601 -21.237 74.897 1.00 37.60 154 GLY C O 1
ATOM 4646 N N . LEU C 1 155 ? 13.493 -22.929 73.710 1.00 32.54 155 LEU C N 1
ATOM 4647 C CA . LEU C 1 155 ? 13.390 -22.225 72.434 1.00 34.26 155 LEU C CA 1
ATOM 4648 C C . LEU C 1 155 ? 11.937 -22.006 72.012 1.00 34.44 155 LEU C C 1
ATOM 4649 O O . LEU C 1 155 ? 11.567 -20.923 71.565 1.00 30.45 155 LEU C O 1
ATOM 4654 N N . LEU C 1 156 ? 11.109 -23.033 72.164 1.00 29.52 156 LEU C N 1
ATOM 4655 C CA . LEU C 1 156 ? 9.710 -22.929 71.774 1.00 31.40 156 LEU C CA 1
ATOM 4656 C C . LEU C 1 156 ? 9.029 -21.738 72.450 1.00 36.36 156 LEU C C 1
ATOM 4657 O O . LEU C 1 156 ? 8.169 -21.082 71.859 1.00 34.64 156 LEU C O 1
ATOM 4662 N N . GLU C 1 157 ? 9.423 -21.457 73.688 1.00 38.93 157 GLU C N 1
ATOM 4663 C CA . GLU C 1 157 ? 8.813 -20.375 74.453 1.00 44.88 157 GLU C CA 1
ATOM 4664 C C . GLU C 1 157 ? 9.221 -18.994 73.939 1.00 46.53 157 GLU C C 1
ATOM 4665 O O . GLU C 1 157 ? 8.653 -17.983 74.344 1.00 50.08 157 GLU C O 1
ATOM 4671 N N . LYS C 1 158 ? 10.204 -18.954 73.046 1.00 36.83 158 LYS C N 1
ATOM 4672 C CA . LYS C 1 158 ? 10.696 -17.681 72.527 1.00 36.85 158 LYS C CA 1
ATOM 4673 C C . LYS C 1 158 ? 10.147 -17.399 71.131 1.00 32.84 158 LYS C C 1
ATOM 4674 O O . LYS C 1 158 ? 10.391 -16.340 70.558 1.00 35.49 158 LYS C O 1
ATOM 4680 N N . ILE C 1 159 ? 9.387 -18.354 70.607 1.00 28.79 159 ILE C N 1
ATOM 4681 C CA . ILE C 1 159 ? 8.868 -18.299 69.242 1.00 33.56 159 ILE C CA 1
ATOM 4682 C C . ILE C 1 159 ? 8.129 -17.012 68.875 1.00 38.29 159 ILE C C 1
ATOM 4683 O O . ILE C 1 159 ? 8.197 -16.557 67.733 1.00 32.70 159 ILE C O 1
ATOM 4688 N N . ALA C 1 160 ? 7.420 -16.429 69.833 1.00 36.30 160 ALA C N 1
ATOM 4689 C CA . ALA C 1 160 ? 6.618 -15.246 69.546 1.00 42.35 160 ALA C CA 1
ATOM 4690 C C . ALA C 1 160 ? 7.217 -13.958 70.113 1.00 37.45 160 ALA C C 1
ATOM 4691 O O . ALA C 1 160 ? 6.578 -12.905 70.083 1.00 37.82 160 ALA C O 1
ATOM 4693 N N . THR C 1 161 ? 8.446 -14.030 70.613 1.00 32.49 161 THR C N 1
ATOM 4694 C CA . THR C 1 161 ? 9.110 -12.823 71.096 1.00 35.08 161 THR C CA 1
ATOM 4695 C C . THR C 1 161 ? 9.427 -11.910 69.922 1.00 39.18 161 THR C C 1
ATOM 4696 O O . THR C 1 161 ? 9.726 -12.384 68.821 1.00 29.25 161 THR C O 1
ATOM 4700 N N . PRO C 1 162 ? 9.344 -10.594 70.143 1.00 39.59 162 PRO C N 1
ATOM 4701 C CA . PRO C 1 162 ? 9.670 -9.635 69.086 1.00 39.79 162 PRO C CA 1
ATOM 4702 C C . PRO C 1 162 ? 11.059 -9.878 68.498 1.00 33.50 162 PRO C C 1
ATOM 4703 O O . PRO C 1 162 ? 11.234 -9.716 67.294 1.00 27.60 162 PRO C O 1
ATOM 4707 N N . LYS C 1 163 ? 12.027 -10.264 69.324 1.00 29.24 163 LYS C N 1
ATOM 4708 C CA . LYS C 1 163 ? 13.367 -10.534 68.815 1.00 29.74 163 LYS C CA 1
ATOM 4709 C C . LYS C 1 163 ? 13.342 -11.599 67.711 1.00 35.27 163 LYS C C 1
ATOM 4710 O O . LYS C 1 163 ? 13.924 -11.417 66.639 1.00 28.21 163 LYS C O 1
ATOM 4716 N N . VAL C 1 164 ? 12.671 -12.711 67.989 1.00 26.07 164 VAL C N 1
ATOM 4717 C CA . VAL C 1 164 ? 12.577 -13.816 67.042 1.00 22.51 164 VAL C CA 1
ATOM 4718 C C . VAL C 1 164 ? 11.718 -13.466 65.834 1.00 31.09 164 VAL C C 1
ATOM 4719 O O . VAL C 1 164 ? 12.105 -13.733 64.691 1.00 19.82 164 VAL C O 1
ATOM 4723 N N . LYS C 1 165 ? 10.552 -12.873 66.080 1.00 23.47 165 LYS C N 1
ATOM 4724 C CA . LYS C 1 165 ? 9.674 -12.471 64.981 1.00 31.01 165 LYS C CA 1
ATOM 4725 C C . LYS C 1 165 ? 10.383 -11.507 64.029 1.00 30.78 165 LYS C C 1
ATOM 4726 O O . LYS C 1 165 ? 10.306 -11.654 62.804 1.00 24.62 165 LYS C O 1
ATOM 4732 N N . ASN C 1 166 ? 11.081 -10.525 64.596 1.00 28.26 166 ASN C N 1
ATOM 4733 C CA . ASN C 1 166 ? 11.782 -9.535 63.791 1.00 25.52 166 ASN C CA 1
ATOM 4734 C C . ASN C 1 166 ? 12.967 -10.121 63.026 1.00 31.28 166 ASN C C 1
ATOM 4735 O O . ASN C 1 166 ? 13.237 -9.720 61.896 1.00 20.56 166 ASN C O 1
ATOM 4740 N N . GLN C 1 167 ? 13.674 -11.067 63.639 1.00 29.01 167 GLN C N 1
ATOM 4741 C CA . GLN C 1 167 ? 14.785 -11.716 62.950 1.00 26.26 167 GLN C CA 1
ATOM 4742 C C . GLN C 1 167 ? 14.308 -12.487 61.721 1.00 25.14 167 GLN C C 1
ATOM 4743 O O . GLN C 1 167 ? 14.952 -12.446 60.664 1.00 19.45 167 GLN C O 1
ATOM 4749 N N . LEU C 1 168 ? 13.188 -13.194 61.858 1.00 19.40 168 LEU C N 1
ATOM 4750 C CA . LEU C 1 168 ? 12.623 -13.919 60.722 1.00 19.65 168 LEU C CA 1
ATOM 4751 C C . LEU C 1 168 ? 12.199 -12.947 59.619 1.00 22.40 168 LEU C C 1
ATOM 4752 O O . LEU C 1 168 ? 12.454 -13.181 58.433 1.00 19.81 168 LEU C O 1
ATOM 4757 N N . LYS C 1 169 ? 11.567 -11.844 60.004 1.00 18.66 169 LYS C N 1
ATOM 4758 C CA . LYS C 1 169 ? 11.188 -10.835 59.020 1.00 24.27 169 LYS C CA 1
ATOM 4759 C C . LYS C 1 169 ? 12.407 -10.234 58.328 1.00 24.65 169 LYS C C 1
ATOM 4760 O O . LYS C 1 169 ? 12.402 -10.044 57.116 1.00 17.14 169 LYS C O 1
ATOM 4766 N N . GLU C 1 170 ? 13.457 -9.948 59.094 1.00 17.28 170 GLU C N 1
ATOM 4767 C CA . GLU C 1 170 ? 14.650 -9.333 58.524 1.00 24.24 170 GLU C CA 1
ATOM 4768 C C . GLU C 1 170 ? 15.347 -10.288 57.568 1.00 23.87 170 GLU C C 1
ATOM 4769 O O . GLU C 1 170 ? 15.866 -9.877 56.536 1.00 16.62 170 GLU C O 1
ATOM 4775 N N . THR C 1 171 ? 15.371 -11.564 57.921 1.00 18.80 171 THR C N 1
ATOM 4776 C CA . THR C 1 171 ? 16.005 -12.548 57.052 1.00 18.23 171 THR C CA 1
ATOM 4777 C C . THR C 1 171 ? 15.218 -12.684 55.760 1.00 16.58 171 THR C C 1
ATOM 4778 O O . THR C 1 171 ? 15.785 -12.752 54.669 1.00 13.76 171 THR C O 1
ATOM 4782 N N . THR C 1 172 ? 13.899 -12.732 55.886 1.00 14.66 172 THR C N 1
ATOM 4783 C CA . THR C 1 172 ? 13.050 -12.840 54.710 1.00 18.49 172 THR C CA 1
ATOM 4784 C C . THR C 1 172 ? 13.227 -11.589 53.845 1.00 20.76 172 THR C C 1
ATOM 4785 O O . THR C 1 172 ? 13.338 -11.674 52.622 1.00 17.59 172 THR C O 1
ATOM 4789 N N . GLU C 1 173 ? 13.295 -10.428 54.486 1.00 13.69 173 GLU C N 1
ATOM 4790 C CA . GLU C 1 173 ? 13.568 -9.188 53.754 1.00 15.53 173 GLU C CA 1
ATOM 4791 C C . GLU C 1 173 ? 14.896 -9.246 52.995 1.00 14.56 173 GLU C C 1
ATOM 4792 O O . GLU C 1 173 ? 14.983 -8.789 51.852 1.00 14.18 173 GLU C O 1
ATOM 4798 N N . ALA C 1 174 ? 15.929 -9.816 53.613 1.00 16.09 174 ALA C N 1
ATOM 4799 C CA . ALA C 1 174 ? 17.208 -9.971 52.917 1.00 16.88 174 ALA C CA 1
ATOM 4800 C C . ALA C 1 174 ? 17.049 -10.808 51.646 1.00 17.23 174 ALA C C 1
ATOM 4801 O O . ALA C 1 174 ? 17.633 -10.488 50.619 1.00 14.30 174 ALA C O 1
ATOM 4803 N N . ALA C 1 175 ? 16.250 -11.873 51.709 1.00 19.36 175 ALA C N 1
ATOM 4804 C CA . ALA C 1 175 ? 15.979 -12.656 50.501 1.00 17.09 175 ALA C CA 1
ATOM 4805 C C . ALA C 1 175 ? 15.328 -11.786 49.422 1.00 16.49 175 ALA C C 1
ATOM 4806 O O . ALA C 1 175 ? 15.729 -11.825 48.246 1.00 10.84 175 ALA C O 1
ATOM 4808 N N . CYS C 1 176 ? 14.324 -11.013 49.818 1.00 13.64 176 CYS C N 1
ATOM 4809 C CA . CYS C 1 176 ? 13.662 -10.103 48.881 1.00 21.23 176 CYS C CA 1
ATOM 4810 C C . CYS C 1 176 ? 14.657 -9.147 48.245 1.00 20.68 176 CYS C C 1
ATOM 4811 O O . CYS C 1 176 ? 14.621 -8.919 47.038 1.00 14.81 176 CYS C O 1
ATOM 4814 N N . ARG C 1 177 ? 15.550 -8.585 49.052 1.00 15.42 177 ARG C N 1
ATOM 4815 C CA . ARG C 1 177 ? 16.528 -7.640 48.520 1.00 21.95 177 ARG C CA 1
ATOM 4816 C C . ARG C 1 177 ? 17.554 -8.284 47.598 1.00 19.72 177 ARG C C 1
ATOM 4817 O O . ARG C 1 177 ? 18.143 -7.608 46.759 1.00 12.84 177 ARG C O 1
ATOM 4825 N N . TYR C 1 178 ? 17.754 -9.594 47.742 1.00 15.39 178 TYR C N 1
ATOM 4826 C CA . TYR C 1 178 ? 18.567 -10.344 46.794 1.00 17.67 178 TYR C CA 1
ATOM 4827 C C . TYR C 1 178 ? 17.776 -10.731 45.541 1.00 20.55 178 TYR C C 1
ATOM 4828 O O . TYR C 1 178 ? 18.309 -11.398 44.652 1.00 20.79 178 TYR C O 1
ATOM 4837 N N . GLY C 1 179 ? 16.505 -10.344 45.487 1.00 13.41 179 GLY C N 1
ATOM 4838 C CA . GLY C 1 179 ? 15.690 -10.573 44.299 1.00 17.57 179 GLY C CA 1
ATOM 4839 C C . GLY C 1 179 ? 14.814 -11.819 44.316 1.00 16.73 179 GLY C C 1
ATOM 4840 O O . GLY C 1 179 ? 14.299 -12.228 43.274 1.00 10.94 179 GLY C O 1
ATOM 4841 N N . ALA C 1 180 ? 14.639 -12.422 45.490 1.00 12.62 180 ALA C N 1
ATOM 4842 C CA . ALA C 1 180 ? 13.839 -13.650 45.602 1.00 13.33 180 ALA C CA 1
ATOM 4843 C C . ALA C 1 180 ? 12.398 -13.429 45.134 1.00 16.25 180 ALA C C 1
ATOM 4844 O O . ALA C 1 180 ? 11.766 -12.429 45.487 1.00 20.04 180 ALA C O 1
ATOM 4846 N N . PHE C 1 181 ? 11.889 -14.369 44.346 1.00 11.12 181 PHE C N 1
ATOM 4847 C CA . PHE C 1 181 ? 10.466 -14.416 43.995 1.00 19.17 181 PHE C CA 1
ATOM 4848 C C . PHE C 1 181 ? 9.885 -15.732 44.488 1.00 18.86 181 PHE C C 1
ATOM 4849 O O . PHE C 1 181 ? 8.707 -16.040 44.280 1.00 17.58 181 PHE C O 1
ATOM 4857 N N . GLY C 1 182 ? 10.737 -16.518 45.130 1.00 18.04 182 GLY C N 1
ATOM 4858 C CA . GLY C 1 182 ? 10.387 -17.843 45.612 1.00 18.70 182 GLY C CA 1
ATOM 4859 C C . GLY C 1 182 ? 11.624 -18.432 46.262 1.00 17.88 182 GLY C C 1
ATOM 4860 O O . GLY C 1 182 ? 12.708 -17.882 46.121 1.00 15.49 182 GLY C O 1
ATOM 4861 N N . LEU C 1 183 ? 11.468 -19.542 46.973 1.00 14.35 183 LEU C N 1
ATOM 4862 C CA . LEU C 1 183 ? 12.601 -20.185 47.632 1.00 11.94 183 LEU C CA 1
ATOM 4863 C C . LEU C 1 183 ? 12.775 -21.583 47.061 1.00 15.21 183 LEU C C 1
ATOM 4864 O O . LEU C 1 183 ? 11.824 -22.155 46.528 1.00 12.28 183 LEU C O 1
ATOM 4869 N N . PRO C 1 184 ? 13.989 -22.143 47.163 1.00 12.15 184 PRO C N 1
ATOM 4870 C CA . PRO C 1 184 ? 15.175 -21.584 47.818 1.00 12.53 184 PRO C CA 1
ATOM 4871 C C . PRO C 1 184 ? 15.895 -20.571 46.945 1.00 17.11 184 PRO C C 1
ATOM 4872 O O . PRO C 1 184 ? 15.788 -20.614 45.716 1.00 11.37 184 PRO C O 1
ATOM 4876 N N . ILE C 1 185 ? 16.633 -19.665 47.577 1.00 13.93 185 ILE C N 1
ATOM 4877 C CA . ILE C 1 185 ? 17.661 -18.944 46.847 1.00 9.45 185 ILE C CA 1
ATOM 4878 C C . ILE C 1 185 ? 18.992 -19.175 47.533 1.00 12.55 185 ILE C C 1
ATOM 4879 O O . ILE C 1 185 ? 19.062 -19.275 48.767 1.00 11.03 185 ILE C O 1
ATOM 4884 N N . THR C 1 186 ? 20.032 -19.287 46.718 1.00 9.16 186 THR C N 1
ATOM 4885 C CA . THR C 1 186 ? 21.397 -19.460 47.201 1.00 13.57 186 THR C CA 1
ATOM 4886 C C . THR C 1 186 ? 22.177 -18.235 46.752 1.00 16.46 186 THR C C 1
ATOM 4887 O O . THR C 1 186 ? 22.144 -17.885 45.573 1.00 13.85 186 THR C O 1
ATOM 4891 N N . VAL C 1 187 ? 22.855 -17.572 47.685 1.00 11.62 187 VAL C N 1
ATOM 4892 C CA . VAL C 1 187 ? 23.571 -16.343 47.346 1.00 11.97 187 VAL C CA 1
ATOM 4893 C C . VAL C 1 187 ? 25.051 -16.536 47.618 1.00 16.10 187 VAL C C 1
ATOM 4894 O O . VAL C 1 187 ? 25.446 -16.795 48.753 1.00 11.68 187 VAL C O 1
ATOM 4898 N N . ALA C 1 188 ? 25.860 -16.424 46.570 1.00 12.28 188 ALA C N 1
ATOM 4899 C CA . ALA C 1 188 ? 27.305 -16.600 46.703 1.00 17.17 188 ALA C CA 1
ATOM 4900 C C . ALA C 1 188 ? 27.999 -15.259 46.582 1.00 16.36 188 ALA C C 1
ATOM 4901 O O . ALA C 1 188 ? 27.719 -14.496 45.660 1.00 14.79 188 ALA C O 1
ATOM 4903 N N . HIS C 1 189 ? 28.906 -14.991 47.516 1.00 14.31 189 HIS C N 1
ATOM 4904 C CA . HIS C 1 189 ? 29.737 -13.801 47.479 1.00 16.56 189 HIS C CA 1
ATOM 4905 C C . HIS C 1 189 ? 31.134 -14.271 47.118 1.00 19.68 189 HIS C C 1
ATOM 4906 O O . HIS C 1 189 ? 31.807 -14.916 47.921 1.00 17.47 189 HIS C O 1
ATOM 4913 N N . VAL C 1 190 ? 31.550 -13.979 45.894 1.00 18.38 190 VAL C N 1
ATOM 4914 C CA . VAL C 1 190 ? 32.793 -14.532 45.370 1.00 17.61 190 VAL C CA 1
ATOM 4915 C C . VAL C 1 190 ? 33.354 -13.655 44.261 1.00 15.88 190 VAL C C 1
ATOM 4916 O O . VAL C 1 190 ? 32.605 -13.125 43.450 1.00 15.02 190 VAL C O 1
ATOM 4920 N N . ASP C 1 191 ? 34.677 -13.472 44.259 1.00 14.53 191 ASP C N 1
ATOM 4921 C CA . ASP C 1 191 ? 35.351 -12.764 43.178 1.00 16.77 191 ASP C CA 1
ATOM 4922 C C . ASP C 1 191 ? 34.807 -11.338 43.012 1.00 17.40 191 ASP C C 1
ATOM 4923 O O . ASP C 1 191 ? 34.763 -10.797 41.907 1.00 17.41 191 ASP C O 1
ATOM 4928 N N . GLY C 1 192 ? 34.402 -10.742 44.128 1.00 12.16 192 GLY C N 1
ATOM 4929 C CA . GLY C 1 192 ? 33.970 -9.350 44.137 1.00 13.61 192 GLY C CA 1
ATOM 4930 C C . GLY C 1 192 ? 32.561 -9.122 43.629 1.00 18.23 192 GLY C C 1
ATOM 4931 O O . GLY C 1 192 ? 32.160 -7.985 43.374 1.00 14.31 192 GLY C O 1
ATOM 4932 N N . GLN C 1 193 ? 31.791 -10.195 43.492 1.00 16.67 193 GLN C N 1
ATOM 4933 C CA . GLN C 1 193 ? 30.406 -10.054 43.042 1.00 16.48 193 GLN C CA 1
ATOM 4934 C C . GLN C 1 193 ? 29.488 -10.882 43.909 1.00 19.56 193 GLN C C 1
ATOM 4935 O O . GLN C 1 193 ? 29.939 -11.744 44.659 1.00 15.44 193 GLN C O 1
ATOM 4941 N N . THR C 1 194 ? 28.195 -10.606 43.800 1.00 14.38 194 THR C N 1
ATOM 4942 C CA . THR C 1 194 ? 27.173 -11.330 44.540 1.00 12.70 194 THR C CA 1
ATOM 4943 C C . THR C 1 194 ? 26.235 -11.960 43.523 1.00 17.86 194 THR C C 1
ATOM 4944 O O . THR C 1 194 ? 25.728 -11.273 42.644 1.00 17.75 194 THR C O 1
ATOM 4948 N N . HIS C 1 195 ? 26.019 -13.267 43.626 1.00 12.05 195 HIS C N 1
ATOM 4949 C CA . HIS C 1 195 ? 25.179 -13.984 42.663 1.00 13.22 195 HIS C CA 1
ATOM 4950 C C . HIS C 1 195 ? 24.045 -14.709 43.359 1.00 14.17 195 HIS C C 1
ATOM 4951 O O . HIS C 1 195 ? 24.281 -15.446 44.308 1.00 14.81 195 HIS C O 1
ATOM 4958 N N . MET C 1 196 ? 22.817 -14.502 42.893 1.00 11.48 196 MET C N 1
ATOM 4959 C CA . MET C 1 196 ? 21.676 -15.200 43.464 1.00 14.37 196 MET C CA 1
ATOM 4960 C C . MET C 1 196 ? 21.213 -16.262 42.484 1.00 14.45 196 MET C C 1
ATOM 4961 O O . MET C 1 196 ? 21.024 -15.981 41.302 1.00 15.09 196 MET C O 1
ATOM 4966 N N . LEU C 1 197 ? 21.074 -17.491 42.981 1.00 11.24 197 LEU C N 1
ATOM 4967 C CA . LEU C 1 197 ? 20.642 -18.642 42.185 1.00 9.68 197 LEU C CA 1
ATOM 4968 C C . LEU C 1 197 ? 19.344 -19.208 42.761 1.00 11.59 197 LEU C C 1
ATOM 4969 O O . LEU C 1 197 ? 19.254 -19.465 43.953 1.00 15.27 197 LEU C O 1
ATOM 4974 N N . PHE C 1 198 ? 18.342 -19.404 41.910 1.00 12.39 198 PHE C N 1
ATOM 4975 C CA . PHE C 1 198 ? 17.049 -19.895 42.377 1.00 13.91 198 PHE C CA 1
ATOM 4976 C C . PHE C 1 198 ? 16.911 -21.400 42.171 1.00 15.69 198 PHE C C 1
ATOM 4977 O O . PHE C 1 198 ? 17.278 -21.925 41.116 1.00 12.20 198 PHE C O 1
ATOM 4985 N N . GLY C 1 199 ? 16.382 -22.083 43.179 1.00 14.56 199 GLY C N 1
ATOM 4986 C CA . GLY C 1 199 ? 16.044 -23.490 43.038 1.00 12.86 199 GLY C CA 1
ATOM 4987 C C . GLY C 1 199 ? 17.167 -24.423 43.437 1.00 12.61 199 GLY C C 1
ATOM 4988 O O . GLY C 1 199 ? 18.167 -23.990 43.995 1.00 14.35 199 GLY C O 1
ATOM 4989 N N . SER C 1 200 ? 16.992 -25.710 43.150 1.00 11.46 200 SER C N 1
ATOM 4990 C CA . SER C 1 200 ? 17.951 -26.722 43.594 1.00 12.38 200 SER C CA 1
ATOM 4991 C C . SER C 1 200 ? 18.800 -27.288 42.461 1.00 15.41 200 SER C C 1
ATOM 4992 O O . SER C 1 200 ? 19.589 -28.216 42.677 1.00 18.47 200 SER C O 1
ATOM 4995 N N . ASP C 1 201 ? 18.631 -26.753 41.258 1.00 13.38 201 ASP C N 1
ATOM 4996 C CA . ASP C 1 201 ? 19.220 -27.370 40.070 1.00 18.82 201 ASP C CA 1
ATOM 4997 C C . ASP C 1 201 ? 20.404 -26.607 39.497 1.00 23.16 201 ASP C C 1
ATOM 4998 O O . ASP C 1 201 ? 20.817 -26.860 38.365 1.00 27.55 201 ASP C O 1
ATOM 5003 N N . ARG C 1 202 ? 20.953 -25.682 40.280 1.00 12.29 202 ARG C N 1
ATOM 5004 C CA . ARG C 1 202 ? 21.979 -24.782 39.785 1.00 13.34 202 ARG C CA 1
ATOM 5005 C C . ARG C 1 202 ? 23.249 -24.918 40.598 1.00 14.40 202 ARG C C 1
ATOM 5006 O O . ARG C 1 202 ? 24.086 -24.021 40.596 1.00 12.95 202 ARG C O 1
ATOM 5014 N N . MET C 1 203 ? 23.391 -26.030 41.314 1.00 13.02 203 MET C N 1
ATOM 5015 C CA . MET C 1 203 ? 24.577 -26.192 42.158 1.00 16.03 203 MET C CA 1
ATOM 5016 C C . MET C 1 203 ? 25.866 -26.412 41.348 1.00 11.05 203 MET C C 1
ATOM 5017 O O . MET C 1 203 ? 26.959 -26.063 41.819 1.00 12.85 203 MET C O 1
ATOM 5022 N N . GLU C 1 204 ? 25.764 -26.956 40.134 1.00 11.53 204 GLU C N 1
ATOM 5023 C CA . GLU C 1 204 ? 26.954 -27.057 39.275 1.00 15.94 204 GLU C CA 1
ATOM 5024 C C . GLU C 1 204 ? 27.400 -25.664 38.831 1.00 15.68 204 GLU C C 1
ATOM 5025 O O . GLU C 1 204 ? 28.598 -25.364 38.748 1.00 13.17 204 GLU C O 1
ATOM 5031 N N . LEU C 1 205 ? 26.436 -24.797 38.545 1.00 8.68 205 LEU C N 1
ATOM 5032 C CA . LEU C 1 205 ? 26.782 -23.416 38.215 1.00 12.43 205 LEU C CA 1
ATOM 5033 C C . LEU C 1 205 ? 27.425 -22.744 39.428 1.00 14.39 205 LEU C C 1
ATOM 5034 O O . LEU C 1 205 ? 28.417 -22.011 39.296 1.00 10.40 205 LEU C O 1
ATOM 5039 N N . LEU C 1 206 ? 26.868 -22.988 40.610 1.00 9.88 206 LEU C N 1
ATOM 5040 C CA . LEU C 1 206 ? 27.473 -22.485 41.847 1.00 12.63 206 LEU C CA 1
ATOM 5041 C C . LEU C 1 206 ? 28.935 -22.912 41.932 1.00 17.52 206 LEU C C 1
ATOM 5042 O O . LEU C 1 206 ? 29.829 -22.104 42.217 1.00 11.30 206 LEU C O 1
ATOM 5047 N N . ALA C 1 207 ? 29.178 -24.196 41.687 1.00 13.49 207 ALA C N 1
ATOM 5048 C CA . ALA C 1 207 ? 30.536 -24.723 41.743 1.00 12.01 207 ALA C CA 1
ATOM 5049 C C . ALA C 1 207 ? 31.451 -23.931 40.818 1.00 10.65 207 ALA C C 1
ATOM 5050 O O . ALA C 1 207 ? 32.572 -23.565 41.186 1.00 13.69 207 ALA C O 1
ATOM 5052 N N . HIS C 1 208 ? 30.972 -23.674 39.609 1.00 11.06 208 HIS C N 1
ATOM 5053 C CA . HIS C 1 208 ? 31.777 -22.945 38.644 1.00 11.87 208 HIS C CA 1
ATOM 5054 C C . HIS C 1 208 ? 32.030 -21.512 39.119 1.00 18.92 208 HIS C C 1
ATOM 5055 O O . HIS C 1 208 ? 33.159 -21.020 39.031 1.00 11.16 208 HIS C O 1
ATOM 5062 N N . LEU C 1 209 ? 31.000 -20.845 39.633 1.00 10.85 209 LEU C N 1
ATOM 5063 C CA . LEU C 1 209 ? 31.216 -19.509 40.203 1.00 15.62 209 LEU C CA 1
ATOM 5064 C C . LEU C 1 209 ? 32.309 -19.528 41.278 1.00 16.90 209 LEU C C 1
ATOM 5065 O O . LEU C 1 209 ? 33.124 -18.611 41.355 1.00 14.69 209 LEU C O 1
ATOM 5070 N N . LEU C 1 210 ? 32.320 -20.569 42.108 1.00 11.00 210 LEU C N 1
ATOM 5071 C CA . LEU C 1 210 ? 33.299 -20.688 43.191 1.00 13.22 210 LEU C CA 1
ATOM 5072 C C . LEU C 1 210 ? 34.653 -21.236 42.752 1.00 18.08 210 LEU C C 1
ATOM 5073 O O . LEU C 1 210 ? 35.603 -21.255 43.544 1.00 15.18 210 LEU C O 1
ATOM 5078 N N . GLY C 1 211 ? 34.751 -21.696 41.509 1.00 18.94 211 GLY C N 1
ATOM 5079 C CA . GLY C 1 211 ? 35.982 -22.319 41.056 1.00 17.36 211 GLY C CA 1
ATOM 5080 C C . GLY C 1 211 ? 36.256 -23.618 41.798 1.00 17.03 211 GLY C C 1
ATOM 5081 O O . GLY C 1 211 ? 37.422 -23.984 42.039 1.00 17.24 211 GLY C O 1
ATOM 5082 N N . GLU C 1 212 ? 35.178 -24.306 42.168 1.00 14.11 212 GLU C N 1
ATOM 5083 C CA . GLU C 1 212 ? 35.255 -25.586 42.871 1.00 14.77 212 GLU C CA 1
ATOM 5084 C C . GLU C 1 212 ? 34.819 -26.726 41.973 1.00 19.11 212 GLU C C 1
ATOM 5085 O O . GLU C 1 212 ? 34.141 -26.519 40.968 1.00 14.96 212 GLU C O 1
ATOM 5091 N N . LYS C 1 213 ? 35.219 -27.937 42.348 1.00 15.57 213 LYS C N 1
ATOM 5092 C CA . LYS C 1 213 ? 34.944 -29.113 41.535 1.00 19.94 213 LYS C CA 1
ATOM 5093 C C . LYS C 1 213 ? 33.556 -29.641 41.831 1.00 15.92 213 LYS C C 1
ATOM 5094 O O . LYS C 1 213 ? 33.232 -29.942 42.983 1.00 16.15 213 LYS C O 1
ATOM 5100 N N . TRP C 1 214 ? 32.743 -29.752 40.786 1.00 13.21 214 TRP C N 1
ATOM 5101 C CA . TRP C 1 214 ? 31.418 -30.352 40.921 1.00 17.96 214 TRP C CA 1
ATOM 5102 C C . TRP C 1 214 ? 31.561 -31.858 40.752 1.00 20.16 214 TRP C C 1
ATOM 5103 O O . TRP C 1 214 ? 32.079 -32.329 39.735 1.00 16.09 214 TRP C O 1
ATOM 5114 N N . MET C 1 215 ? 31.094 -32.602 41.744 1.00 12.38 215 MET C N 1
ATOM 5115 C CA . MET C 1 215 ? 31.165 -34.063 41.717 1.00 11.50 215 MET C CA 1
ATOM 5116 C C . MET C 1 215 ? 29.773 -34.678 41.807 1.00 15.64 215 MET C C 1
ATOM 5117 O O . MET C 1 215 ? 29.594 -35.824 42.252 1.00 18.01 215 MET C O 1
ATOM 5122 N N . GLY C 1 216 ? 28.784 -33.913 41.362 1.00 15.54 216 GLY C N 1
ATOM 5123 C CA . GLY C 1 216 ? 27.408 -34.385 41.368 1.00 16.86 216 GLY C CA 1
ATOM 5124 C C . GLY C 1 216 ? 26.725 -34.125 42.696 1.00 19.01 216 GLY C C 1
ATOM 5125 O O . GLY C 1 216 ? 27.339 -33.627 43.627 1.00 14.59 216 GLY C O 1
ATOM 5126 N N . PRO C 1 217 ? 25.439 -34.476 42.793 1.00 16.67 217 PRO C N 1
ATOM 5127 C CA . PRO C 1 217 ? 24.671 -34.134 43.993 1.00 17.74 217 PRO C CA 1
ATOM 5128 C C . PRO C 1 217 ? 25.040 -34.998 45.204 1.00 19.72 217 PRO C C 1
ATOM 5129 O O . PRO C 1 217 ? 24.636 -34.670 46.326 1.00 17.37 217 PRO C O 1
ATOM 5133 N N . ILE C 1 218 ? 25.801 -36.066 44.985 1.00 14.13 218 ILE C N 1
ATOM 5134 C CA . ILE C 1 218 ? 26.252 -36.917 46.083 1.00 20.80 218 ILE C CA 1
ATOM 5135 C C . ILE C 1 218 ? 27.768 -37.096 46.032 1.00 22.25 218 ILE C C 1
ATOM 5136 O O . ILE C 1 218 ? 28.264 -38.150 45.626 1.00 20.77 218 ILE C O 1
ATOM 5141 N N . PRO C 1 219 ? 28.515 -36.061 46.437 1.00 16.35 219 PRO C N 1
ATOM 5142 C CA . PRO C 1 219 ? 29.976 -36.155 46.337 1.00 23.60 219 PRO C CA 1
ATOM 5143 C C . PRO C 1 219 ? 30.532 -37.251 47.236 1.00 29.80 219 PRO C C 1
ATOM 5144 O O . PRO C 1 219 ? 29.961 -37.545 48.285 1.00 22.91 219 PRO C O 1
ATOM 5148 N N . PRO C 1 220 ? 31.639 -37.869 46.812 1.00 36.69 220 PRO C N 1
ATOM 5149 C CA . PRO C 1 220 ? 32.281 -38.959 47.553 1.00 44.18 220 PRO C CA 1
ATOM 5150 C C . PRO C 1 220 ? 32.890 -38.466 48.856 1.00 50.12 220 PRO C C 1
ATOM 5151 O O . PRO C 1 220 ? 33.244 -37.290 48.965 1.00 48.43 220 PRO C O 1
ATOM 5155 N N . ALA C 1 221 ? 33.006 -39.364 49.829 1.00 70.87 221 ALA C N 1
ATOM 5156 C CA . ALA C 1 221 ? 33.619 -39.039 51.109 1.00 99.28 221 ALA C CA 1
ATOM 5157 C C . ALA C 1 221 ? 35.107 -38.748 50.941 1.00 113.13 221 ALA C C 1
ATOM 5158 O O . ALA C 1 221 ? 35.774 -39.321 50.078 1.00 103.71 221 ALA C O 1
#